Protein AF-A0A3B9T2R0-F1 (afdb_monomer_lite)

Secondary structure (DSSP, 8-state):
--SS-SS---PPPPPPP---------------------------------PPPP-TTTSS-BS---HHHH-EETTEES-----HHHHHHHHHHS-HHHHHHHHHHHHSPP---HHHHHHHHHHHHTTSS-HHHHSTT--SGGG-BTTT--HHHHHHHHHHHHHTTSHHHHHHHHHHHHS-HHHHHHHHHHHHHTT--EEEEEEEE-STT-EEEEEEEEEEEE---EEEEEETTEEEEESEEEEEE-TT-TT--SSTTPEEEETTTTEEEEE--S-TT-----EEETT-SSSBEEEEEEE--HHHHTTT-TTT--PPPTT-GGG---EEEEE----TT--S--EEEE-GGG---S-S---S--EEPPTT--SS----EEEEETTS-EEEE-SS-EEEEEEEE-SSEEEEEEEEEESEEEEETTTEEEEEEEEEEEEEEEEE-GGG-SSS-SEEEEEEE--EEEEEEEPTTSSEEEEEEEEE-SEEEEEE-SS-EEEEEE-S-EEEEEEEEEETTEEEEEE-SSSSS---EEPPP-----TT-SS-SSS--HHHHHHHHHHHHHHHHHSS----HHHHHHH--S-SSS--HHHHHHHHHHHIIIIII-----HHHHHT-

Radius of gyration: 31.58 Å; chains: 1; bounding box: 82×98×79 Å

pLDDT: mean 77.61, std 21.93, range [23.56, 98.12]

Foldseek 3Di:
DVPPPPDDPDDDDDDDDDDDDDDDDDDDDDDDPPPPPPPPPPPPPPPPDQQDFQDQLFLAALEFFDQQQQAADPNDTQAQAADPVLLVLLCVQAWLVLNVQLVVVRVDGHQTLQQLRQLSSLCCSVCLDAVCVQFNPDRGNSVNYSVGHDSSNSNSSSQLSSCCSGLLNVVQLVVQQQDDLLVNCVVVVVLQVSSFKKKWKKWKDDPDNWIAIGIWIFGHKDQCWDWDQQAPPDIDTARMWTQIQGSNCSPDPDSQQIWGAHSVVRKIWGHDDPDPVHRHDAIQICPDPRIHMGTRHIGRDSLSSQCSHPSPHHPDDCPDPSSDFFKKKKWDWQCVVLPPAKDKAWPPVRDDDDDDDVPQFDFDAPSSDDDDGNTTITIGGLQTKIKIFSVAWAWTWIWMDHPFKIKIKTARTFRMWMAHNQGKTWTAQGAAKMKIKMAGTPVQAPAQFRMKMKIAGRFHTWMWGQDPRHFWIKIFGPWQAFMKMWTDHPVEIAIFTAGDTARMWTWGDPDRHYIWIFHDPPPPPDGPHTGDTDDAAAACPLVRPNDLALVSLVLLAVQQVVCVVVVDRRGHPNSQRNQPLLVPSDRHNVSSVLSHVCRCCVPPVVNHDDSCNSNVD

Sequence (617 aa):
AEAYAASSGKTFIPLDSTAVTTTTTAAVTTTTLTTTTTTTTAVTTTEPAKQEPFRYGLDEWGFINDRDLLGVRDGKKYSYYLSDEDYNTMMSMLSDTEKEQIRKRMESPVYGYCYGMSVSSILGYYGAFRPSDLVSSTSHLAEIDKDNISDAVRSAVNYYQLMQYTKAIAQVTRATEGAADEKKLKPLIEALDAGKPAVLGYVYQGQGDNKIGHAVVAYDISHEAGSIPISNTENFIFDVCIRIYDNQAPSYQSHSQDLYINTNKWLWCIPMTDNPSEYSKLAVMNHSAHHSGSVTLVLTEPEIMNCCGLFGGKKPDSDDPNFKYDRACVRYVPLNGLSNHGALEKSPDGTLNAAAGIGNIRFSADMNADETIDERLAYIDSDVGFYLTPGTAQAMSMSMEYEHYLMSAKADQSEKMLFTPDAEIECKNTSGAYEMEMVIDREARAVDWHKITVSGRNGGNLKMQLEQGGKGIILSGDNLKNVAVRANTYDNEAKRTFTADYGSVRIYEIDEKTVGIAADTDGDGVYETEIPADTERQKGDADGDGKVTNKDAQMVLVAYTDSLGSGVVDLPEAAFNAADVDGDGKVGAGDAQYILIYYTENTIAGNPKTWEDLLGQ

Structure (mmCIF, N/CA/C/O backbone):
data_AF-A0A3B9T2R0-F1
#
_entry.id   AF-A0A3B9T2R0-F1
#
loop_
_atom_site.group_PDB
_atom_site.id
_atom_site.type_symbol
_atom_site.label_atom_id
_atom_site.label_alt_id
_atom_site.label_comp_id
_atom_site.label_asym_id
_atom_site.label_entity_id
_atom_site.label_seq_id
_atom_site.pdbx_PDB_ins_code
_atom_site.Cartn_x
_atom_site.Cartn_y
_atom_site.Cartn_z
_atom_site.occupancy
_atom_site.B_iso_or_equiv
_atom_site.auth_seq_id
_atom_site.auth_comp_id
_atom_site.auth_asym_id
_atom_site.auth_atom_id
_atom_site.pdbx_PDB_model_num
ATOM 1 N N . ALA A 1 1 ? 14.833 -40.805 2.609 1.00 43.84 1 ALA A N 1
ATOM 2 C CA . ALA A 1 1 ? 13.359 -40.821 2.700 1.00 43.84 1 ALA A CA 1
ATOM 3 C C . ALA A 1 1 ? 12.816 -42.033 3.474 1.00 43.84 1 ALA A C 1
ATOM 5 O O . ALA A 1 1 ? 11.770 -41.902 4.081 1.00 43.84 1 ALA A O 1
ATOM 6 N N . GLU A 1 2 ? 13.542 -43.152 3.591 1.00 29.61 2 GLU A N 1
ATOM 7 C CA . GLU A 1 2 ? 13.176 -44.294 4.463 1.00 29.61 2 GLU A CA 1
ATOM 8 C C . GLU A 1 2 ? 13.874 -44.288 5.843 1.00 29.61 2 GLU A C 1
ATOM 10 O O . GLU A 1 2 ? 14.177 -45.328 6.414 1.00 29.61 2 GLU A O 1
ATOM 15 N N . ALA A 1 3 ? 14.137 -43.111 6.418 1.00 29.30 3 ALA A N 1
ATOM 16 C CA . ALA A 1 3 ? 14.730 -43.004 7.761 1.00 29.30 3 ALA A CA 1
ATOM 17 C C . ALA A 1 3 ? 14.116 -41.872 8.604 1.00 29.30 3 ALA A C 1
ATOM 19 O O . ALA A 1 3 ? 14.800 -41.256 9.414 1.00 29.30 3 ALA A O 1
ATOM 20 N N . TYR A 1 4 ? 12.825 -41.583 8.402 1.00 28.86 4 TYR A N 1
ATOM 21 C CA . TYR A 1 4 ? 12.083 -40.583 9.188 1.00 28.86 4 TYR A CA 1
ATOM 22 C C . TYR A 1 4 ? 10.657 -41.041 9.560 1.00 28.86 4 TYR A C 1
ATOM 24 O O . TYR A 1 4 ? 9.767 -40.231 9.781 1.00 28.86 4 TYR A O 1
ATOM 32 N N . ALA A 1 5 ? 10.423 -42.357 9.624 1.00 33.22 5 ALA A N 1
ATOM 33 C CA . ALA A 1 5 ? 9.113 -42.949 9.923 1.00 33.22 5 ALA A CA 1
ATOM 34 C C . ALA A 1 5 ? 9.150 -43.879 11.152 1.00 33.22 5 ALA A C 1
ATOM 36 O O . ALA A 1 5 ? 8.542 -44.945 11.159 1.00 33.22 5 ALA A O 1
ATOM 37 N N . ALA A 1 6 ? 9.889 -43.491 12.196 1.00 32.59 6 ALA A N 1
ATOM 38 C CA . ALA A 1 6 ? 9.943 -44.235 13.454 1.00 32.59 6 ALA A CA 1
ATOM 39 C C . ALA A 1 6 ? 10.074 -43.297 14.668 1.00 32.59 6 ALA A C 1
ATOM 41 O O . ALA A 1 6 ? 11.081 -43.325 15.368 1.00 32.59 6 ALA A O 1
ATOM 42 N N . SER A 1 7 ? 9.067 -42.451 14.921 1.00 30.58 7 SER A N 1
ATOM 43 C CA . SER A 1 7 ? 8.904 -41.811 16.245 1.00 30.58 7 SER A CA 1
ATOM 44 C C . SER A 1 7 ? 7.502 -41.273 16.575 1.00 30.58 7 SER A C 1
ATOM 46 O O . SER A 1 7 ? 7.270 -40.894 17.719 1.00 30.58 7 SER A O 1
ATOM 48 N N . SER A 1 8 ? 6.524 -41.288 15.666 1.00 33.72 8 SER A N 1
ATOM 49 C CA . SER A 1 8 ? 5.149 -40.888 15.990 1.00 33.72 8 SER A CA 1
ATOM 50 C C . SER A 1 8 ? 4.274 -42.117 16.249 1.00 33.72 8 SER A C 1
ATOM 52 O O . SER A 1 8 ? 3.756 -42.748 15.333 1.00 33.72 8 SER A O 1
ATOM 54 N N . GLY A 1 9 ? 4.123 -42.482 17.524 1.00 33.31 9 GLY A N 1
ATOM 55 C CA . GLY A 1 9 ? 3.264 -43.575 17.994 1.00 33.31 9 GLY A CA 1
ATOM 56 C C . GLY A 1 9 ? 1.772 -43.353 17.719 1.00 33.31 9 GLY A C 1
ATOM 57 O O . GLY A 1 9 ? 1.001 -43.121 18.645 1.00 33.31 9 GLY A O 1
ATOM 58 N N . LYS A 1 10 ? 1.356 -43.450 16.453 1.00 32.03 10 LYS A N 1
ATOM 59 C CA . LYS A 1 10 ? -0.047 -43.450 16.028 1.00 32.03 10 LYS A CA 1
ATOM 60 C C . LYS A 1 10 ? -0.371 -44.776 15.342 1.00 32.03 10 LYS A C 1
ATOM 62 O O . LYS A 1 10 ? 0.115 -45.082 14.259 1.00 32.03 10 LYS A O 1
ATOM 67 N N . THR A 1 11 ? -1.176 -45.579 16.027 1.00 27.14 11 THR A N 1
ATOM 68 C CA . THR A 1 11 ? -1.688 -46.877 15.582 1.00 27.14 11 THR A CA 1
ATOM 69 C C . THR A 1 11 ? -2.778 -46.665 14.530 1.00 27.14 11 THR A C 1
ATOM 71 O O . THR A 1 11 ? -3.778 -46.011 14.815 1.00 27.14 11 THR A O 1
ATOM 74 N N . PHE A 1 12 ? -2.611 -47.224 13.330 1.00 27.55 12 PHE A N 1
ATOM 75 C CA . PHE A 1 12 ? -3.681 -47.320 12.331 1.00 27.55 12 PHE A CA 1
ATOM 76 C C . PHE A 1 12 ? -4.349 -48.699 12.419 1.00 27.55 12 PHE A C 1
ATOM 78 O O . PHE A 1 12 ? -3.672 -49.726 12.444 1.00 27.55 12 PHE A O 1
ATOM 85 N N . ILE A 1 13 ? -5.682 -48.707 12.488 1.00 30.22 13 ILE A N 1
ATOM 86 C CA . ILE A 1 13 ? -6.531 -49.906 12.477 1.00 30.22 13 ILE A CA 1
ATOM 87 C C . ILE A 1 13 ? -6.644 -50.399 11.020 1.00 30.22 13 ILE A C 1
ATOM 89 O O . ILE A 1 13 ? -7.007 -49.596 10.158 1.00 30.22 13 ILE A O 1
ATOM 93 N N . PRO A 1 14 ? -6.354 -51.677 10.709 1.00 26.78 14 PRO A N 1
ATOM 94 C CA . PRO A 1 14 ? -6.522 -52.210 9.361 1.00 26.78 14 PRO A CA 1
ATOM 95 C C . PRO A 1 14 ? -7.992 -52.563 9.095 1.00 26.78 14 PRO A C 1
ATOM 97 O O . PRO A 1 14 ? -8.649 -53.189 9.925 1.00 26.78 14 PRO A O 1
ATOM 100 N N . LEU A 1 15 ? -8.501 -52.174 7.924 1.00 27.19 15 LEU A N 1
ATOM 101 C CA . LEU A 1 15 ? -9.785 -52.637 7.398 1.00 27.19 15 LEU A CA 1
ATOM 102 C C . LEU A 1 15 ? -9.569 -53.946 6.631 1.00 27.19 15 LEU A C 1
ATOM 104 O O . LEU A 1 15 ? -8.754 -54.016 5.710 1.00 27.19 15 LEU A O 1
ATOM 108 N N . ASP A 1 16 ? -10.293 -54.972 7.071 1.00 27.52 16 ASP A N 1
ATOM 109 C CA . ASP A 1 16 ? -10.217 -56.359 6.628 1.00 27.52 16 ASP A CA 1
ATOM 110 C C . ASP A 1 16 ? -10.421 -56.557 5.122 1.00 27.52 16 ASP A C 1
ATOM 112 O O . ASP A 1 16 ? -11.367 -56.068 4.501 1.00 27.52 16 ASP A O 1
ATOM 116 N N . SER A 1 17 ? -9.563 -57.409 4.567 1.00 27.67 17 SER A N 1
ATOM 117 C CA . SER A 1 17 ? -9.752 -58.079 3.289 1.00 27.67 17 SER A CA 1
ATOM 118 C C . SER A 1 17 ? -10.773 -59.212 3.420 1.00 27.67 17 SER A C 1
ATOM 120 O O . SER A 1 17 ? -10.574 -60.132 4.214 1.00 27.67 17 SER A O 1
ATOM 122 N N . THR A 1 18 ? -11.787 -59.245 2.556 1.00 27.38 18 THR A N 1
ATOM 123 C CA . THR A 1 18 ? -12.462 -60.501 2.200 1.00 27.38 18 THR A CA 1
ATOM 124 C C . THR A 1 18 ? -12.412 -60.697 0.691 1.00 27.38 18 THR A C 1
ATOM 126 O O . THR A 1 18 ? -12.976 -59.939 -0.091 1.00 27.38 18 THR A O 1
ATOM 129 N N . ALA A 1 19 ? -11.672 -61.726 0.285 1.00 26.95 19 ALA A N 1
ATOM 130 C CA . ALA A 1 19 ? -11.668 -62.249 -1.068 1.00 26.95 19 ALA A CA 1
ATOM 131 C C . ALA A 1 19 ? -12.852 -63.211 -1.240 1.00 26.95 19 ALA A C 1
ATOM 133 O O . ALA A 1 19 ? -13.019 -64.134 -0.444 1.00 26.95 19 ALA A O 1
ATOM 134 N N . VAL A 1 20 ? -13.628 -63.038 -2.312 1.00 26.48 20 VAL A N 1
ATOM 135 C CA . VAL A 1 20 ? -14.510 -64.079 -2.856 1.00 26.48 20 VAL A CA 1
ATOM 136 C C . VAL A 1 20 ? -14.277 -64.153 -4.362 1.00 26.48 20 VAL A C 1
ATOM 138 O O . VAL A 1 20 ? -14.389 -63.163 -5.081 1.00 26.48 20 VAL A O 1
ATOM 141 N N . THR A 1 21 ? -13.912 -65.342 -4.830 1.00 26.42 21 THR A N 1
ATOM 142 C CA . THR A 1 21 ? -13.612 -65.677 -6.226 1.00 26.42 21 THR A CA 1
ATOM 143 C C . THR A 1 21 ? -14.819 -66.371 -6.852 1.00 26.42 21 THR A C 1
ATOM 145 O O . THR A 1 21 ? -15.209 -67.408 -6.333 1.00 26.42 21 THR A O 1
ATOM 148 N N . THR A 1 22 ? -15.357 -65.891 -7.985 1.00 24.97 22 THR A N 1
ATOM 149 C CA . THR A 1 22 ? -15.985 -66.787 -8.987 1.00 24.97 22 THR A CA 1
ATOM 150 C C . THR A 1 22 ? -16.090 -66.152 -10.385 1.00 24.97 22 THR A C 1
ATOM 152 O O . THR A 1 22 ? -16.832 -65.205 -10.600 1.00 24.97 22 THR A O 1
ATOM 155 N N . THR A 1 23 ? -15.301 -66.720 -11.299 1.00 25.83 23 THR A N 1
ATOM 156 C CA . THR A 1 23 ? -15.542 -67.074 -12.714 1.00 25.83 23 THR A CA 1
ATOM 157 C C . THR A 1 23 ? -16.432 -66.192 -13.606 1.00 25.83 23 THR A C 1
ATOM 159 O O . THR A 1 23 ? -17.656 -66.236 -13.512 1.00 25.83 23 THR A O 1
ATOM 162 N N . THR A 1 24 ? -15.820 -65.566 -14.622 1.00 27.34 24 THR A N 1
ATOM 163 C CA . THR A 1 24 ? -16.525 -65.003 -15.789 1.00 27.34 24 THR A CA 1
ATOM 164 C C . THR A 1 24 ? -16.104 -65.723 -17.071 1.00 27.34 24 THR A C 1
ATOM 166 O O . THR A 1 24 ? -14.927 -65.770 -17.428 1.00 27.34 24 THR A O 1
ATOM 169 N N . THR A 1 25 ? -17.095 -66.295 -17.750 1.00 26.62 25 THR A N 1
ATOM 170 C CA . THR A 1 25 ? -17.031 -66.914 -19.079 1.00 26.62 25 THR A CA 1
ATOM 171 C C . THR A 1 25 ? -16.791 -65.854 -20.157 1.00 26.62 25 THR A C 1
ATOM 173 O O . THR A 1 25 ? -17.397 -64.786 -20.126 1.00 26.62 25 THR A O 1
ATOM 176 N N . ALA A 1 26 ? -15.931 -66.158 -21.129 1.00 31.52 26 ALA A N 1
ATOM 177 C CA . ALA A 1 26 ? -15.654 -65.296 -22.272 1.00 31.52 26 ALA A CA 1
ATOM 178 C C . ALA A 1 26 ? -16.859 -65.190 -23.226 1.00 31.52 26 ALA A C 1
ATOM 180 O O . ALA A 1 26 ? -17.399 -66.208 -23.660 1.00 31.52 26 ALA A O 1
ATOM 181 N N . ALA A 1 27 ? -17.210 -63.966 -23.625 1.00 25.36 27 ALA A N 1
ATOM 182 C CA . ALA A 1 27 ? -17.946 -63.699 -24.856 1.00 25.36 27 ALA A CA 1
ATOM 183 C C . ALA A 1 27 ? -17.505 -62.357 -25.458 1.00 25.36 27 ALA A C 1
ATOM 185 O O . ALA A 1 27 ? -17.419 -61.331 -24.789 1.00 25.36 27 ALA A O 1
ATOM 186 N N . VAL A 1 28 ? -17.188 -62.432 -26.746 1.00 30.42 28 VAL A N 1
ATOM 187 C CA . VAL A 1 28 ? -16.698 -61.381 -27.634 1.00 30.42 28 VAL A CA 1
ATOM 188 C C . VAL A 1 28 ? -17.685 -60.216 -27.698 1.00 30.42 28 VAL A C 1
ATOM 190 O O . VAL A 1 28 ? -18.856 -60.420 -28.001 1.00 30.42 28 VAL A O 1
ATOM 193 N N . THR A 1 29 ? -17.192 -58.992 -27.498 1.00 25.09 29 THR A N 1
ATOM 194 C CA . THR A 1 29 ? -17.863 -57.780 -27.981 1.00 25.09 29 THR A CA 1
ATOM 195 C C . THR A 1 29 ? -16.861 -56.976 -28.797 1.00 25.09 29 THR A C 1
ATOM 197 O O . THR A 1 29 ? -15.789 -56.612 -28.320 1.00 25.09 29 THR A O 1
ATOM 200 N N . THR A 1 30 ? -17.199 -56.776 -30.065 1.00 28.47 30 THR A N 1
ATOM 201 C CA . THR A 1 30 ? -16.495 -55.931 -31.024 1.00 28.47 30 THR A CA 1
ATOM 202 C C . THR A 1 30 ? -16.590 -54.479 -30.567 1.00 28.47 30 THR A C 1
ATOM 204 O O . THR A 1 30 ? -17.666 -53.889 -30.631 1.00 28.47 30 THR A O 1
ATOM 207 N N . THR A 1 31 ? -15.480 -53.894 -30.118 1.00 25.88 31 THR A N 1
ATOM 208 C CA . THR A 1 31 ? -15.409 -52.453 -29.854 1.00 25.88 31 THR A CA 1
ATOM 209 C C . THR A 1 31 ? -14.854 -51.759 -31.087 1.00 25.88 31 THR A C 1
ATOM 211 O O . THR A 1 31 ? -13.688 -51.917 -31.448 1.00 25.88 31 THR A O 1
ATOM 214 N N . THR A 1 32 ? -15.723 -51.010 -31.753 1.00 23.92 32 THR A N 1
ATOM 215 C CA . THR A 1 32 ? -15.387 -50.030 -32.780 1.00 23.92 32 THR A CA 1
ATOM 216 C C . THR A 1 32 ? -14.349 -49.057 -32.219 1.00 23.92 32 THR A C 1
ATOM 218 O O . THR A 1 32 ? -14.607 -48.378 -31.227 1.00 23.92 32 THR A O 1
ATOM 221 N N . LEU A 1 33 ? -13.170 -48.993 -32.841 1.00 23.56 33 LEU A N 1
ATOM 222 C CA . LEU A 1 33 ? -12.212 -47.911 -32.632 1.00 23.56 33 LEU A CA 1
ATOM 223 C C . LEU A 1 33 ? -12.824 -46.634 -33.210 1.00 23.56 33 LEU A C 1
ATOM 225 O O . LEU A 1 33 ? -12.696 -46.348 -34.399 1.00 23.56 33 LEU A O 1
ATOM 229 N N . THR A 1 34 ? -13.516 -45.873 -32.371 1.00 23.70 34 THR A N 1
ATOM 230 C CA . THR A 1 34 ? -13.749 -44.461 -32.651 1.00 23.70 34 THR A CA 1
ATOM 231 C C . THR A 1 34 ? -12.425 -43.764 -32.383 1.00 23.70 34 THR A C 1
ATOM 233 O O . THR A 1 34 ? -12.031 -43.566 -31.236 1.00 23.70 34 T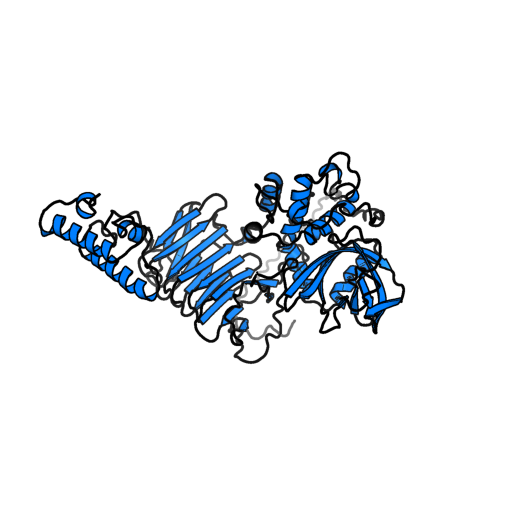HR A O 1
ATOM 236 N N . THR A 1 35 ? -11.693 -43.465 -33.452 1.00 25.25 35 THR A N 1
ATOM 237 C CA . THR A 1 35 ? -10.534 -42.580 -33.413 1.00 25.25 35 THR A CA 1
ATOM 238 C C . THR A 1 35 ? -11.032 -41.203 -32.988 1.00 25.25 35 THR A C 1
ATOM 240 O O . THR A 1 35 ? -11.443 -40.399 -33.821 1.00 25.25 35 THR A O 1
ATOM 243 N N . THR A 1 36 ? -11.051 -40.931 -31.685 1.00 23.98 36 THR A N 1
ATOM 244 C CA . THR A 1 36 ? -11.151 -39.559 -31.200 1.00 23.98 36 THR A CA 1
ATOM 245 C C . THR A 1 36 ? -9.829 -38.910 -31.561 1.00 23.98 36 THR A C 1
ATOM 247 O O . THR A 1 36 ? -8.802 -39.159 -30.935 1.00 23.98 36 THR A O 1
ATOM 250 N N . THR A 1 37 ? -9.836 -38.149 -32.650 1.00 24.75 37 THR A N 1
ATOM 251 C CA . THR A 1 37 ? -8.767 -37.220 -32.980 1.00 24.75 37 THR A CA 1
ATOM 252 C C . THR A 1 37 ? -8.697 -36.222 -31.833 1.00 24.75 37 THR A C 1
ATOM 254 O O . THR A 1 37 ? -9.459 -35.261 -31.783 1.00 24.75 37 THR A O 1
ATOM 257 N N . THR A 1 38 ? -7.828 -36.484 -30.860 1.00 24.25 38 THR A N 1
ATOM 258 C CA . THR A 1 38 ? -7.369 -35.451 -29.945 1.00 24.25 38 THR A CA 1
ATOM 259 C C . THR A 1 38 ? -6.634 -34.458 -30.824 1.00 24.25 38 THR A C 1
ATOM 261 O O . THR A 1 38 ? -5.509 -34.707 -31.256 1.00 24.25 38 THR A O 1
ATOM 264 N N . THR A 1 39 ? -7.305 -33.366 -31.175 1.00 25.14 39 THR A N 1
ATOM 265 C CA . THR A 1 39 ? -6.636 -32.181 -31.690 1.00 25.14 39 THR A CA 1
ATOM 266 C C . THR A 1 39 ? -5.787 -31.670 -30.540 1.00 25.14 39 THR A C 1
ATOM 268 O O . THR A 1 39 ? -6.225 -30.862 -29.727 1.00 25.14 39 THR A O 1
ATOM 271 N N . THR A 1 40 ? -4.576 -32.205 -30.420 1.00 26.27 40 THR A N 1
ATOM 272 C CA . THR A 1 40 ? -3.499 -31.512 -29.739 1.00 26.27 40 THR A CA 1
ATOM 273 C C . THR A 1 40 ? -3.289 -30.261 -30.572 1.00 26.27 40 THR A C 1
ATOM 275 O O . THR A 1 40 ? -2.613 -30.295 -31.600 1.00 26.27 40 THR A O 1
ATOM 278 N N . THR A 1 41 ? -3.945 -29.167 -30.192 1.00 27.28 41 THR A N 1
ATOM 279 C CA . THR A 1 41 ? -3.499 -27.846 -30.605 1.00 27.28 41 THR A CA 1
ATOM 280 C C . THR A 1 41 ? -2.115 -27.725 -29.997 1.00 27.28 41 THR A C 1
ATOM 282 O O . THR A 1 41 ? -1.963 -27.387 -28.827 1.00 27.28 41 THR A O 1
ATOM 285 N N . ALA A 1 42 ? -1.100 -28.115 -30.765 1.00 25.08 42 ALA A N 1
ATOM 286 C CA . ALA A 1 42 ? 0.236 -27.627 -30.545 1.00 25.08 42 ALA A CA 1
ATOM 287 C C . ALA A 1 42 ? 0.082 -26.109 -30.568 1.00 25.08 42 ALA A C 1
ATOM 289 O O . ALA A 1 42 ? -0.122 -25.516 -31.631 1.00 25.08 42 ALA A O 1
ATOM 290 N N . VAL A 1 43 ? 0.080 -25.499 -29.382 1.00 28.66 43 VAL A N 1
ATOM 291 C CA . VAL A 1 43 ? 0.417 -24.092 -29.245 1.00 28.66 43 VAL A CA 1
ATOM 292 C C . VAL A 1 43 ? 1.818 -24.032 -29.811 1.00 28.66 43 VAL A C 1
ATOM 294 O O . VAL A 1 43 ? 2.799 -24.401 -29.174 1.00 28.66 43 VAL A O 1
ATOM 297 N N . THR A 1 44 ? 1.877 -23.710 -31.094 1.00 23.62 44 THR A N 1
ATOM 298 C CA . THR A 1 44 ? 3.106 -23.284 -31.715 1.00 23.62 44 THR A CA 1
ATOM 299 C C . THR A 1 44 ? 3.303 -21.929 -31.069 1.00 23.62 44 THR A C 1
ATOM 301 O O . THR A 1 44 ? 2.668 -20.957 -31.471 1.00 23.62 44 THR A O 1
ATOM 304 N N . THR A 1 45 ? 4.070 -21.880 -29.983 1.00 28.06 45 THR A N 1
ATOM 305 C CA . THR A 1 45 ? 4.765 -20.659 -29.611 1.00 28.06 45 THR A CA 1
ATOM 306 C C . THR A 1 45 ? 5.645 -20.359 -30.811 1.00 28.06 45 THR A C 1
ATOM 308 O O . THR A 1 45 ? 6.745 -20.882 -30.962 1.00 28.06 45 THR A O 1
ATOM 311 N N . THR A 1 46 ? 5.092 -19.611 -31.763 1.00 30.62 46 THR A N 1
ATOM 312 C CA . THR A 1 46 ? 5.906 -18.854 -32.693 1.00 30.62 46 THR A CA 1
ATOM 313 C C . THR A 1 46 ? 6.757 -17.977 -31.801 1.00 30.62 46 THR A C 1
ATOM 315 O O . THR A 1 46 ? 6.246 -17.025 -31.215 1.00 30.62 46 THR A O 1
ATOM 318 N N . GLU A 1 47 ? 8.018 -18.366 -31.635 1.00 33.91 47 GLU A N 1
ATOM 319 C CA . GLU A 1 47 ? 9.078 -17.454 -31.241 1.00 33.91 47 GLU A CA 1
ATOM 320 C C . GLU A 1 47 ? 8.825 -16.170 -32.045 1.00 33.91 47 GLU A C 1
ATOM 322 O O . GLU A 1 47 ? 8.739 -16.255 -33.281 1.00 33.91 47 GLU A O 1
ATOM 327 N N . PRO A 1 48 ? 8.513 -15.032 -31.394 1.00 37.62 48 PRO A N 1
ATOM 328 C CA . PRO A 1 48 ? 8.230 -13.813 -32.127 1.00 37.62 48 PRO A CA 1
ATOM 329 C C . PRO A 1 48 ? 9.423 -13.578 -33.048 1.00 37.62 48 PRO A C 1
ATOM 331 O O . PRO A 1 48 ? 10.571 -13.661 -32.611 1.00 37.62 48 PRO A O 1
ATOM 334 N N . ALA A 1 49 ? 9.148 -13.400 -34.345 1.00 40.91 49 ALA A N 1
ATOM 335 C CA . ALA A 1 49 ? 10.177 -13.104 -35.333 1.00 40.91 49 ALA A CA 1
ATOM 336 C C . ALA A 1 49 ? 11.098 -12.039 -34.741 1.00 40.91 49 ALA A C 1
ATOM 338 O O . ALA A 1 49 ? 10.564 -11.064 -34.215 1.00 40.91 49 ALA A O 1
ATOM 339 N N . LYS A 1 50 ? 12.424 -12.268 -34.781 1.00 41.88 50 LYS A N 1
ATOM 340 C CA . LYS A 1 50 ? 13.451 -11.378 -34.221 1.00 41.88 50 LYS A CA 1
ATOM 341 C C . LYS A 1 50 ? 12.997 -9.934 -34.426 1.00 41.88 50 LYS A C 1
ATOM 343 O O . LYS A 1 50 ? 12.994 -9.467 -35.566 1.00 41.88 50 LYS A O 1
ATOM 348 N N . GLN A 1 51 ? 12.506 -9.300 -33.358 1.00 56.34 51 GLN A N 1
ATOM 349 C CA . GLN A 1 51 ? 12.118 -7.902 -33.431 1.00 56.34 51 GLN A CA 1
ATOM 350 C C . GLN A 1 51 ? 1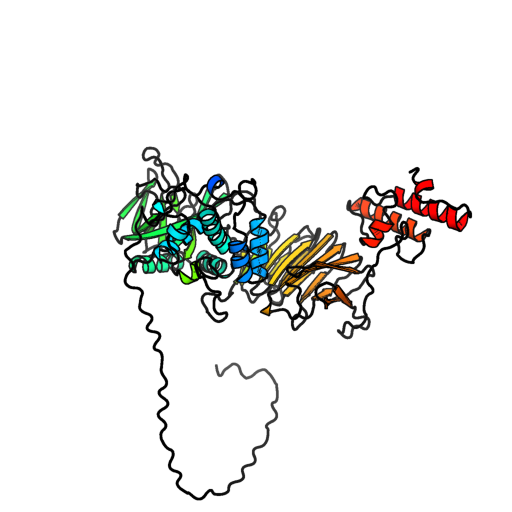3.355 -7.146 -33.913 1.00 56.34 51 GLN A C 1
ATOM 352 O O . GLN A 1 51 ? 14.489 -7.520 -33.589 1.00 56.34 51 GLN A O 1
ATOM 357 N N . GLU A 1 52 ? 13.146 -6.153 -34.778 1.00 70.75 52 GLU A N 1
ATOM 358 C CA . GLU A 1 52 ? 14.202 -5.187 -35.081 1.00 70.75 52 GLU A CA 1
ATOM 359 C C . GLU A 1 52 ? 14.805 -4.726 -33.747 1.00 70.75 52 GLU A C 1
ATOM 361 O O . GLU A 1 52 ? 14.038 -4.566 -32.803 1.00 70.75 52 GLU A O 1
ATOM 366 N N . PRO A 1 53 ? 16.133 -4.564 -33.629 1.00 83.38 53 PRO A N 1
ATOM 367 C CA . PRO A 1 53 ? 16.759 -4.198 -32.358 1.00 83.38 53 PRO A CA 1
ATOM 368 C C . PRO A 1 53 ? 16.141 -2.909 -31.821 1.00 83.38 53 PRO A C 1
ATOM 370 O O . PRO A 1 53 ? 15.743 -2.065 -32.620 1.00 83.38 53 PRO A O 1
ATOM 373 N N . PHE A 1 54 ? 16.083 -2.736 -30.498 1.00 90.25 54 PHE A N 1
ATOM 374 C CA . PHE A 1 54 ? 15.589 -1.495 -29.896 1.00 90.25 54 PHE A CA 1
ATOM 375 C C . PHE A 1 54 ? 16.319 -0.289 -30.501 1.00 90.25 54 PHE A C 1
ATOM 377 O O . PHE A 1 54 ? 17.552 -0.239 -30.532 1.00 90.25 54 PHE A O 1
ATOM 384 N N . ARG A 1 55 ? 15.561 0.680 -31.020 1.00 88.06 55 ARG A N 1
ATOM 385 C CA . ARG A 1 55 ? 16.102 1.797 -31.798 1.00 88.06 55 ARG A CA 1
ATOM 386 C C . ARG A 1 55 ? 16.128 3.040 -30.932 1.00 88.06 55 ARG A C 1
ATOM 388 O O . ARG A 1 55 ? 15.126 3.747 -30.800 1.00 88.06 55 ARG A O 1
ATOM 395 N N . TYR A 1 56 ? 17.307 3.325 -30.393 1.00 84.75 56 TYR A N 1
ATOM 396 C CA . TYR A 1 56 ? 17.599 4.611 -29.767 1.00 84.75 56 TYR A CA 1
ATOM 397 C C . TYR A 1 56 ? 17.216 5.767 -30.711 1.00 84.75 56 TYR A C 1
ATOM 399 O O . TYR A 1 56 ? 17.487 5.713 -31.917 1.00 84.75 56 TYR A O 1
ATOM 407 N N . GLY A 1 57 ? 16.540 6.781 -30.175 1.00 84.25 57 GLY A N 1
ATOM 408 C CA . GLY A 1 57 ? 15.954 7.888 -30.939 1.00 84.25 57 GLY A CA 1
ATOM 409 C C . GLY A 1 57 ? 14.611 7.603 -31.630 1.00 84.25 57 GLY A C 1
ATOM 410 O O . GLY A 1 57 ? 14.091 8.497 -32.295 1.00 84.25 57 GLY A O 1
ATOM 411 N N . LEU A 1 58 ? 14.034 6.399 -31.503 1.00 90.00 58 LEU A N 1
ATOM 412 C CA . LEU A 1 58 ? 12.678 6.079 -31.987 1.00 90.00 58 LEU A CA 1
ATOM 413 C C . LEU A 1 58 ? 11.805 5.444 -30.900 1.00 90.00 58 LEU A C 1
ATOM 415 O O . LEU A 1 58 ? 10.652 5.841 -30.721 1.00 90.00 58 LEU A O 1
ATOM 419 N N . ASP A 1 59 ? 12.348 4.457 -30.191 1.00 92.00 59 ASP A N 1
ATOM 420 C CA . ASP A 1 59 ? 11.616 3.655 -29.205 1.00 92.00 59 ASP A CA 1
ATOM 421 C C . ASP A 1 59 ? 11.743 4.235 -27.771 1.00 92.00 59 ASP A C 1
ATOM 423 O O . ASP A 1 59 ? 11.323 3.618 -26.797 1.00 92.00 59 ASP A O 1
ATOM 427 N N . GLU A 1 60 ? 12.296 5.445 -27.646 1.00 90.69 60 GLU A N 1
ATOM 428 C CA . GLU A 1 60 ? 12.438 6.226 -26.409 1.00 90.69 60 GLU A CA 1
ATOM 429 C C . GLU A 1 60 ? 11.424 7.371 -26.330 1.00 90.69 60 GLU A C 1
ATOM 431 O O . GLU A 1 60 ? 10.971 7.857 -27.360 1.00 90.69 60 GLU A O 1
ATOM 436 N N . TRP A 1 61 ? 11.094 7.857 -25.133 1.00 92.81 61 TRP A N 1
ATOM 437 C CA . TRP A 1 61 ? 10.259 9.054 -24.990 1.00 92.81 61 TRP A CA 1
ATOM 438 C C . TRP A 1 61 ? 11.013 10.321 -25.412 1.00 92.81 61 TRP A C 1
ATOM 440 O O . TRP A 1 61 ? 12.139 10.553 -24.969 1.00 92.81 61 TRP A O 1
ATOM 450 N N . GLY A 1 62 ? 10.359 11.193 -26.186 1.00 90.75 62 GLY A N 1
ATOM 451 C CA . GLY A 1 62 ? 10.895 12.492 -26.624 1.00 90.75 62 GLY A CA 1
ATOM 452 C C . GLY A 1 62 ? 10.904 13.586 -25.544 1.00 90.75 62 GLY A C 1
ATOM 453 O O . GLY A 1 62 ? 11.156 14.756 -25.837 1.00 90.75 62 GLY A O 1
ATOM 454 N N . PHE A 1 63 ? 10.619 13.243 -24.286 1.00 89.12 63 PHE A N 1
ATOM 455 C CA . PHE A 1 63 ? 10.642 14.152 -23.140 1.00 89.12 63 PHE A CA 1
ATOM 456 C C . PHE A 1 63 ? 11.369 13.527 -21.946 1.00 89.12 63 PHE A C 1
ATOM 458 O O . PHE A 1 63 ? 11.557 12.316 -21.871 1.00 89.12 63 PHE A O 1
ATOM 465 N N . ILE A 1 64 ? 11.795 14.378 -21.011 1.00 86.31 64 ILE A N 1
ATOM 466 C CA . ILE A 1 64 ? 12.539 13.961 -19.817 1.00 86.31 64 ILE A CA 1
ATOM 467 C C . ILE A 1 64 ? 11.590 13.557 -18.684 1.00 86.31 64 ILE A C 1
ATOM 469 O O . ILE A 1 64 ? 10.441 13.992 -18.647 1.00 86.31 64 ILE A O 1
ATOM 473 N N . ASN A 1 65 ? 12.101 12.801 -17.715 1.00 83.75 65 ASN A N 1
ATOM 474 C CA . ASN A 1 65 ? 11.466 12.522 -16.427 1.00 83.75 65 ASN A CA 1
ATOM 475 C C . ASN A 1 65 ? 11.143 13.816 -15.657 1.00 83.75 65 ASN A C 1
ATOM 477 O O . ASN A 1 65 ? 11.924 14.277 -14.822 1.00 83.75 65 ASN A O 1
ATOM 481 N N . ASP A 1 66 ? 9.998 14.420 -15.960 1.00 82.81 66 ASP A N 1
ATOM 482 C CA . ASP A 1 66 ? 9.617 15.733 -15.458 1.00 82.81 66 ASP A CA 1
ATOM 483 C C . ASP A 1 66 ? 8.316 15.651 -14.656 1.00 82.81 66 ASP A C 1
ATOM 485 O O . ASP A 1 66 ? 7.254 15.241 -15.141 1.00 82.81 66 ASP A O 1
ATOM 489 N N . ARG A 1 67 ? 8.404 16.079 -13.395 1.00 81.69 67 ARG A N 1
ATOM 490 C CA . ARG A 1 67 ? 7.291 16.037 -12.449 1.00 81.69 67 ARG A CA 1
ATOM 491 C C . ARG A 1 67 ? 6.193 17.044 -12.753 1.00 81.69 67 ARG A C 1
ATOM 493 O O . ARG A 1 67 ? 5.048 16.788 -12.387 1.00 81.69 67 ARG A O 1
ATOM 500 N N . ASP A 1 68 ? 6.519 18.145 -13.416 1.00 81.88 68 ASP A N 1
ATOM 501 C CA . ASP A 1 68 ? 5.540 19.130 -13.863 1.00 81.88 68 ASP A CA 1
ATOM 502 C C . ASP A 1 68 ? 4.805 18.666 -15.127 1.00 81.88 68 ASP A C 1
ATOM 504 O O . ASP A 1 68 ? 3.652 19.047 -15.327 1.00 81.88 68 ASP A O 1
ATOM 508 N N . LEU A 1 69 ? 5.429 17.828 -15.962 1.00 84.06 69 LEU A N 1
ATOM 509 C CA . LEU A 1 69 ? 4.800 17.303 -17.180 1.00 84.06 69 LEU A CA 1
ATOM 510 C C . LEU A 1 69 ? 3.861 16.122 -16.904 1.00 84.06 69 LEU A C 1
ATOM 512 O O . LEU A 1 69 ? 2.761 16.056 -17.465 1.00 84.06 69 LEU A O 1
ATOM 516 N N . LEU A 1 70 ? 4.300 15.197 -16.047 1.00 87.44 70 LEU A N 1
ATOM 517 C CA . LEU A 1 70 ? 3.624 13.920 -15.797 1.00 87.44 70 LEU A CA 1
ATOM 518 C C . LEU A 1 70 ? 2.776 13.903 -14.519 1.00 87.44 70 LEU A C 1
ATOM 520 O O . LEU A 1 70 ? 1.895 13.054 -14.387 1.00 87.44 70 LEU A O 1
ATOM 524 N N . GLY A 1 71 ? 3.040 14.822 -13.587 1.00 78.00 71 GLY A N 1
ATOM 525 C CA . GLY A 1 71 ? 2.486 14.810 -12.236 1.00 78.00 71 GLY A CA 1
ATOM 526 C C . GLY A 1 71 ? 1.493 15.919 -11.950 1.00 78.00 71 GLY A C 1
ATOM 527 O O . GLY A 1 71 ? 1.696 16.675 -11.001 1.00 78.00 71 GLY A O 1
ATOM 528 N N . VAL A 1 72 ? 0.442 16.053 -12.755 1.00 70.25 72 VAL A N 1
ATOM 529 C CA . VAL A 1 72 ? -0.592 17.074 -12.544 1.00 70.25 72 VAL A CA 1
ATOM 530 C C . VAL A 1 72 ? -1.957 16.409 -12.494 1.00 70.25 72 VAL A C 1
ATOM 532 O O . VAL A 1 72 ? -2.424 15.887 -13.500 1.00 70.25 72 VAL A O 1
ATOM 535 N N . ARG A 1 73 ? -2.617 16.469 -11.334 1.00 69.56 73 ARG A N 1
ATOM 536 C CA . ARG A 1 73 ? -3.998 16.001 -11.144 1.00 69.56 73 ARG A CA 1
ATOM 537 C C . ARG A 1 73 ? -4.821 17.108 -10.502 1.00 69.56 73 ARG A C 1
ATOM 539 O O . ARG A 1 73 ? -4.418 17.634 -9.471 1.00 69.56 73 ARG A O 1
ATOM 546 N N . ASP A 1 74 ? -5.937 17.492 -11.118 1.00 68.94 74 ASP A N 1
ATOM 547 C CA . ASP A 1 74 ? -6.861 18.515 -10.595 1.00 68.94 74 ASP A CA 1
ATOM 548 C C . ASP A 1 74 ? -6.173 19.840 -10.197 1.00 68.94 74 ASP A C 1
ATOM 550 O O . ASP A 1 74 ? -6.529 20.498 -9.222 1.00 68.94 74 ASP A O 1
ATOM 554 N N . GLY A 1 75 ? -5.123 20.226 -10.933 1.00 67.88 75 GLY A N 1
ATOM 555 C CA . GLY A 1 75 ? -4.309 21.415 -10.647 1.00 67.88 75 GLY A CA 1
ATOM 556 C C . GLY A 1 75 ? -3.286 21.251 -9.511 1.00 67.88 75 GLY A C 1
ATOM 557 O O . GLY A 1 75 ? -2.486 22.161 -9.282 1.00 67.88 75 GLY A O 1
ATOM 558 N N . LYS A 1 76 ? -3.251 20.099 -8.831 1.00 72.00 76 LYS A N 1
ATOM 559 C CA . LYS A 1 76 ? -2.224 19.737 -7.848 1.00 72.00 76 LYS A CA 1
ATOM 560 C C . LYS A 1 76 ? -1.007 19.152 -8.565 1.00 72.00 76 LYS A C 1
ATOM 562 O O . LYS A 1 76 ? -1.090 18.123 -9.236 1.00 72.00 76 LYS A O 1
ATOM 567 N N . LYS A 1 77 ? 0.137 19.819 -8.408 1.00 76.44 77 LYS A N 1
ATOM 568 C CA . LYS A 1 77 ? 1.439 19.325 -8.874 1.00 76.44 77 LYS A CA 1
ATOM 569 C C . LYS A 1 77 ? 1.920 18.141 -8.031 1.00 76.44 77 LYS A C 1
ATOM 571 O O . LYS A 1 77 ? 1.517 17.985 -6.877 1.00 76.44 77 LYS A O 1
ATOM 576 N N . TYR A 1 78 ? 2.819 17.347 -8.604 1.00 78.69 78 TYR A N 1
ATOM 577 C CA . TYR A 1 78 ? 3.485 16.205 -7.974 1.00 78.69 78 TYR A CA 1
ATOM 578 C C . TYR A 1 78 ? 2.527 15.110 -7.501 1.00 78.69 78 TYR A C 1
ATOM 580 O O . TYR A 1 78 ? 2.751 14.496 -6.461 1.00 78.69 78 TYR A O 1
ATOM 588 N N . SER A 1 79 ? 1.451 14.888 -8.254 1.00 81.81 79 SER A N 1
ATOM 589 C CA . SER A 1 79 ? 0.433 13.875 -7.958 1.00 81.81 79 SER A CA 1
ATOM 590 C C . SER A 1 79 ? 0.338 12.869 -9.097 1.00 81.81 79 SER A C 1
ATOM 592 O O . SER A 1 79 ? 0.503 13.252 -10.254 1.00 81.81 79 SER A O 1
ATOM 594 N N . TYR A 1 80 ? 0.044 11.607 -8.776 1.00 88.25 80 TYR A N 1
ATOM 595 C CA . TYR A 1 80 ? -0.205 10.596 -9.797 1.00 88.25 80 TYR A CA 1
ATOM 596 C C . TYR A 1 80 ? -1.452 10.963 -10.604 1.00 88.25 80 TYR A C 1
ATOM 598 O O . TYR A 1 80 ? -2.505 11.250 -10.025 1.00 88.25 80 TYR A O 1
ATOM 606 N N . TYR A 1 81 ? -1.336 10.942 -11.930 1.00 90.50 81 TYR A N 1
ATOM 607 C CA . TYR A 1 81 ? -2.458 11.146 -12.842 1.00 90.50 81 TYR A CA 1
ATOM 608 C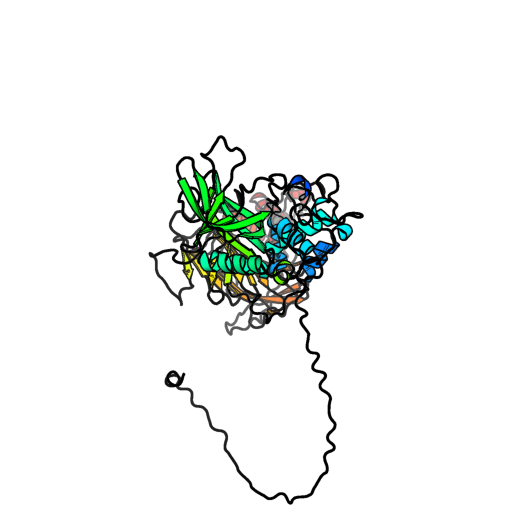 C . TYR A 1 81 ? -2.858 9.818 -13.484 1.00 90.50 81 TYR A C 1
ATOM 610 O O . TYR A 1 81 ? -2.051 9.212 -14.179 1.00 90.50 81 TYR A O 1
ATOM 618 N N . LEU A 1 82 ? -4.106 9.398 -13.289 1.00 93.31 82 LEU A N 1
ATOM 619 C CA . LEU A 1 82 ? -4.747 8.316 -14.034 1.00 93.31 82 LEU A CA 1
ATOM 620 C C . LEU A 1 82 ? -6.107 8.813 -14.512 1.00 93.31 82 LEU A C 1
ATOM 622 O O . LEU A 1 82 ? -6.796 9.506 -13.759 1.00 93.31 82 LEU A O 1
ATOM 626 N N . SER A 1 83 ? -6.496 8.450 -15.733 1.00 93.50 83 SER A N 1
ATOM 627 C CA . SER A 1 83 ? -7.890 8.607 -16.154 1.00 93.50 83 SER A CA 1
ATOM 628 C C . SER A 1 83 ? -8.795 7.712 -15.295 1.00 93.50 83 SER A C 1
ATOM 630 O O . SER A 1 83 ? -8.339 6.700 -14.756 1.00 93.50 83 SER A O 1
ATOM 632 N N . ASP A 1 84 ? -10.082 8.047 -15.177 1.00 93.94 84 ASP A N 1
ATOM 633 C CA . ASP A 1 84 ? -11.029 7.211 -14.424 1.00 93.94 84 ASP A CA 1
ATOM 634 C C . ASP A 1 84 ? -11.101 5.785 -14.997 1.00 93.94 84 ASP A C 1
ATOM 636 O O . ASP A 1 84 ? -11.202 4.812 -14.252 1.00 93.94 84 ASP A O 1
ATOM 640 N N . GLU A 1 85 ? -11.016 5.645 -16.323 1.00 95.25 85 GLU A N 1
ATOM 641 C CA . GLU A 1 85 ? -11.017 4.348 -17.007 1.00 95.25 85 GLU A CA 1
ATOM 642 C C . GLU A 1 85 ? -9.775 3.521 -16.655 1.00 95.25 85 GLU A C 1
ATOM 644 O O . GLU A 1 85 ? -9.896 2.352 -16.278 1.00 95.25 85 GLU A O 1
ATOM 649 N N . ASP A 1 86 ? -8.591 4.132 -16.696 1.00 95.75 86 ASP A N 1
ATOM 650 C CA . ASP A 1 86 ? -7.331 3.444 -16.408 1.00 95.75 86 ASP A CA 1
ATOM 651 C C . ASP A 1 86 ? -7.196 3.119 -14.916 1.00 95.75 86 ASP A C 1
ATOM 653 O O . ASP A 1 86 ? -6.729 2.038 -14.555 1.00 95.75 86 ASP A O 1
ATOM 657 N N . TYR A 1 87 ? -7.665 4.009 -14.035 1.00 94.38 87 TYR A N 1
ATOM 658 C CA . TYR A 1 87 ? -7.745 3.746 -12.599 1.00 94.38 87 TYR A CA 1
ATOM 659 C C . TYR A 1 87 ? -8.653 2.549 -12.308 1.00 94.38 87 TYR A C 1
ATOM 661 O O . TYR A 1 87 ? -8.244 1.616 -11.615 1.00 94.38 87 TYR A O 1
ATOM 669 N N . ASN A 1 88 ? -9.864 2.533 -12.869 1.00 93.50 88 ASN A N 1
ATOM 670 C CA . ASN A 1 88 ? -10.800 1.424 -12.683 1.00 93.50 88 ASN A CA 1
ATOM 671 C C . ASN A 1 88 ? -10.252 0.116 -13.266 1.00 93.50 88 ASN A C 1
ATOM 673 O O . ASN A 1 88 ? -10.386 -0.938 -12.641 1.00 93.50 88 ASN A O 1
ATOM 677 N N . THR A 1 89 ? -9.580 0.187 -14.417 1.00 93.50 89 THR A N 1
ATOM 678 C CA . THR A 1 89 ? -8.893 -0.952 -15.037 1.00 93.50 89 THR A CA 1
ATOM 679 C C . THR A 1 89 ? -7.833 -1.522 -14.097 1.00 93.50 89 THR A C 1
ATOM 681 O O . THR A 1 89 ? -7.893 -2.713 -13.782 1.00 93.50 89 THR A O 1
ATOM 684 N N . MET A 1 90 ? -6.947 -0.677 -13.558 1.00 93.44 90 MET A N 1
ATOM 685 C CA . MET A 1 90 ? -5.939 -1.083 -12.574 1.00 93.44 90 MET A CA 1
ATOM 686 C C . MET A 1 90 ? -6.585 -1.736 -11.358 1.00 93.44 90 MET A C 1
ATOM 688 O O . MET A 1 90 ? -6.291 -2.888 -11.038 1.00 93.44 90 MET A O 1
ATOM 692 N N . MET A 1 91 ? -7.506 -1.028 -10.701 1.00 92.38 91 MET A N 1
ATOM 693 C CA . MET A 1 91 ? -8.143 -1.518 -9.484 1.00 92.38 91 MET A CA 1
ATOM 694 C C . MET A 1 91 ? -8.865 -2.846 -9.727 1.00 92.38 91 MET A C 1
ATOM 696 O O . MET A 1 91 ? -8.843 -3.705 -8.858 1.00 92.38 91 MET A O 1
ATOM 700 N N . SER A 1 92 ? -9.461 -3.080 -10.897 1.00 90.62 92 SER A N 1
ATOM 701 C CA . SER A 1 92 ? -10.171 -4.337 -11.176 1.00 90.62 92 SER A CA 1
ATOM 702 C C . SER A 1 92 ? -9.271 -5.581 -11.232 1.00 90.62 92 SER A C 1
ATOM 704 O O . SER A 1 92 ? -9.747 -6.685 -10.963 1.00 90.62 92 SER A O 1
ATOM 706 N N . MET A 1 93 ? 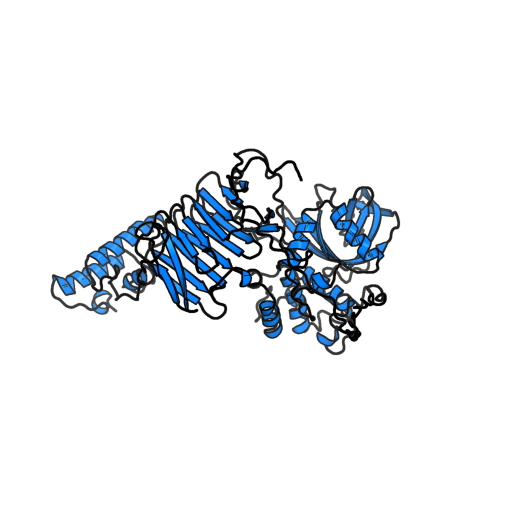-7.985 -5.418 -11.564 1.00 88.94 93 MET A N 1
ATOM 707 C CA . MET A 1 93 ? -7.045 -6.532 -11.746 1.00 88.94 93 MET A CA 1
ATOM 708 C C . MET A 1 93 ? -6.229 -6.862 -10.492 1.00 88.94 93 MET A C 1
ATOM 710 O O . MET A 1 93 ? -5.732 -7.982 -10.367 1.00 88.94 93 MET A O 1
ATOM 714 N N . LEU A 1 94 ? -6.098 -5.904 -9.573 1.00 89.56 94 LEU A N 1
ATOM 715 C CA . LEU A 1 94 ? -5.278 -6.021 -8.369 1.00 89.56 94 LEU A CA 1
ATOM 716 C C . LEU A 1 94 ? -5.981 -6.774 -7.231 1.00 89.56 94 LEU A C 1
ATOM 718 O O . LEU A 1 94 ? -7.213 -6.759 -7.110 1.00 89.56 94 LEU A O 1
ATOM 722 N N . SER A 1 95 ? -5.182 -7.407 -6.367 1.00 89.56 95 SER A N 1
ATOM 723 C CA . SER A 1 95 ? -5.664 -7.953 -5.093 1.00 89.56 95 SER A CA 1
ATOM 724 C C . SER A 1 95 ? -6.102 -6.828 -4.139 1.00 89.56 95 SER A C 1
ATOM 726 O O . SER A 1 95 ? -5.806 -5.651 -4.361 1.00 89.56 95 SER A O 1
ATOM 728 N N . ASP A 1 96 ? -6.829 -7.156 -3.072 1.00 92.56 96 ASP A N 1
ATOM 729 C CA . ASP A 1 96 ? -7.324 -6.152 -2.124 1.00 92.56 96 ASP A CA 1
ATOM 730 C C . ASP A 1 96 ? -6.170 -5.477 -1.368 1.00 92.56 96 ASP A C 1
ATOM 732 O O . ASP A 1 96 ? -6.161 -4.252 -1.211 1.00 92.56 96 ASP A O 1
ATOM 736 N N . THR A 1 97 ? -5.134 -6.238 -1.007 1.00 89.44 97 THR A N 1
ATOM 737 C CA . THR A 1 97 ? -3.908 -5.680 -0.421 1.00 89.44 97 THR A CA 1
ATOM 738 C C . THR A 1 97 ? -3.159 -4.772 -1.400 1.00 89.44 97 THR A C 1
ATOM 740 O O . THR A 1 97 ? -2.664 -3.721 -0.999 1.00 89.44 97 THR A O 1
ATOM 743 N N . GLU A 1 98 ? -3.090 -5.133 -2.688 1.00 88.88 98 GLU A N 1
ATOM 744 C CA . GLU A 1 98 ? -2.428 -4.308 -3.710 1.00 88.88 98 GLU A CA 1
ATOM 745 C C . GLU A 1 98 ? -3.189 -3.005 -3.965 1.00 88.88 98 GLU A C 1
ATOM 747 O O . GLU A 1 98 ? -2.573 -1.944 -4.053 1.00 88.88 98 GLU A O 1
ATOM 752 N N . LYS A 1 99 ? -4.526 -3.049 -4.021 1.00 91.62 99 LYS A N 1
ATOM 753 C CA . LYS A 1 99 ? -5.354 -1.840 -4.143 1.00 91.62 99 LYS A CA 1
ATOM 754 C C . LYS A 1 99 ? -5.099 -0.872 -2.995 1.00 91.62 99 LYS A C 1
ATOM 756 O O . LYS A 1 99 ? -4.958 0.323 -3.244 1.00 91.62 99 LYS A O 1
ATOM 761 N N . GLU A 1 100 ? -5.018 -1.362 -1.756 1.00 88.50 100 GLU A N 1
ATOM 762 C CA . GLU A 1 100 ? -4.730 -0.498 -0.606 1.00 88.50 100 GLU A CA 1
ATOM 763 C C . GLU A 1 100 ? -3.337 0.137 -0.712 1.00 88.50 100 GLU A C 1
ATOM 765 O O . GLU A 1 100 ? -3.187 1.336 -0.474 1.00 88.50 100 GLU A O 1
ATOM 770 N N . GLN A 1 101 ? -2.328 -0.630 -1.138 1.00 82.38 101 GLN A N 1
ATOM 771 C CA . GLN A 1 101 ? -0.977 -0.109 -1.375 1.00 82.38 101 GLN A CA 1
ATOM 772 C C . GLN A 1 101 ? -0.968 0.983 -2.451 1.00 82.38 101 GLN A C 1
ATOM 774 O O . GLN A 1 101 ? -0.402 2.058 -2.238 1.00 82.38 101 GLN A O 1
ATOM 779 N N . ILE A 1 102 ? -1.635 0.751 -3.585 1.00 87.50 102 ILE A N 1
ATOM 780 C CA . ILE A 1 102 ? -1.723 1.749 -4.654 1.00 87.50 102 ILE A CA 1
ATOM 781 C C . ILE A 1 102 ? -2.449 3.007 -4.177 1.00 87.50 102 ILE A C 1
ATOM 783 O O . ILE A 1 102 ? -1.968 4.106 -4.443 1.00 87.50 102 ILE A O 1
ATOM 787 N N . ARG A 1 103 ? -3.558 2.886 -3.437 1.00 87.88 103 ARG A N 1
ATOM 788 C CA . ARG A 1 103 ? -4.276 4.052 -2.890 1.00 87.88 103 ARG A CA 1
ATOM 789 C C . ARG A 1 103 ? -3.391 4.881 -1.964 1.00 87.88 103 ARG A C 1
ATOM 791 O O . ARG A 1 103 ? -3.241 6.078 -2.205 1.00 87.88 103 ARG A O 1
ATOM 798 N N . LYS A 1 104 ? -2.727 4.240 -0.994 1.00 81.69 104 LYS A N 1
ATOM 799 C CA . LYS A 1 104 ? -1.771 4.902 -0.085 1.00 81.69 104 LYS A CA 1
ATOM 800 C C . LYS A 1 104 ? -0.651 5.598 -0.870 1.00 81.69 104 LYS A C 1
ATOM 802 O O . LYS A 1 104 ? -0.272 6.732 -0.566 1.00 81.69 104 LYS A O 1
ATOM 807 N N . ARG A 1 105 ? -0.156 4.972 -1.945 1.00 82.12 105 ARG A N 1
ATOM 808 C CA . ARG A 1 105 ? 0.869 5.586 -2.796 1.00 82.12 105 ARG A CA 1
ATOM 809 C C . ARG A 1 105 ? 0.347 6.774 -3.600 1.00 82.12 105 ARG A C 1
ATOM 811 O O . ARG A 1 105 ? 1.054 7.771 -3.718 1.00 82.12 105 ARG A O 1
ATOM 818 N N . MET A 1 106 ? -0.872 6.697 -4.127 1.00 85.50 106 MET A N 1
ATOM 819 C CA . MET A 1 106 ? -1.496 7.783 -4.888 1.00 85.50 106 MET A CA 1
ATOM 820 C C . MET A 1 106 ? -1.761 9.040 -4.046 1.00 85.50 106 MET A C 1
ATOM 822 O O . MET A 1 106 ? -1.827 10.138 -4.599 1.00 85.50 106 MET A O 1
ATOM 826 N N . GLU A 1 107 ? -1.888 8.895 -2.726 1.00 82.06 107 GLU A N 1
ATOM 827 C CA . GLU A 1 107 ? -2.006 10.009 -1.775 1.00 82.06 107 GLU A CA 1
ATOM 828 C C . GLU A 1 107 ? -0.660 10.698 -1.488 1.00 82.06 107 GLU A C 1
ATOM 830 O O . GLU A 1 107 ? -0.628 11.863 -1.072 1.00 82.06 107 GLU A O 1
ATOM 835 N N . SER A 1 108 ? 0.451 10.008 -1.755 1.00 75.88 108 SER A N 1
ATOM 836 C CA . SER A 1 108 ? 1.810 10.502 -1.533 1.00 75.88 108 SER A CA 1
ATOM 837 C C . SER A 1 108 ? 2.323 11.344 -2.712 1.00 75.88 108 SER A C 1
ATOM 839 O O . SER A 1 108 ? 1.922 11.126 -3.859 1.00 75.88 108 SER A O 1
ATOM 841 N N . PRO A 1 109 ? 3.244 12.300 -2.478 1.00 75.50 109 PRO A N 1
ATOM 842 C CA . PRO A 1 109 ? 3.903 13.022 -3.561 1.00 75.50 109 PRO A CA 1
ATOM 843 C C . PRO A 1 109 ? 4.661 12.080 -4.506 1.00 75.50 109 PRO A C 1
ATOM 845 O O . PRO A 1 109 ? 5.331 11.147 -4.065 1.00 75.50 109 PRO A O 1
ATOM 848 N N . VAL A 1 110 ? 4.618 12.363 -5.809 1.00 77.75 110 VAL A N 1
ATOM 849 C CA . VAL A 1 110 ? 5.414 11.630 -6.806 1.00 77.75 110 VAL A CA 1
ATOM 850 C C . VAL A 1 110 ? 6.800 12.241 -6.919 1.00 77.75 110 VAL A C 1
ATOM 852 O O . VAL A 1 110 ? 6.915 13.455 -7.109 1.00 77.75 110 VAL A O 1
ATOM 855 N N . TYR A 1 111 ? 7.842 11.413 -6.850 1.00 70.44 111 TYR A N 1
ATOM 856 C CA . TYR A 1 111 ? 9.245 11.844 -6.899 1.00 70.44 111 TYR A CA 1
ATOM 857 C C . TYR A 1 111 ? 9.887 11.664 -8.282 1.00 70.44 111 TYR A C 1
ATOM 859 O O . TYR A 1 111 ? 10.739 12.462 -8.661 1.00 70.44 111 TYR A O 1
ATOM 867 N N . GLY A 1 112 ? 9.414 10.704 -9.079 1.00 79.62 112 GLY A N 1
ATOM 868 C CA . GLY A 1 112 ? 9.870 10.471 -10.447 1.00 79.62 112 GLY A CA 1
ATOM 869 C C . GLY A 1 112 ? 9.003 9.448 -11.180 1.00 79.62 112 GLY A C 1
ATOM 870 O O . GLY A 1 112 ? 8.118 8.831 -10.585 1.00 79.62 112 GLY A O 1
ATOM 871 N N . TYR A 1 113 ? 9.269 9.291 -12.476 1.00 88.38 113 TYR A N 1
ATOM 872 C CA . TYR A 1 113 ? 8.539 8.419 -13.404 1.00 88.38 113 TYR A CA 1
ATOM 873 C C . TYR A 1 113 ? 9.464 7.464 -14.166 1.00 88.38 113 TYR A C 1
ATOM 875 O O . TYR A 1 113 ? 9.064 6.880 -15.169 1.00 88.38 113 TYR A O 1
ATOM 883 N N . CYS A 1 114 ? 10.715 7.319 -13.722 1.00 89.12 114 CYS A N 1
ATOM 884 C CA . CYS A 1 114 ? 11.747 6.572 -14.437 1.00 89.12 114 CYS A CA 1
ATOM 885 C C . CYS A 1 114 ? 11.397 5.105 -14.678 1.00 89.12 114 CYS A C 1
ATOM 887 O O . CYS A 1 114 ? 11.602 4.601 -15.784 1.00 89.12 114 CYS A O 1
ATOM 889 N N . TYR A 1 115 ? 10.750 4.455 -13.711 1.00 91.94 115 TYR A N 1
ATOM 890 C CA . TYR A 1 115 ? 10.247 3.099 -13.892 1.00 91.94 115 TYR A CA 1
ATOM 891 C C . TYR A 1 115 ? 9.130 3.039 -14.944 1.00 91.94 115 TYR A C 1
ATOM 893 O O . TYR A 1 115 ? 9.226 2.277 -15.905 1.00 91.94 115 TYR A O 1
ATOM 901 N N . GLY A 1 116 ? 8.102 3.882 -14.813 1.00 94.38 116 GLY A N 1
ATOM 902 C CA . GLY A 1 116 ? 6.968 3.925 -15.737 1.00 94.38 116 GLY A CA 1
ATOM 903 C C . GLY A 1 116 ? 7.377 4.271 -17.169 1.00 94.38 116 GLY A C 1
ATOM 904 O O . GLY A 1 116 ? 6.890 3.654 -18.117 1.00 94.38 116 GLY A O 1
ATOM 905 N N . MET A 1 117 ? 8.315 5.205 -17.341 1.00 94.62 117 MET A N 1
ATOM 906 C CA . MET A 1 117 ? 8.874 5.568 -18.647 1.00 94.62 117 MET A CA 1
ATOM 907 C C . MET A 1 117 ? 9.703 4.430 -19.253 1.00 94.62 117 MET A C 1
ATOM 909 O O . MET A 1 117 ? 9.532 4.126 -20.434 1.00 94.62 117 MET A O 1
ATOM 913 N N . SER A 1 118 ? 10.550 3.767 -18.459 1.00 95.12 118 SER A N 1
ATOM 914 C CA . SER A 1 118 ? 11.372 2.643 -18.928 1.00 95.12 118 SER A CA 1
ATOM 915 C C . SER A 1 118 ? 10.516 1.448 -19.349 1.00 95.12 118 SER A C 1
ATOM 917 O O . SER A 1 118 ? 10.678 0.922 -20.450 1.00 95.12 118 SER A O 1
ATOM 919 N N . VAL A 1 119 ? 9.542 1.066 -18.516 1.00 96.12 119 VAL A N 1
ATOM 920 C CA . VAL A 1 119 ? 8.608 -0.028 -18.816 1.00 96.12 119 VAL A CA 1
ATOM 921 C C . VAL A 1 119 ? 7.791 0.277 -20.065 1.00 96.12 119 VAL A C 1
ATOM 923 O O . VAL A 1 119 ? 7.745 -0.541 -20.979 1.00 96.12 119 VAL A O 1
ATOM 926 N N . SER A 1 120 ? 7.172 1.456 -20.146 1.00 95.69 120 SER A N 1
ATOM 927 C CA . SER A 1 120 ? 6.348 1.810 -21.310 1.00 95.69 120 SER A CA 1
ATOM 928 C C . SER A 1 120 ? 7.156 1.900 -22.609 1.00 95.69 120 SER A C 1
ATOM 930 O O . SER A 1 120 ? 6.633 1.524 -23.656 1.00 95.69 120 SER A O 1
ATOM 932 N N . SER A 1 121 ? 8.434 2.294 -22.556 1.00 95.38 121 SER A N 1
ATOM 933 C CA . SER A 1 121 ? 9.327 2.263 -23.728 1.00 95.38 121 SER A CA 1
ATOM 934 C C . SER A 1 121 ? 9.531 0.833 -24.237 1.00 95.38 121 SER A C 1
ATOM 936 O O . SER A 1 121 ? 9.344 0.547 -25.420 1.00 95.38 121 SER A O 1
ATOM 938 N N . ILE A 1 122 ? 9.828 -0.100 -23.328 1.00 95.31 122 ILE A N 1
ATOM 939 C CA . ILE A 1 122 ? 10.009 -1.517 -23.670 1.00 95.31 122 ILE A CA 1
ATOM 940 C C . ILE A 1 122 ? 8.700 -2.149 -24.157 1.00 95.31 122 ILE A C 1
ATOM 942 O O . ILE A 1 122 ? 8.700 -2.901 -25.128 1.00 95.31 122 ILE A O 1
ATOM 946 N N . LEU A 1 123 ? 7.563 -1.827 -23.543 1.00 95.06 123 LEU A N 1
ATOM 947 C CA . LEU A 1 123 ? 6.264 -2.331 -23.994 1.00 95.06 123 LEU A CA 1
ATOM 948 C C . LEU A 1 123 ? 5.871 -1.786 -25.374 1.00 95.06 123 LEU A C 1
ATOM 950 O O . LEU A 1 123 ? 5.301 -2.527 -26.176 1.00 95.06 123 LEU A O 1
ATOM 954 N N . GLY A 1 124 ? 6.219 -0.533 -25.680 1.00 93.06 124 GLY A N 1
ATOM 955 C CA . GLY A 1 124 ? 6.075 0.039 -27.019 1.00 93.06 124 GLY A CA 1
ATOM 956 C C . GLY A 1 124 ? 6.941 -0.695 -28.046 1.00 93.06 124 GLY A C 1
ATOM 957 O O . GLY A 1 124 ? 6.444 -1.069 -29.108 1.00 93.06 124 GLY A O 1
ATOM 958 N N . TYR A 1 125 ? 8.196 -0.995 -27.692 1.00 92.25 125 TYR A N 1
ATOM 959 C CA . TYR A 1 125 ? 9.100 -1.828 -28.494 1.00 92.25 125 TYR A CA 1
ATOM 960 C C . TYR A 1 125 ? 8.519 -3.222 -28.772 1.00 92.25 125 TYR A C 1
ATOM 962 O O . TYR A 1 125 ? 8.493 -3.672 -29.920 1.00 92.25 125 TYR A O 1
ATOM 970 N N . TYR A 1 126 ? 7.969 -3.881 -27.747 1.00 91.56 126 TYR A N 1
ATOM 971 C CA . TYR A 1 126 ? 7.328 -5.186 -27.908 1.00 91.56 126 TYR A CA 1
ATOM 972 C C . TYR A 1 126 ? 5.988 -5.123 -28.663 1.00 91.56 126 TYR A C 1
ATOM 974 O O . TYR A 1 126 ? 5.418 -6.169 -28.980 1.00 91.56 126 TYR A O 1
ATOM 982 N N . GLY A 1 127 ? 5.494 -3.924 -28.988 1.00 91.31 127 GLY A N 1
ATOM 983 C CA . GLY A 1 127 ? 4.243 -3.715 -29.710 1.00 91.31 127 GLY A CA 1
ATOM 984 C C . GLY A 1 127 ? 2.995 -3.948 -28.860 1.00 91.31 127 GLY A C 1
ATOM 985 O O . GLY A 1 127 ? 1.934 -4.223 -29.418 1.00 91.31 127 GLY A O 1
ATOM 986 N N . ALA A 1 128 ? 3.101 -3.846 -27.529 1.00 92.06 128 ALA A N 1
ATOM 987 C CA . ALA A 1 128 ? 1.950 -3.947 -26.627 1.00 92.06 128 ALA A CA 1
ATOM 988 C C . ALA A 1 128 ? 0.927 -2.825 -26.878 1.00 92.06 128 ALA A C 1
ATOM 990 O O . ALA A 1 128 ? -0.273 -3.019 -26.700 1.00 92.06 128 ALA A O 1
ATOM 991 N N . PHE A 1 129 ? 1.403 -1.669 -27.338 1.00 94.00 129 PHE A N 1
ATOM 992 C CA . PHE A 1 129 ? 0.593 -0.555 -27.816 1.00 94.00 129 PHE A CA 1
ATOM 993 C C . PHE A 1 129 ? 1.315 0.162 -28.957 1.00 94.00 129 PHE A C 1
ATOM 995 O O . PHE A 1 129 ? 2.508 -0.054 -29.194 1.00 94.00 129 PHE A O 1
ATOM 1002 N N . ARG A 1 130 ? 0.601 1.035 -29.669 1.00 93.31 130 ARG A N 1
ATOM 1003 C CA . ARG A 1 130 ? 1.186 1.912 -30.689 1.00 93.31 130 ARG A CA 1
ATOM 1004 C C . ARG A 1 130 ? 1.258 3.340 -30.145 1.00 93.31 130 ARG A C 1
ATOM 1006 O O . ARG A 1 130 ? 0.285 3.783 -29.544 1.00 93.31 130 ARG A O 1
ATOM 1013 N N . PRO A 1 131 ? 2.319 4.123 -30.421 1.00 94.88 131 PRO A N 1
ATOM 1014 C CA . PRO A 1 131 ? 2.378 5.536 -30.016 1.00 94.88 131 PRO A CA 1
ATOM 1015 C C . PRO A 1 131 ? 1.146 6.345 -30.456 1.00 94.88 131 PRO A C 1
ATOM 1017 O O . PRO A 1 131 ? 0.631 7.168 -29.699 1.00 94.88 131 PRO A O 1
ATOM 1020 N N . SER A 1 132 ? 0.593 6.011 -31.629 1.00 94.94 132 SER A N 1
ATOM 1021 C CA . SER A 1 132 ? -0.646 6.586 -32.161 1.00 94.94 132 SER A CA 1
ATOM 1022 C C . SER A 1 132 ? -1.877 6.413 -31.269 1.00 94.94 132 SER A C 1
ATOM 1024 O O . SER A 1 132 ? -2.827 7.182 -31.413 1.00 94.94 132 SER A O 1
ATOM 1026 N N . ASP A 1 133 ? -1.876 5.407 -30.392 1.00 92.88 133 ASP A N 1
ATOM 1027 C CA . ASP A 1 133 ? -2.958 5.137 -29.442 1.00 92.88 133 ASP A CA 1
ATOM 1028 C C . ASP A 1 133 ? -2.931 6.147 -28.279 1.00 92.88 133 ASP A C 1
ATOM 1030 O O . ASP A 1 133 ? -3.966 6.425 -27.680 1.00 92.88 133 ASP A O 1
ATOM 1034 N N . LEU A 1 134 ? -1.765 6.745 -27.996 1.00 95.06 134 LEU A N 1
ATOM 1035 C CA . LEU A 1 134 ? -1.582 7.762 -26.956 1.00 95.06 134 LEU A CA 1
ATOM 1036 C C . LEU A 1 134 ? -1.632 9.190 -27.515 1.00 95.06 134 LEU A C 1
ATOM 1038 O O . LEU A 1 134 ? -2.207 10.088 -26.893 1.00 95.06 134 LEU A O 1
ATOM 1042 N N . VAL A 1 135 ? -1.031 9.416 -28.688 1.00 96.19 135 VAL A N 1
ATOM 1043 C CA . VAL A 1 135 ? -1.036 10.711 -29.384 1.00 96.19 135 VAL A CA 1
ATOM 1044 C C . VAL A 1 135 ? -1.241 10.482 -30.879 1.00 96.19 135 VAL A C 1
ATOM 1046 O O . VAL A 1 135 ? -0.397 9.899 -31.557 1.00 96.19 135 VAL A O 1
ATOM 1049 N N . SER A 1 136 ? -2.356 10.973 -31.425 1.00 93.62 136 SER A N 1
ATOM 1050 C CA . SER A 1 136 ? -2.700 10.779 -32.839 1.00 93.62 136 SER A CA 1
ATOM 1051 C C . SER A 1 136 ? -1.597 11.275 -33.784 1.00 93.62 136 SER A C 1
ATOM 1053 O O . SER A 1 136 ? -1.035 12.344 -33.566 1.00 93.62 136 SER A O 1
ATOM 1055 N N . SER A 1 137 ? -1.382 10.569 -34.896 1.00 88.88 137 SER A N 1
ATOM 1056 C CA . SER A 1 137 ? -0.378 10.887 -35.934 1.00 88.88 137 SER A CA 1
ATOM 1057 C C . SER A 1 137 ? 1.088 10.670 -35.544 1.00 88.88 137 SER A C 1
ATOM 1059 O O . SER A 1 137 ? 1.956 10.990 -36.351 1.00 88.88 137 SER A O 1
ATOM 1061 N N . THR A 1 138 ? 1.365 10.093 -34.371 1.00 93.81 138 THR A N 1
ATOM 1062 C CA . THR A 1 138 ? 2.714 9.648 -33.994 1.00 93.81 138 THR A CA 1
ATOM 1063 C C . THR A 1 138 ? 2.963 8.202 -34.410 1.00 93.81 138 THR A C 1
ATOM 1065 O O . THR A 1 138 ? 2.062 7.359 -34.359 1.00 93.81 138 THR A O 1
ATOM 1068 N N . SER A 1 139 ? 4.183 7.910 -34.857 1.00 91.62 139 SER A N 1
ATOM 1069 C CA . SER A 1 139 ? 4.623 6.550 -35.216 1.00 91.62 139 SER A CA 1
ATOM 1070 C C . SER A 1 139 ? 5.669 5.992 -34.254 1.00 91.62 139 SER A C 1
ATOM 1072 O O . SER A 1 139 ? 5.824 4.775 -34.161 1.00 91.62 139 SER A O 1
ATOM 1074 N N . HIS A 1 140 ? 6.355 6.876 -33.532 1.00 93.19 140 HIS A N 1
ATOM 1075 C CA . HIS A 1 140 ? 7.471 6.569 -32.643 1.00 93.19 140 HIS A CA 1
ATOM 1076 C C . HIS A 1 140 ? 7.289 7.293 -31.307 1.00 93.19 140 HIS A C 1
ATOM 1078 O O . HIS A 1 140 ? 6.712 8.379 -31.271 1.00 93.19 140 HIS A O 1
ATOM 1084 N N . LEU A 1 141 ? 7.784 6.708 -30.212 1.00 93.69 141 LEU A N 1
ATOM 1085 C CA . LEU A 1 141 ? 7.716 7.347 -28.892 1.00 93.69 141 LEU A CA 1
ATOM 1086 C C . LEU A 1 141 ? 8.532 8.644 -28.853 1.00 93.69 141 LEU A C 1
ATOM 1088 O O . LEU A 1 141 ? 8.134 9.594 -28.182 1.00 93.69 141 LEU A O 1
ATOM 1092 N N . ALA A 1 142 ? 9.603 8.722 -29.649 1.00 92.94 142 ALA A N 1
ATOM 1093 C CA . ALA A 1 142 ? 10.475 9.893 -29.701 1.00 92.94 142 ALA A CA 1
ATOM 1094 C C . ALA A 1 142 ? 9.785 11.134 -30.298 1.00 92.94 142 ALA A C 1
ATOM 1096 O O . ALA A 1 142 ? 10.250 12.254 -30.108 1.00 92.94 142 ALA A O 1
ATOM 1097 N N . GLU A 1 143 ? 8.666 10.947 -31.011 1.00 94.81 143 GLU A N 1
ATOM 1098 C CA . GLU A 1 143 ? 7.829 12.034 -31.542 1.00 94.81 143 GLU A CA 1
ATOM 1099 C C . GLU A 1 143 ? 6.870 12.608 -30.487 1.00 94.81 143 GLU A C 1
ATOM 1101 O O . GLU A 1 143 ? 6.257 13.654 -30.713 1.00 94.81 143 GLU A O 1
ATOM 1106 N N . ILE A 1 144 ? 6.706 11.922 -29.352 1.00 94.44 144 ILE A N 1
ATOM 1107 C CA . ILE A 1 144 ? 5.956 12.423 -28.203 1.00 94.44 144 ILE A CA 1
ATOM 1108 C C . ILE A 1 144 ? 6.950 13.171 -27.318 1.00 94.44 144 ILE A C 1
ATOM 1110 O O . ILE A 1 144 ? 7.765 12.560 -26.630 1.00 94.44 144 ILE A O 1
ATOM 1114 N N . ASP A 1 145 ? 6.885 14.495 -27.351 1.00 91.25 145 ASP A N 1
ATOM 1115 C CA . ASP A 1 145 ? 7.760 15.408 -26.629 1.00 91.25 145 ASP A CA 1
ATOM 1116 C C . ASP A 1 145 ? 6.964 16.266 -25.637 1.00 91.25 145 ASP A C 1
ATOM 1118 O O . ASP A 1 145 ? 5.749 16.138 -25.488 1.00 91.25 145 ASP A O 1
ATOM 1122 N N . LYS A 1 146 ? 7.656 17.163 -24.932 1.00 89.75 146 LYS A N 1
ATOM 1123 C CA . LYS A 1 146 ? 7.058 18.025 -23.902 1.00 89.75 146 LYS A CA 1
ATOM 1124 C C . LYS A 1 146 ? 5.901 18.905 -24.406 1.00 89.75 146 LYS A C 1
ATOM 1126 O O . LYS A 1 146 ? 5.103 19.352 -23.584 1.00 89.75 146 LYS A O 1
ATOM 1131 N N . ASP A 1 147 ? 5.821 19.177 -25.708 1.00 90.81 147 ASP A N 1
ATOM 1132 C CA . ASP A 1 147 ? 4.855 20.099 -26.303 1.00 90.81 147 ASP A CA 1
ATOM 1133 C C . ASP A 1 147 ? 3.561 19.379 -26.740 1.00 90.81 147 ASP A C 1
ATOM 1135 O O . ASP A 1 147 ? 2.553 20.043 -27.002 1.00 90.81 147 ASP A O 1
ATOM 1139 N N . ASN A 1 148 ? 3.541 18.038 -26.781 1.00 91.56 148 ASN A N 1
ATOM 1140 C CA . ASN A 1 148 ? 2.384 17.245 -27.227 1.00 91.56 148 ASN A CA 1
ATOM 1141 C C . ASN A 1 148 ? 1.947 16.112 -26.266 1.00 91.56 148 ASN A C 1
ATOM 1143 O O . ASN A 1 148 ? 1.168 15.240 -26.660 1.00 91.56 148 ASN A O 1
ATOM 1147 N N . ILE A 1 149 ? 2.370 16.151 -24.996 1.00 90.38 149 ILE A N 1
ATOM 1148 C CA . ILE A 1 149 ? 1.959 15.189 -23.953 1.00 90.38 149 ILE A CA 1
ATOM 1149 C C . ILE A 1 149 ? 0.445 15.255 -23.694 1.00 90.38 149 ILE A C 1
ATOM 1151 O O . ILE A 1 149 ? -0.072 16.232 -23.132 1.00 90.38 149 ILE A O 1
ATOM 1155 N N . SER A 1 150 ? -0.256 14.174 -24.044 1.00 92.44 150 SER A N 1
ATOM 1156 C CA . SER A 1 150 ? -1.686 13.980 -23.786 1.00 92.44 150 SER A CA 1
ATOM 1157 C C . SER A 1 150 ? -1.959 13.388 -22.397 1.00 92.44 150 SER A C 1
ATOM 1159 O O . SER A 1 150 ? -1.068 12.862 -21.728 1.00 92.44 150 SER A O 1
ATOM 1161 N N . ASP A 1 151 ? -3.222 13.418 -21.976 1.00 92.62 151 ASP A N 1
ATOM 1162 C CA . ASP A 1 151 ? -3.666 12.735 -20.756 1.00 92.62 151 ASP A CA 1
ATOM 1163 C C . ASP A 1 151 ? -3.493 11.214 -20.842 1.00 92.62 151 ASP A C 1
ATOM 1165 O O . ASP A 1 151 ? -3.150 10.586 -19.845 1.00 92.62 151 ASP A O 1
ATOM 1169 N N . ALA A 1 152 ? -3.617 10.624 -22.036 1.00 95.19 152 ALA A N 1
ATOM 1170 C CA . ALA A 1 152 ? -3.329 9.207 -22.250 1.00 95.19 152 ALA A CA 1
ATOM 1171 C C . ALA A 1 152 ? -1.844 8.884 -22.005 1.00 95.19 152 ALA A C 1
ATOM 1173 O O . ALA A 1 152 ? -1.532 7.870 -21.386 1.00 95.19 152 ALA A O 1
ATOM 1174 N N . VAL A 1 153 ? -0.921 9.768 -22.415 1.00 95.56 153 VAL A N 1
ATOM 1175 C CA . VAL A 1 153 ? 0.516 9.624 -22.109 1.00 95.56 153 VAL A CA 1
ATOM 1176 C C . VAL A 1 153 ? 0.760 9.715 -20.605 1.00 95.56 153 VAL A C 1
ATOM 1178 O O . VAL A 1 153 ? 1.433 8.848 -20.045 1.00 95.56 153 VAL A O 1
ATOM 1181 N N . ARG A 1 154 ? 0.188 10.730 -19.935 1.00 93.81 154 ARG A N 1
ATOM 1182 C CA . ARG A 1 154 ? 0.303 10.873 -18.473 1.00 93.81 154 ARG A CA 1
ATOM 1183 C C . ARG A 1 154 ? -0.208 9.624 -17.774 1.00 93.81 154 ARG A C 1
ATOM 1185 O O . ARG A 1 154 ? 0.514 9.067 -16.951 1.00 93.81 154 ARG A O 1
ATOM 1192 N N . SER A 1 155 ? -1.408 9.178 -18.134 1.00 95.19 155 SER A N 1
ATOM 1193 C CA . SER A 1 155 ? -2.060 8.019 -17.534 1.00 95.19 155 SER A CA 1
ATOM 1194 C C . SER A 1 155 ? -1.239 6.749 -17.739 1.00 95.19 155 SER A C 1
ATOM 1196 O O . SER A 1 155 ? -0.918 6.082 -16.764 1.00 95.19 155 SER A O 1
ATOM 1198 N N . ALA A 1 156 ? -0.775 6.464 -18.960 1.00 96.50 156 ALA A N 1
ATOM 1199 C CA . ALA A 1 156 ? 0.043 5.286 -19.243 1.00 96.50 156 ALA A CA 1
ATOM 1200 C C . ALA A 1 156 ? 1.351 5.263 -18.434 1.00 96.50 156 ALA A C 1
ATOM 1202 O O . ALA A 1 156 ? 1.657 4.270 -17.773 1.00 96.50 156 ALA A O 1
ATOM 1203 N N . VAL A 1 157 ? 2.115 6.360 -18.433 1.00 95.62 157 VAL A N 1
ATOM 1204 C CA . VAL A 1 157 ? 3.384 6.428 -17.688 1.00 95.62 157 VAL A CA 1
ATOM 1205 C C . VAL A 1 157 ? 3.143 6.302 -16.181 1.00 95.62 157 VAL A C 1
ATOM 1207 O O . VAL A 1 157 ? 3.861 5.565 -15.508 1.00 95.62 157 VAL A O 1
ATOM 1210 N N . ASN A 1 158 ? 2.116 6.966 -15.643 1.00 94.44 158 ASN A N 1
ATOM 1211 C CA . ASN A 1 158 ? 1.750 6.869 -14.228 1.00 94.44 158 ASN A CA 1
ATOM 1212 C C . ASN A 1 158 ? 1.236 5.477 -13.849 1.00 94.44 158 ASN A C 1
ATOM 1214 O O . ASN A 1 158 ? 1.557 4.994 -12.765 1.00 94.44 158 ASN A O 1
ATOM 1218 N N . TYR A 1 159 ? 0.480 4.823 -14.733 1.00 96.00 159 TYR A N 1
ATOM 1219 C CA . TYR A 1 159 ? -0.027 3.469 -14.535 1.00 96.00 159 TYR A CA 1
ATOM 1220 C C . TYR A 1 159 ? 1.142 2.524 -14.298 1.00 96.00 159 TYR A C 1
ATOM 1222 O O . TYR A 1 159 ? 1.228 1.890 -13.248 1.00 96.00 159 TYR A O 1
ATOM 1230 N N . TYR A 1 160 ? 2.096 2.486 -15.233 1.00 95.50 160 TYR A N 1
ATOM 1231 C CA . TYR A 1 160 ? 3.273 1.638 -15.077 1.00 95.50 160 TYR A CA 1
ATOM 1232 C C . TYR A 1 160 ? 4.193 2.129 -13.963 1.00 95.50 160 TYR A C 1
ATOM 1234 O O . TYR A 1 160 ? 4.789 1.299 -13.293 1.00 95.50 160 TYR A O 1
ATOM 1242 N N . GLN A 1 161 ? 4.258 3.430 -13.662 1.00 92.75 161 GLN A N 1
ATOM 1243 C CA . GLN A 1 161 ? 4.967 3.898 -12.469 1.00 92.75 161 GLN A CA 1
ATOM 1244 C C . GLN A 1 161 ? 4.363 3.282 -11.196 1.00 92.75 161 GLN A C 1
ATOM 1246 O O . GLN A 1 161 ? 5.101 2.811 -10.339 1.00 92.75 161 GLN A O 1
ATOM 1251 N N . LEU A 1 162 ? 3.041 3.237 -11.057 1.00 91.00 162 LEU A N 1
ATOM 1252 C CA . LEU A 1 162 ? 2.379 2.635 -9.896 1.00 91.00 162 LEU A CA 1
ATOM 1253 C C . LEU A 1 162 ? 2.549 1.110 -9.842 1.00 91.00 162 LEU A C 1
ATOM 1255 O O . LEU A 1 162 ? 2.637 0.548 -8.752 1.00 91.00 162 LEU A O 1
ATOM 1259 N N . MET A 1 163 ? 2.695 0.444 -10.991 1.00 89.88 163 MET A N 1
ATOM 1260 C CA . MET A 1 163 ? 2.877 -1.010 -11.054 1.00 89.88 163 MET A CA 1
ATOM 1261 C C . MET A 1 163 ? 4.098 -1.529 -10.284 1.00 89.88 163 MET A C 1
ATOM 1263 O O . MET A 1 163 ? 4.092 -2.688 -9.873 1.00 89.88 163 MET A O 1
ATOM 1267 N N . GLN A 1 164 ? 5.115 -0.703 -10.009 1.00 85.56 164 GLN A N 1
ATOM 1268 C CA . GLN A 1 164 ? 6.258 -1.133 -9.187 1.00 85.56 164 GLN A CA 1
ATOM 1269 C C . GLN A 1 164 ? 5.883 -1.520 -7.748 1.00 85.56 164 GLN A C 1
ATOM 1271 O O . GLN A 1 164 ? 6.641 -2.219 -7.081 1.00 85.56 164 GLN A O 1
ATOM 1276 N N . TYR A 1 165 ? 4.716 -1.075 -7.276 1.00 81.94 165 TYR A N 1
ATOM 1277 C CA . TYR A 1 165 ? 4.195 -1.368 -5.941 1.00 81.94 165 TYR A CA 1
ATOM 1278 C C . TYR A 1 165 ? 3.324 -2.627 -5.892 1.00 81.94 165 TYR A C 1
ATOM 1280 O O . TYR A 1 165 ? 2.888 -3.019 -4.811 1.00 81.94 165 TYR A O 1
ATOM 1288 N N . THR A 1 166 ? 3.081 -3.267 -7.037 1.00 84.12 166 THR A N 1
ATOM 1289 C CA . THR A 1 166 ? 2.378 -4.554 -7.100 1.00 84.12 166 THR A CA 1
ATOM 1290 C C . THR A 1 166 ? 3.275 -5.693 -6.644 1.00 84.12 166 THR A C 1
ATOM 1292 O O . THR A 1 166 ? 4.507 -5.602 -6.695 1.00 84.12 166 THR A O 1
ATOM 1295 N N . LYS A 1 167 ? 2.660 -6.797 -6.223 1.00 79.31 167 LYS A N 1
ATOM 1296 C CA . LYS A 1 167 ? 3.361 -7.972 -5.697 1.00 79.31 167 LYS A CA 1
ATOM 1297 C C . LYS A 1 167 ? 4.330 -8.552 -6.723 1.00 79.31 167 LYS A C 1
ATOM 1299 O O . LYS A 1 167 ? 5.461 -8.863 -6.362 1.00 79.31 167 LYS A O 1
ATOM 1304 N N . ALA A 1 168 ? 3.917 -8.627 -7.990 1.00 80.75 168 ALA A N 1
ATOM 1305 C CA . ALA A 1 168 ? 4.727 -9.167 -9.082 1.00 80.75 168 ALA A CA 1
ATOM 1306 C C . ALA A 1 168 ? 6.065 -8.426 -9.228 1.00 80.75 168 ALA A C 1
ATOM 1308 O O . ALA A 1 168 ? 7.132 -9.035 -9.188 1.00 80.75 168 ALA A O 1
ATOM 1309 N N . ILE A 1 169 ? 6.025 -7.096 -9.333 1.00 84.06 169 ILE A N 1
ATOM 1310 C CA . ILE A 1 169 ? 7.249 -6.304 -9.495 1.00 84.06 169 ILE A CA 1
ATOM 1311 C C . ILE A 1 169 ? 8.039 -6.248 -8.189 1.00 84.06 169 ILE A C 1
ATOM 1313 O O . ILE A 1 169 ? 9.260 -6.410 -8.203 1.00 84.06 169 ILE A O 1
ATOM 1317 N N . ALA A 1 170 ? 7.357 -6.102 -7.050 1.00 78.44 170 ALA A N 1
ATOM 1318 C CA . ALA A 1 170 ? 8.007 -6.096 -5.747 1.00 78.44 170 ALA A CA 1
ATOM 1319 C C . ALA A 1 170 ? 8.793 -7.392 -5.492 1.00 78.44 170 ALA A C 1
ATOM 1321 O O . ALA A 1 170 ? 9.895 -7.328 -4.952 1.00 78.44 170 ALA A O 1
ATOM 1322 N N . GLN A 1 171 ? 8.286 -8.558 -5.903 1.00 76.19 171 GLN A N 1
ATOM 1323 C CA . GLN A 1 171 ? 9.006 -9.834 -5.812 1.00 76.19 171 GLN A CA 1
ATOM 1324 C C . GLN A 1 171 ? 10.278 -9.853 -6.663 1.00 76.19 171 GLN A C 1
ATOM 1326 O O . GLN A 1 171 ? 11.324 -10.292 -6.180 1.00 76.19 171 GLN A O 1
ATOM 1331 N N . VAL A 1 172 ? 10.241 -9.340 -7.896 1.00 80.69 172 VAL A N 1
ATOM 1332 C CA . VAL A 1 172 ? 11.448 -9.284 -8.738 1.00 80.69 172 VAL A CA 1
ATOM 1333 C C . VAL A 1 172 ? 12.496 -8.356 -8.127 1.00 80.69 172 VAL A C 1
ATOM 1335 O O . VAL A 1 172 ? 13.670 -8.733 -8.034 1.00 80.69 172 VAL A O 1
ATOM 1338 N N . THR A 1 173 ? 12.084 -7.182 -7.640 1.00 79.81 173 THR A N 1
ATOM 1339 C CA . THR A 1 173 ? 12.966 -6.258 -6.912 1.00 79.81 173 THR A CA 1
ATOM 1340 C C . THR A 1 173 ? 13.602 -6.964 -5.709 1.00 79.81 173 THR A C 1
ATOM 1342 O O . THR A 1 173 ? 14.825 -6.998 -5.566 1.00 79.81 173 THR A O 1
ATOM 1345 N N . ARG A 1 174 ? 12.792 -7.661 -4.900 1.00 73.62 174 ARG A N 1
ATOM 1346 C CA . ARG A 1 174 ? 13.235 -8.448 -3.732 1.00 73.62 174 ARG A CA 1
ATOM 1347 C C . ARG A 1 174 ? 14.256 -9.519 -4.082 1.00 73.62 174 ARG A C 1
ATOM 1349 O O . ARG A 1 174 ? 15.274 -9.677 -3.394 1.00 73.62 174 ARG A O 1
ATOM 1356 N N . ALA A 1 175 ? 13.962 -10.309 -5.107 1.00 75.62 175 ALA A N 1
ATOM 1357 C CA . ALA A 1 175 ? 14.828 -11.384 -5.562 1.00 75.62 175 ALA A CA 1
ATOM 1358 C C . ALA A 1 175 ? 16.176 -10.821 -6.028 1.00 75.62 175 ALA A C 1
ATOM 1360 O O . ALA A 1 175 ? 17.225 -11.329 -5.618 1.00 75.62 175 ALA A O 1
ATOM 1361 N N . THR A 1 176 ? 16.138 -9.724 -6.788 1.00 80.44 176 THR A N 1
ATOM 1362 C CA . THR A 1 176 ? 17.316 -9.038 -7.325 1.00 80.44 176 THR A CA 1
ATOM 1363 C C . THR A 1 176 ? 18.173 -8.451 -6.208 1.00 80.44 176 THR A C 1
ATOM 1365 O O . THR A 1 176 ? 19.349 -8.792 -6.099 1.00 80.44 176 THR A O 1
ATOM 1368 N N . GLU A 1 177 ? 17.605 -7.644 -5.312 1.00 73.31 177 GLU A N 1
ATOM 1369 C CA . GLU A 1 177 ? 18.340 -7.001 -4.214 1.00 73.31 177 GLU A CA 1
ATOM 1370 C C . GLU A 1 177 ? 18.983 -7.997 -3.248 1.00 73.31 177 GLU A C 1
ATOM 1372 O O . GLU A 1 177 ? 20.057 -7.728 -2.705 1.00 73.31 177 GLU A O 1
ATOM 1377 N N . GLY A 1 178 ? 18.348 -9.156 -3.037 1.00 67.19 178 GLY A N 1
ATOM 1378 C CA . GLY A 1 178 ? 18.855 -10.250 -2.205 1.00 67.19 178 GLY A CA 1
ATOM 1379 C C . GLY A 1 178 ? 20.031 -11.024 -2.820 1.00 67.19 178 GLY A C 1
ATOM 1380 O O . GLY A 1 178 ? 20.781 -11.693 -2.101 1.00 67.19 178 GLY A O 1
ATOM 1381 N N . ALA A 1 179 ? 20.225 -10.932 -4.133 1.00 76.19 179 ALA A N 1
ATOM 1382 C CA . ALA A 1 179 ? 21.185 -11.747 -4.863 1.00 76.19 179 ALA A CA 1
ATOM 1383 C C . ALA A 1 179 ? 22.611 -11.160 -4.863 1.00 76.19 179 ALA A C 1
ATOM 1385 O O . ALA A 1 179 ? 22.837 -9.996 -4.533 1.00 76.19 179 ALA A O 1
ATOM 1386 N N . ALA A 1 180 ? 23.596 -11.991 -5.217 1.00 85.75 180 ALA A N 1
ATOM 1387 C CA . ALA A 1 180 ? 24.942 -11.532 -5.566 1.00 85.75 180 ALA A CA 1
ATOM 1388 C C . ALA A 1 180 ? 24.928 -10.907 -6.970 1.00 85.75 180 ALA A C 1
ATOM 1390 O O . ALA A 1 180 ? 24.131 -11.341 -7.800 1.00 85.75 180 ALA A O 1
ATOM 1391 N N . ASP A 1 181 ? 25.815 -9.951 -7.259 1.00 88.69 181 ASP A N 1
ATOM 1392 C CA . ASP A 1 181 ? 25.781 -9.201 -8.528 1.00 88.69 181 ASP A CA 1
ATOM 1393 C C . ASP A 1 181 ? 25.883 -10.094 -9.776 1.00 88.69 181 ASP A C 1
ATOM 1395 O O . ASP A 1 181 ? 25.211 -9.813 -10.763 1.00 88.69 181 ASP A O 1
ATOM 1399 N N . GLU A 1 182 ? 26.593 -11.227 -9.707 1.00 92.88 182 GLU A N 1
ATOM 1400 C CA . GLU A 1 182 ? 26.561 -12.271 -10.748 1.00 92.88 182 GLU A CA 1
ATOM 1401 C C . GLU A 1 182 ? 25.139 -12.699 -11.108 1.00 92.88 182 GLU A C 1
ATOM 1403 O O . GLU A 1 182 ? 24.747 -12.703 -12.272 1.00 92.88 182 GLU A O 1
ATOM 1408 N N . LYS A 1 183 ? 24.341 -13.040 -10.096 1.00 90.69 183 LYS A N 1
ATOM 1409 C CA . LYS A 1 183 ? 22.972 -13.519 -10.287 1.00 90.69 183 LYS A CA 1
ATOM 1410 C C . LYS A 1 183 ? 22.023 -12.413 -10.750 1.00 90.69 183 LYS A C 1
ATOM 1412 O O . LYS A 1 183 ? 20.987 -12.740 -11.310 1.00 90.69 183 LYS A O 1
ATOM 1417 N N . LYS A 1 184 ? 22.364 -11.140 -10.515 1.00 89.75 184 LYS A N 1
ATOM 1418 C CA . LYS A 1 184 ? 21.585 -9.985 -10.983 1.00 89.75 184 LYS A CA 1
ATOM 1419 C C . LYS A 1 184 ? 21.895 -9.656 -12.443 1.00 89.75 184 LYS A C 1
ATOM 1421 O O . LYS A 1 184 ? 20.987 -9.480 -13.242 1.00 89.75 184 LYS A O 1
ATOM 1426 N N . LEU A 1 185 ? 23.181 -9.568 -12.787 1.00 95.38 185 LEU A N 1
ATOM 1427 C CA . LEU A 1 185 ? 23.651 -9.050 -14.075 1.00 95.38 185 LEU A CA 1
ATOM 1428 C C . LEU A 1 185 ? 23.720 -10.116 -15.169 1.00 95.38 185 LEU A C 1
ATOM 1430 O O . LEU A 1 185 ? 23.613 -9.783 -16.345 1.00 95.38 185 LEU A O 1
ATOM 1434 N N . LYS A 1 186 ? 23.879 -11.395 -14.816 1.00 95.69 186 LYS A N 1
ATOM 1435 C CA . LYS A 1 186 ? 23.926 -12.470 -15.811 1.00 95.69 186 LYS A CA 1
ATOM 1436 C C . LYS A 1 186 ? 22.623 -12.599 -16.622 1.00 95.69 186 LYS A C 1
ATOM 1438 O O . LYS A 1 186 ? 22.737 -12.618 -17.844 1.00 95.69 186 LYS A O 1
ATOM 1443 N N . PRO A 1 187 ? 21.414 -12.600 -16.018 1.00 94.38 187 PRO A N 1
ATOM 1444 C CA . PRO A 1 187 ? 20.165 -12.602 -16.788 1.00 94.38 187 PRO A CA 1
ATOM 1445 C C . PRO A 1 187 ? 20.020 -11.388 -17.714 1.00 94.38 187 PRO A C 1
ATOM 1447 O O . PRO A 1 187 ? 19.520 -11.520 -18.826 1.00 94.38 187 PRO A O 1
ATOM 1450 N N . LEU A 1 188 ? 20.501 -10.214 -17.283 1.00 96.62 188 LEU A N 1
ATOM 1451 C CA . LEU A 1 188 ? 20.519 -9.011 -18.116 1.00 96.62 188 LEU A CA 1
ATOM 1452 C C . LEU A 1 188 ? 21.396 -9.202 -19.363 1.00 96.62 188 LEU A C 1
ATOM 1454 O O . LEU A 1 188 ? 20.949 -8.920 -20.470 1.00 96.62 188 LEU A O 1
ATOM 1458 N N . ILE A 1 189 ? 22.622 -9.706 -19.189 1.00 97.62 189 ILE A N 1
ATOM 1459 C CA . ILE A 1 189 ? 23.546 -9.999 -20.297 1.00 97.62 189 ILE A CA 1
ATOM 1460 C C . ILE A 1 189 ? 22.921 -11.011 -21.266 1.00 97.62 189 ILE A C 1
ATOM 1462 O O . ILE A 1 189 ? 22.903 -10.770 -22.468 1.00 97.62 189 ILE A O 1
ATOM 1466 N N . GLU A 1 190 ? 22.357 -12.105 -20.747 1.00 96.25 190 GLU A N 1
ATOM 1467 C CA . GLU A 1 190 ? 21.727 -13.157 -21.557 1.00 96.25 190 GLU A CA 1
ATOM 1468 C C . GLU A 1 190 ? 20.527 -12.634 -22.368 1.00 96.25 190 GLU A C 1
ATOM 1470 O O . GLU A 1 190 ? 20.357 -13.007 -23.531 1.00 96.25 190 GLU A O 1
ATOM 1475 N N . ALA A 1 191 ? 19.712 -11.746 -21.788 1.00 94.69 191 ALA A N 1
ATOM 1476 C CA . ALA A 1 191 ? 18.600 -11.113 -22.493 1.00 94.69 191 ALA A CA 1
ATOM 1477 C C . ALA A 1 191 ? 19.086 -10.196 -23.626 1.00 94.69 191 ALA A C 1
ATOM 1479 O O . ALA A 1 191 ? 18.593 -10.292 -24.753 1.00 94.69 191 ALA A O 1
ATOM 1480 N N . LEU A 1 192 ? 20.091 -9.359 -23.361 1.00 95.94 192 LEU A N 1
ATOM 1481 C CA . LEU A 1 192 ? 20.638 -8.441 -24.361 1.00 95.94 192 LEU A CA 1
ATOM 1482 C C . LEU A 1 192 ? 21.369 -9.180 -25.490 1.00 95.94 192 LEU A C 1
ATOM 1484 O O . LEU A 1 192 ? 21.206 -8.812 -26.652 1.00 95.94 192 LEU A O 1
ATOM 1488 N N . ASP A 1 193 ? 22.081 -10.271 -25.191 1.00 94.88 193 ASP A N 1
ATOM 1489 C CA . ASP A 1 193 ? 22.680 -11.156 -26.205 1.00 94.88 193 ASP A CA 1
ATOM 1490 C C . ASP A 1 193 ? 21.619 -11.777 -27.129 1.00 94.88 193 ASP A C 1
ATOM 1492 O O . ASP A 1 193 ? 21.863 -12.009 -28.317 1.00 94.88 193 ASP A O 1
ATOM 1496 N N . ALA A 1 194 ? 20.412 -12.010 -26.604 1.00 93.00 194 ALA A N 1
ATOM 1497 C CA . ALA A 1 194 ? 19.254 -12.451 -27.377 1.00 93.00 194 ALA A CA 1
ATOM 1498 C C . ALA A 1 194 ? 18.535 -11.306 -28.124 1.00 93.00 194 ALA A C 1
ATOM 1500 O O . ALA A 1 194 ? 17.550 -11.558 -28.822 1.00 93.00 194 ALA A O 1
ATOM 1501 N N . GLY A 1 195 ? 19.014 -10.062 -28.014 1.00 91.50 195 GLY A N 1
ATOM 1502 C CA . GLY A 1 195 ? 18.401 -8.876 -28.617 1.00 91.50 195 GLY A CA 1
ATOM 1503 C C . GLY A 1 195 ? 17.130 -8.408 -27.906 1.00 91.50 195 GLY A C 1
ATOM 1504 O O . GLY A 1 195 ? 16.272 -7.789 -28.537 1.00 91.50 195 GLY A O 1
ATOM 1505 N N . LYS A 1 196 ? 16.972 -8.735 -26.619 1.00 93.25 196 LYS A N 1
ATOM 1506 C CA . LYS A 1 196 ? 15.821 -8.337 -25.803 1.00 93.25 196 LYS A CA 1
ATOM 1507 C C . LYS A 1 196 ? 16.203 -7.166 -24.887 1.00 93.25 196 LYS A C 1
ATOM 1509 O O . LYS A 1 196 ? 17.036 -7.368 -24.002 1.00 93.25 196 LYS A O 1
ATOM 1514 N N . PRO A 1 197 ? 15.610 -5.967 -25.053 1.00 95.44 197 PRO A N 1
ATOM 1515 C CA . PRO A 1 197 ? 15.822 -4.871 -24.116 1.00 95.44 197 PRO A CA 1
ATOM 1516 C C . PRO A 1 197 ? 15.197 -5.194 -22.753 1.00 95.44 197 PRO A C 1
ATOM 1518 O O . PRO A 1 197 ? 14.236 -5.964 -22.658 1.00 95.44 197 PRO A O 1
ATOM 1521 N N . ALA A 1 198 ? 15.735 -4.584 -21.702 1.00 96.00 198 ALA A N 1
ATOM 1522 C CA . ALA A 1 198 ? 15.389 -4.862 -20.314 1.00 96.00 198 ALA A CA 1
ATOM 1523 C C . ALA A 1 198 ? 15.307 -3.575 -19.482 1.00 96.00 198 ALA A C 1
ATOM 1525 O O . ALA A 1 198 ? 16.003 -2.597 -19.762 1.00 96.00 198 ALA A O 1
ATOM 1526 N N . VAL A 1 199 ? 14.483 -3.578 -18.430 1.00 95.56 199 VAL A N 1
ATOM 1527 C CA . VAL A 1 199 ? 14.524 -2.516 -17.413 1.00 95.56 199 VAL A CA 1
ATOM 1528 C C . VAL A 1 199 ? 15.639 -2.844 -16.434 1.00 95.56 199 VAL A C 1
ATOM 1530 O O . VAL A 1 199 ? 15.667 -3.934 -15.859 1.00 95.56 199 VAL A O 1
ATOM 1533 N N . LEU A 1 200 ? 16.525 -1.880 -16.217 1.00 94.12 200 LEU A N 1
ATOM 1534 C CA . LEU A 1 200 ? 17.568 -1.925 -15.204 1.00 94.12 200 LEU A CA 1
ATOM 1535 C C . LEU A 1 200 ? 17.256 -0.876 -14.136 1.00 94.12 200 LEU A C 1
ATOM 1537 O O . LEU A 1 200 ? 17.214 0.314 -14.432 1.00 94.12 200 LEU A O 1
ATOM 1541 N N . GLY A 1 201 ? 17.070 -1.310 -12.894 1.00 89.62 201 GLY A N 1
ATOM 1542 C CA . GLY A 1 201 ? 16.962 -0.434 -11.733 1.00 89.62 201 GLY A CA 1
ATOM 1543 C C . GLY A 1 201 ? 18.182 -0.541 -10.831 1.00 89.62 201 GLY A C 1
ATOM 1544 O O . GLY A 1 201 ? 18.730 -1.629 -10.610 1.00 89.62 201 GLY A O 1
ATOM 1545 N N . TYR A 1 202 ? 18.612 0.595 -10.298 1.00 84.19 202 TYR A N 1
ATOM 1546 C CA . TYR A 1 202 ? 19.726 0.675 -9.366 1.00 84.19 202 TYR A CA 1
ATOM 1547 C C . TYR A 1 202 ? 19.531 1.802 -8.357 1.00 84.19 202 TYR A C 1
ATOM 1549 O O . TYR A 1 202 ? 18.867 2.800 -8.622 1.00 84.19 202 TYR A O 1
ATOM 1557 N N . VAL A 1 203 ? 20.148 1.640 -7.190 1.00 77.62 203 VAL A N 1
ATOM 1558 C CA . VAL A 1 203 ? 20.245 2.679 -6.162 1.00 77.62 203 VAL A CA 1
ATOM 1559 C C . VAL A 1 203 ? 21.686 3.138 -6.022 1.00 77.62 203 VAL A C 1
ATOM 1561 O O . VAL A 1 203 ? 22.610 2.330 -6.159 1.00 77.62 203 VAL A O 1
ATOM 1564 N N . TYR A 1 204 ? 21.881 4.415 -5.719 1.00 73.88 204 TYR A N 1
ATOM 1565 C CA . TYR A 1 204 ? 23.196 5.014 -5.510 1.00 73.88 204 TYR A CA 1
ATOM 1566 C C . TYR A 1 204 ? 23.179 6.066 -4.401 1.00 73.88 204 TYR A C 1
ATOM 1568 O O . TYR A 1 204 ? 22.123 6.564 -4.008 1.00 73.88 204 TYR A O 1
ATOM 1576 N N . GLN A 1 205 ? 24.360 6.384 -3.872 1.00 69.50 205 GLN A N 1
ATOM 1577 C CA . GLN A 1 205 ? 24.518 7.402 -2.836 1.00 69.50 205 GLN A CA 1
ATOM 1578 C C . GLN A 1 205 ? 24.349 8.816 -3.423 1.00 69.50 205 GLN A C 1
ATOM 1580 O O . GLN A 1 205 ? 25.107 9.224 -4.304 1.00 69.50 205 GLN A O 1
ATOM 1585 N N . GLY A 1 206 ? 23.360 9.556 -2.920 1.00 62.28 206 GLY A N 1
ATOM 1586 C CA . GLY A 1 206 ? 23.135 10.977 -3.190 1.00 62.28 206 GLY A CA 1
ATOM 1587 C C . GLY A 1 206 ? 23.975 11.891 -2.287 1.00 62.28 206 GLY A C 1
ATOM 1588 O O . GLY A 1 206 ? 25.005 11.488 -1.748 1.00 62.28 206 GLY A O 1
ATOM 1589 N N . GLN A 1 207 ? 23.552 13.148 -2.101 1.00 56.44 207 GLN A N 1
ATOM 1590 C CA . GLN A 1 207 ? 24.195 14.024 -1.112 1.00 56.44 207 GLN A CA 1
ATOM 1591 C C . GLN A 1 207 ? 23.881 13.557 0.321 1.00 56.44 207 GLN A C 1
ATOM 1593 O O . GLN A 1 207 ? 22.736 13.260 0.645 1.00 56.44 207 GLN A O 1
ATOM 1598 N N . GLY A 1 208 ? 24.892 13.521 1.198 1.00 61.62 208 GLY A N 1
ATOM 1599 C CA . GLY A 1 208 ? 24.728 13.062 2.584 1.00 61.62 208 GLY A CA 1
ATOM 1600 C C . GLY A 1 208 ? 24.540 11.544 2.689 1.00 61.62 208 GLY A C 1
ATOM 1601 O O . GLY A 1 208 ? 25.178 10.800 1.947 1.00 61.62 208 GLY A O 1
ATOM 1602 N N . ASP A 1 209 ? 23.672 11.092 3.601 1.00 57.00 209 ASP A N 1
ATOM 1603 C CA . ASP A 1 209 ? 23.327 9.671 3.799 1.00 57.00 209 ASP A CA 1
ATOM 1604 C C . ASP A 1 209 ? 22.181 9.191 2.877 1.00 57.00 209 ASP A C 1
ATOM 1606 O O . ASP A 1 209 ? 21.745 8.041 2.970 1.00 57.00 209 ASP A O 1
ATOM 1610 N N . ASN A 1 210 ? 21.716 10.038 1.952 1.00 58.56 210 ASN A N 1
ATOM 1611 C CA . ASN A 1 210 ? 20.569 9.750 1.091 1.00 58.56 210 ASN A CA 1
ATOM 1612 C C . ASN A 1 210 ? 20.905 8.691 0.033 1.00 58.56 210 ASN A C 1
ATOM 1614 O O . ASN A 1 210 ? 21.924 8.780 -0.655 1.00 58.56 210 ASN A O 1
ATOM 1618 N N . LYS A 1 211 ? 20.015 7.711 -0.139 1.00 66.88 211 LYS A N 1
ATOM 1619 C CA . LYS A 1 211 ? 20.046 6.767 -1.263 1.00 66.88 211 LYS A CA 1
ATOM 1620 C C . LYS A 1 211 ? 18.986 7.170 -2.272 1.00 66.88 211 LYS A C 1
ATOM 1622 O O . LYS A 1 211 ? 17.849 7.378 -1.872 1.00 66.88 211 LYS A O 1
ATOM 1627 N N . ILE A 1 212 ? 19.363 7.225 -3.542 1.00 70.25 212 ILE A N 1
ATOM 1628 C CA . ILE A 1 212 ? 18.485 7.593 -4.652 1.00 70.25 212 ILE A CA 1
ATOM 1629 C C . ILE A 1 212 ? 18.296 6.361 -5.530 1.00 70.25 212 ILE A C 1
ATOM 1631 O O . ILE A 1 212 ? 19.281 5.724 -5.909 1.00 70.25 212 ILE A O 1
ATOM 1635 N N . GLY A 1 213 ? 17.045 6.019 -5.832 1.00 76.31 213 GLY A N 1
ATOM 1636 C CA . GLY A 1 213 ? 16.700 4.989 -6.807 1.00 76.31 213 GLY A CA 1
ATOM 1637 C C . GLY A 1 213 ? 16.520 5.558 -8.213 1.00 76.31 213 GLY A C 1
ATOM 1638 O O . GLY A 1 213 ? 16.080 6.693 -8.386 1.00 76.31 213 GLY A O 1
ATOM 1639 N N . HIS A 1 214 ? 16.883 4.768 -9.222 1.00 84.06 214 HIS A N 1
ATOM 1640 C CA . HIS A 1 214 ? 16.701 5.108 -10.629 1.00 84.06 214 HIS A CA 1
ATOM 1641 C C . HIS A 1 214 ? 16.411 3.863 -11.466 1.00 84.06 214 HIS A C 1
ATOM 1643 O O . HIS A 1 214 ? 16.830 2.760 -11.111 1.00 84.06 214 HIS A O 1
ATOM 1649 N N . ALA A 1 215 ? 15.697 4.043 -12.575 1.00 88.94 215 ALA A N 1
ATOM 1650 C CA . ALA A 1 215 ? 15.355 2.982 -13.513 1.00 88.94 215 ALA A CA 1
ATOM 1651 C C . ALA A 1 215 ? 15.560 3.463 -14.950 1.00 88.94 215 ALA A C 1
ATOM 1653 O O . ALA A 1 215 ? 15.144 4.562 -15.302 1.00 88.94 215 ALA A O 1
ATOM 1654 N N . VAL A 1 216 ? 16.190 2.624 -15.765 1.00 91.44 216 VAL A N 1
ATOM 1655 C CA . VAL A 1 216 ? 16.595 2.929 -17.140 1.00 91.44 216 VAL A CA 1
ATOM 1656 C C . VAL A 1 216 ? 16.315 1.743 -18.061 1.00 91.44 216 VAL A C 1
ATOM 1658 O O . VAL A 1 216 ? 16.072 0.622 -17.598 1.00 91.44 216 VAL A O 1
ATOM 1661 N N . VAL A 1 217 ? 16.392 1.961 -19.375 1.00 94.06 217 VAL A N 1
ATOM 1662 C CA . VAL A 1 217 ? 16.306 0.880 -20.368 1.00 94.06 217 VAL A CA 1
ATOM 1663 C C . VAL A 1 217 ? 17.711 0.460 -20.779 1.00 94.06 217 VAL A C 1
ATOM 1665 O O . VAL A 1 217 ? 18.458 1.253 -21.343 1.00 94.06 217 VAL A O 1
ATOM 1668 N N . ALA A 1 218 ? 18.064 -0.798 -20.548 1.00 95.25 218 ALA A N 1
ATOM 1669 C CA . ALA A 1 218 ? 19.226 -1.433 -21.155 1.00 95.25 218 ALA A CA 1
ATOM 1670 C C . ALA A 1 218 ? 18.802 -2.057 -22.490 1.00 95.25 218 ALA A C 1
ATOM 1672 O O . ALA A 1 218 ? 17.839 -2.824 -22.519 1.00 95.25 218 ALA A O 1
ATOM 1673 N N . TYR A 1 219 ? 19.480 -1.725 -23.590 1.00 93.44 219 TYR A N 1
ATOM 1674 C CA . TYR A 1 219 ? 18.952 -2.046 -24.924 1.00 93.44 219 TYR A CA 1
ATOM 1675 C C . TYR A 1 219 ? 19.940 -2.660 -25.918 1.00 93.44 219 TYR A C 1
ATOM 1677 O O . TYR A 1 219 ? 19.503 -3.224 -26.918 1.00 93.44 219 TYR A O 1
ATOM 1685 N N . ASP A 1 220 ? 21.245 -2.569 -25.667 1.00 92.56 220 ASP A N 1
ATOM 1686 C CA . ASP A 1 220 ? 22.275 -3.148 -26.536 1.00 92.56 220 ASP A CA 1
ATOM 1687 C C . ASP A 1 220 ? 23.496 -3.577 -25.710 1.00 92.56 220 ASP A C 1
ATOM 1689 O O . ASP A 1 220 ? 23.683 -3.114 -24.579 1.00 92.56 220 ASP A O 1
ATOM 1693 N N . ILE A 1 221 ? 24.320 -4.474 -26.253 1.00 94.88 221 ILE A N 1
ATOM 1694 C CA . ILE A 1 221 ? 25.458 -5.078 -25.553 1.00 94.88 221 ILE A CA 1
ATOM 1695 C C . ILE A 1 221 ? 26.675 -5.260 -26.465 1.00 94.88 221 ILE A C 1
ATOM 1697 O O . ILE A 1 221 ? 26.576 -5.632 -27.631 1.00 94.88 221 ILE A O 1
ATOM 1701 N N . SER A 1 222 ? 27.859 -5.037 -25.898 1.00 94.56 222 SER A N 1
ATOM 1702 C CA . SER A 1 222 ? 29.152 -5.326 -26.513 1.00 94.56 222 SER A CA 1
ATOM 1703 C C . SER A 1 222 ? 30.041 -6.120 -25.556 1.00 94.56 222 SER A C 1
ATOM 1705 O O . SER A 1 222 ? 30.145 -5.789 -24.375 1.00 94.56 222 SER A O 1
ATOM 1707 N N . HIS A 1 223 ? 30.727 -7.138 -26.086 1.00 95.44 223 HIS A N 1
ATOM 1708 C CA . HIS A 1 223 ? 31.690 -7.994 -25.368 1.00 95.44 223 HIS A CA 1
ATOM 1709 C C . HIS A 1 223 ? 33.143 -7.599 -25.665 1.00 95.44 223 HIS A C 1
ATOM 1711 O O . HIS A 1 223 ? 34.033 -8.441 -25.817 1.00 95.44 223 HIS A O 1
ATOM 1717 N N . GLU A 1 224 ? 33.385 -6.302 -25.832 1.00 89.00 224 GLU A N 1
ATOM 1718 C CA . GLU A 1 224 ? 34.720 -5.766 -26.070 1.00 89.00 224 GLU A CA 1
ATOM 1719 C C . GLU A 1 224 ? 35.393 -5.386 -24.753 1.00 89.00 224 GLU A C 1
ATOM 1721 O O . GLU A 1 224 ? 34.916 -4.535 -24.002 1.00 89.00 224 GLU A O 1
ATOM 1726 N N . ALA A 1 225 ? 36.550 -5.996 -24.492 1.00 91.12 225 ALA A N 1
ATOM 1727 C CA . ALA A 1 225 ? 37.368 -5.627 -23.350 1.00 91.12 225 ALA A CA 1
ATOM 1728 C C . ALA A 1 225 ? 37.893 -4.196 -23.489 1.00 91.12 225 ALA A C 1
ATOM 1730 O O . ALA A 1 225 ? 38.436 -3.810 -24.528 1.00 91.12 225 ALA A O 1
ATOM 1731 N N . GLY A 1 226 ? 37.786 -3.426 -22.411 1.00 92.00 226 GLY A N 1
ATOM 1732 C CA . GLY A 1 226 ? 38.128 -2.016 -22.428 1.00 92.00 226 GLY A CA 1
ATOM 1733 C C . GLY A 1 226 ? 38.449 -1.442 -21.057 1.00 92.00 226 GLY A C 1
ATOM 1734 O O . GLY A 1 226 ? 38.505 -2.127 -20.035 1.00 92.00 226 GLY A O 1
ATOM 1735 N N . SER A 1 227 ? 38.717 -0.141 -21.068 1.00 89.38 227 SER A N 1
ATOM 1736 C CA . SER A 1 227 ? 39.056 0.645 -19.891 1.00 89.38 227 SER A CA 1
ATOM 1737 C C . SER A 1 227 ? 38.428 2.024 -20.026 1.00 89.38 227 SER A C 1
ATOM 1739 O O . SER A 1 227 ? 38.707 2.716 -21.004 1.00 89.38 227 SER A O 1
ATOM 1741 N N . ILE A 1 228 ? 37.652 2.448 -19.033 1.00 84.38 228 ILE A N 1
ATOM 1742 C CA . ILE A 1 228 ? 37.095 3.806 -18.959 1.00 84.38 228 ILE A CA 1
ATOM 1743 C C . ILE A 1 228 ? 37.632 4.552 -17.735 1.00 84.38 228 ILE A C 1
ATOM 1745 O O . ILE A 1 228 ? 37.810 3.935 -16.684 1.00 84.38 228 ILE A O 1
ATOM 1749 N N . PRO A 1 229 ? 37.902 5.862 -17.840 1.00 78.62 229 PRO A N 1
ATOM 1750 C CA . PRO A 1 229 ? 38.247 6.676 -16.684 1.00 78.62 229 PRO A CA 1
ATOM 1751 C C . PRO A 1 229 ? 37.035 6.835 -15.764 1.00 78.62 229 PRO A C 1
ATOM 1753 O O . PRO A 1 229 ? 35.944 7.175 -16.216 1.00 78.62 229 PRO A O 1
ATOM 1756 N N . ILE A 1 230 ? 37.243 6.608 -14.471 1.00 73.69 230 ILE A N 1
ATOM 1757 C CA . ILE A 1 230 ? 36.218 6.764 -13.424 1.00 73.69 230 ILE A CA 1
ATOM 1758 C C . ILE A 1 230 ? 36.607 7.807 -12.374 1.00 73.69 230 ILE A C 1
ATOM 1760 O O . ILE A 1 230 ? 35.781 8.271 -11.594 1.00 73.69 230 ILE A O 1
ATOM 1764 N N . SER A 1 231 ? 37.874 8.212 -12.381 1.00 68.88 231 SER A N 1
ATOM 1765 C CA . SER A 1 231 ? 38.368 9.418 -11.730 1.00 68.88 231 SER A CA 1
ATOM 1766 C C . SER A 1 231 ? 39.604 9.923 -12.476 1.00 68.88 231 SER A C 1
ATOM 1768 O O . SER A 1 231 ? 40.135 9.247 -13.358 1.00 68.88 231 SER A O 1
ATOM 1770 N N . ASN A 1 232 ? 40.127 11.081 -12.071 1.00 67.25 232 ASN A N 1
ATOM 1771 C CA . ASN A 1 232 ? 41.413 11.613 -12.540 1.00 67.25 232 ASN A CA 1
ATOM 1772 C C . ASN A 1 232 ? 42.597 10.630 -12.433 1.00 67.25 232 ASN A C 1
ATOM 1774 O O . ASN A 1 232 ? 43.626 10.841 -13.074 1.00 67.25 232 ASN A O 1
ATOM 1778 N N . THR A 1 233 ? 42.499 9.610 -11.578 1.00 69.50 233 THR A N 1
ATOM 1779 C CA . THR A 1 233 ? 43.611 8.707 -11.246 1.00 69.50 233 THR A CA 1
ATOM 1780 C C . THR A 1 233 ? 43.275 7.230 -11.409 1.00 69.50 233 THR A C 1
ATOM 1782 O O . THR A 1 233 ? 44.143 6.391 -11.179 1.00 69.50 233 THR A O 1
ATOM 1785 N N . GLU A 1 234 ? 42.038 6.896 -11.772 1.00 76.81 234 GLU A N 1
ATOM 1786 C CA . GLU A 1 234 ? 41.549 5.522 -11.760 1.00 76.81 234 GLU A CA 1
ATOM 1787 C C . GLU A 1 234 ? 40.736 5.211 -13.012 1.00 76.81 234 GLU A C 1
ATOM 1789 O O . GLU A 1 234 ? 39.885 5.995 -13.436 1.00 76.81 234 GLU A O 1
ATOM 1794 N N . ASN A 1 235 ? 40.992 4.026 -13.563 1.00 83.94 235 ASN A N 1
ATOM 1795 C CA . ASN A 1 235 ? 40.246 3.474 -14.675 1.00 83.94 235 ASN A CA 1
ATOM 1796 C C . ASN A 1 235 ? 39.535 2.193 -14.243 1.00 83.94 235 ASN A C 1
ATOM 1798 O O . ASN A 1 235 ? 40.129 1.337 -13.585 1.00 83.94 235 ASN A O 1
ATOM 1802 N N . PHE A 1 236 ? 38.300 2.026 -14.701 1.00 86.56 236 PHE A N 1
ATOM 1803 C CA . PHE A 1 236 ? 37.555 0.787 -14.573 1.00 86.56 236 PHE A CA 1
ATOM 1804 C C . PHE A 1 236 ? 37.801 -0.107 -15.788 1.00 86.56 236 PHE A C 1
ATOM 1806 O O . PHE A 1 236 ? 37.618 0.319 -16.929 1.00 86.56 236 PHE A O 1
ATOM 1813 N N . ILE A 1 237 ? 38.223 -1.347 -15.532 1.00 91.75 237 ILE A N 1
ATOM 1814 C CA . ILE A 1 237 ? 38.489 -2.356 -16.562 1.00 91.75 237 ILE A CA 1
ATOM 1815 C C . ILE A 1 237 ? 37.273 -3.262 -16.700 1.00 91.75 237 ILE A C 1
ATOM 1817 O O . ILE A 1 237 ? 36.870 -3.899 -15.724 1.00 91.75 237 ILE A O 1
ATOM 1821 N N . PHE A 1 238 ? 36.751 -3.377 -17.914 1.00 94.06 238 PHE A N 1
ATOM 1822 C CA . PHE A 1 238 ? 35.541 -4.134 -18.220 1.00 94.06 238 PHE A CA 1
ATOM 1823 C C . PHE A 1 238 ? 35.771 -5.106 -19.379 1.00 94.06 238 PHE A C 1
ATOM 1825 O O . PHE A 1 238 ? 36.704 -4.940 -20.166 1.00 94.06 238 PHE A O 1
ATOM 1832 N N . ASP A 1 239 ? 34.923 -6.126 -19.458 1.00 96.56 239 ASP A N 1
ATOM 1833 C CA . ASP A 1 239 ? 34.824 -7.066 -20.582 1.00 96.56 239 ASP A CA 1
ATOM 1834 C C . ASP A 1 239 ? 33.427 -7.084 -21.223 1.00 96.56 239 ASP A C 1
ATOM 1836 O O . ASP A 1 239 ? 33.262 -7.653 -22.299 1.00 96.56 239 ASP A O 1
ATOM 1840 N N . VAL A 1 240 ? 32.460 -6.390 -20.614 1.00 97.00 240 VAL A N 1
ATOM 1841 C CA . VAL A 1 240 ? 31.115 -6.166 -21.147 1.00 97.00 240 VAL A CA 1
ATOM 1842 C C . VAL A 1 240 ? 30.731 -4.691 -21.000 1.00 97.00 240 VAL A C 1
ATOM 1844 O O . VAL A 1 240 ? 30.986 -4.073 -19.963 1.00 97.00 240 VAL A O 1
ATOM 1847 N N . CYS A 1 241 ? 30.100 -4.134 -22.032 1.00 95.00 241 CYS A N 1
ATOM 1848 C CA . CYS A 1 241 ? 29.480 -2.809 -22.040 1.00 95.00 241 CYS A CA 1
ATOM 1849 C C . CYS A 1 241 ? 28.018 -2.938 -22.481 1.00 95.00 241 CYS A C 1
ATOM 1851 O O . CYS A 1 241 ? 27.740 -3.518 -23.529 1.00 95.00 241 CYS A O 1
ATOM 1853 N N . ILE A 1 242 ? 27.097 -2.402 -21.686 1.00 94.81 242 ILE A N 1
ATOM 1854 C CA . ILE A 1 242 ? 25.658 -2.393 -21.943 1.00 94.81 242 ILE A CA 1
ATOM 1855 C C . ILE A 1 242 ? 25.221 -0.956 -22.209 1.00 94.81 242 ILE A C 1
ATOM 1857 O O . ILE A 1 242 ? 25.431 -0.076 -21.370 1.00 94.81 242 ILE A O 1
ATOM 1861 N N . ARG A 1 243 ? 24.584 -0.733 -23.361 1.00 91.88 243 ARG A N 1
ATOM 1862 C CA . ARG A 1 243 ? 24.019 0.567 -23.723 1.00 91.88 243 ARG A CA 1
ATOM 1863 C C . ARG A 1 243 ? 22.744 0.836 -22.947 1.00 91.88 243 ARG A C 1
ATOM 1865 O O . ARG A 1 243 ? 21.878 -0.040 -22.851 1.00 91.88 243 ARG A O 1
ATOM 1872 N N . ILE A 1 244 ? 22.633 2.061 -22.445 1.00 90.00 244 ILE A N 1
ATOM 1873 C CA . ILE A 1 244 ? 21.505 2.503 -21.627 1.00 90.00 244 ILE A CA 1
ATOM 1874 C C . ILE A 1 244 ? 20.813 3.712 -22.263 1.00 90.00 244 ILE A C 1
ATOM 1876 O O . ILE A 1 244 ? 21.462 4.647 -22.728 1.00 90.00 244 ILE A O 1
ATOM 1880 N N . TYR A 1 245 ? 19.481 3.689 -22.271 1.00 87.88 245 TYR A N 1
ATOM 1881 C CA . TYR A 1 245 ? 18.630 4.859 -22.455 1.00 87.88 245 TYR A CA 1
ATOM 1882 C C . TYR A 1 245 ? 18.163 5.344 -21.077 1.00 87.88 245 TYR A C 1
ATOM 1884 O O . TYR A 1 245 ? 17.414 4.649 -20.384 1.00 87.88 245 TYR A O 1
ATOM 1892 N N . ASP A 1 246 ? 18.625 6.536 -20.692 1.00 86.88 246 ASP A N 1
ATOM 1893 C CA . ASP A 1 246 ? 18.239 7.214 -19.457 1.00 86.88 246 ASP A CA 1
ATOM 1894 C C . ASP A 1 246 ? 17.186 8.296 -19.744 1.00 86.88 246 ASP A C 1
ATOM 1896 O O . ASP A 1 246 ? 17.439 9.315 -20.396 1.00 86.88 246 ASP A O 1
ATOM 1900 N N . ASN A 1 247 ? 15.986 8.089 -19.210 1.00 81.50 247 ASN A N 1
ATOM 1901 C CA . ASN A 1 247 ? 14.850 8.980 -19.394 1.00 81.50 247 ASN A CA 1
ATOM 1902 C C . ASN A 1 247 ? 14.953 10.288 -18.574 1.00 81.50 247 ASN A C 1
ATOM 1904 O O . ASN A 1 247 ? 14.131 11.185 -18.752 1.00 81.50 247 ASN A O 1
ATOM 1908 N N . GLN A 1 248 ? 15.949 10.444 -17.697 1.00 76.06 248 GLN A N 1
ATOM 1909 C CA . GLN A 1 248 ? 16.292 11.716 -17.046 1.00 76.06 248 GLN A CA 1
ATOM 1910 C C . GLN A 1 248 ? 17.076 12.647 -17.990 1.00 76.06 248 GLN A C 1
ATOM 1912 O O . GLN A 1 248 ? 17.105 13.863 -17.786 1.00 76.06 248 GLN A O 1
ATOM 1917 N N . ALA A 1 249 ? 17.719 12.084 -19.019 1.00 66.94 249 ALA A N 1
ATOM 1918 C CA . ALA A 1 249 ? 18.767 12.743 -19.791 1.00 66.94 249 ALA A CA 1
ATOM 1919 C C . ALA A 1 249 ? 18.757 12.356 -21.299 1.00 66.94 249 ALA A C 1
ATOM 1921 O O . ALA A 1 249 ? 19.813 12.061 -21.862 1.00 66.94 249 ALA A O 1
ATOM 1922 N N . PRO A 1 250 ? 17.610 12.408 -22.013 1.00 55.19 250 PRO A N 1
ATOM 1923 C CA . PRO A 1 250 ? 17.475 11.856 -23.369 1.00 55.19 250 PRO A CA 1
ATOM 1924 C C . PRO A 1 250 ? 18.342 12.553 -24.432 1.00 55.19 250 PRO A C 1
ATOM 1926 O O . PRO A 1 250 ? 18.649 11.966 -25.460 1.00 55.19 250 PRO A O 1
ATOM 1929 N N . SER A 1 251 ? 18.782 13.797 -24.204 1.00 46.97 251 SER A N 1
ATOM 1930 C CA . SER A 1 251 ? 19.604 14.552 -25.163 1.00 46.97 251 SER A CA 1
ATOM 1931 C C . SER A 1 251 ? 21.105 14.229 -25.122 1.00 46.97 251 SER A C 1
ATOM 1933 O O . SER A 1 251 ? 21.866 14.783 -25.922 1.00 46.97 251 SER A O 1
ATOM 1935 N N . TYR A 1 252 ? 21.568 13.394 -24.187 1.00 52.78 252 TYR A N 1
ATOM 1936 C CA . TYR A 1 252 ? 22.990 13.071 -24.061 1.00 52.78 252 TYR A CA 1
ATOM 1937 C C . TYR A 1 252 ? 23.367 11.924 -25.004 1.00 52.78 252 TYR A C 1
ATOM 1939 O O . TYR A 1 252 ? 23.276 10.752 -24.674 1.00 52.78 252 TYR A O 1
ATOM 1947 N N . GLN A 1 253 ? 23.849 12.288 -26.195 1.00 46.28 253 GLN A N 1
ATOM 1948 C CA . GLN A 1 253 ? 24.387 11.344 -27.186 1.00 46.28 253 GLN A CA 1
ATOM 1949 C C . GLN A 1 253 ? 25.785 10.802 -26.836 1.00 46.28 253 GLN A C 1
ATOM 1951 O O . GLN A 1 253 ? 26.332 9.986 -27.577 1.00 46.28 253 GLN A O 1
ATOM 1956 N N . SER A 1 254 ? 26.421 11.271 -25.756 1.00 48.59 254 SER A N 1
ATOM 1957 C CA . SER A 1 254 ? 27.677 10.674 -25.312 1.00 48.59 254 SER A CA 1
ATOM 1958 C C . SER A 1 254 ? 27.361 9.429 -24.499 1.00 48.59 254 SER A C 1
ATOM 1960 O O . SER A 1 254 ? 26.660 9.505 -23.501 1.00 48.59 254 SER A O 1
ATOM 1962 N N . HIS A 1 255 ? 27.937 8.299 -24.900 1.00 52.47 255 HIS A N 1
ATOM 1963 C CA . HIS A 1 255 ? 27.992 6.997 -24.216 1.00 52.47 255 HIS A CA 1
ATOM 1964 C C . HIS A 1 255 ? 28.618 7.025 -22.794 1.00 52.47 255 HIS A C 1
ATOM 1966 O O . HIS A 1 255 ? 29.244 6.073 -22.329 1.00 52.47 255 HIS A O 1
ATOM 1972 N N . SER A 1 256 ? 28.518 8.161 -22.110 1.00 56.12 256 SER A N 1
ATOM 1973 C CA . SER A 1 256 ? 29.062 8.485 -20.800 1.00 56.12 256 SER A CA 1
ATOM 1974 C C . SER A 1 256 ? 28.177 8.010 -19.646 1.00 56.12 256 SER A C 1
ATOM 1976 O O . SER A 1 256 ? 28.477 8.375 -18.520 1.00 56.12 256 SER A O 1
ATOM 1978 N N . GLN A 1 257 ? 27.115 7.239 -19.913 1.00 72.25 257 GLN A N 1
ATOM 1979 C CA . GLN A 1 257 ? 26.187 6.678 -18.914 1.00 72.25 257 GLN A CA 1
ATOM 1980 C C . GLN A 1 257 ? 25.860 5.191 -19.169 1.00 72.25 257 GLN A C 1
ATOM 1982 O O . GLN A 1 257 ? 24.904 4.652 -18.620 1.00 72.25 257 GLN A O 1
ATOM 1987 N N . ASP A 1 258 ? 26.658 4.511 -19.996 1.00 88.00 258 ASP A N 1
ATOM 1988 C CA . ASP A 1 258 ? 26.526 3.067 -20.204 1.00 88.00 258 ASP A CA 1
ATOM 1989 C C . ASP A 1 258 ? 26.955 2.277 -18.957 1.00 88.00 258 ASP A C 1
ATOM 1991 O O . ASP A 1 258 ? 27.728 2.757 -18.120 1.00 88.00 258 ASP A O 1
ATOM 1995 N N . LEU A 1 259 ? 26.483 1.033 -18.855 1.00 92.06 259 LEU A N 1
ATOM 1996 C CA . LEU A 1 259 ? 26.868 0.108 -17.794 1.00 92.06 259 LEU A CA 1
ATOM 1997 C C . LEU A 1 259 ? 28.059 -0.738 -18.242 1.00 92.06 259 LEU A C 1
ATOM 1999 O O . LEU A 1 259 ? 27.967 -1.548 -19.162 1.00 92.06 259 LEU A O 1
ATOM 2003 N N . TYR A 1 260 ? 29.172 -0.596 -17.534 1.00 92.94 260 TYR A N 1
ATOM 2004 C CA . TYR A 1 260 ? 30.402 -1.341 -17.774 1.00 92.94 260 TYR A CA 1
ATOM 2005 C C . TYR A 1 260 ? 30.553 -2.431 -16.720 1.00 92.94 260 TYR A C 1
ATOM 2007 O O . TYR A 1 260 ? 30.437 -2.153 -15.524 1.00 92.94 260 TYR A O 1
ATOM 2015 N N . ILE A 1 261 ? 30.840 -3.663 -17.141 1.00 95.19 261 ILE A N 1
ATOM 2016 C CA . ILE A 1 261 ? 30.902 -4.836 -16.263 1.00 95.19 261 ILE A CA 1
ATOM 2017 C C . ILE A 1 261 ? 32.232 -5.567 -16.454 1.00 95.19 261 ILE A C 1
ATOM 2019 O O . ILE A 1 261 ? 32.692 -5.809 -17.568 1.00 95.19 261 ILE A O 1
ATOM 2023 N N . ASN A 1 262 ? 32.846 -5.946 -15.338 1.00 95.25 262 ASN A N 1
ATOM 2024 C CA . ASN A 1 262 ? 33.925 -6.920 -15.284 1.00 95.25 262 ASN A CA 1
ATOM 2025 C C . ASN A 1 262 ? 33.340 -8.265 -14.851 1.00 95.25 262 ASN A C 1
ATOM 2027 O O . ASN A 1 262 ? 33.182 -8.506 -13.655 1.00 95.25 262 ASN A O 1
ATOM 2031 N N . THR A 1 263 ? 33.009 -9.138 -15.793 1.00 95.44 263 THR A N 1
ATOM 2032 C CA . THR A 1 263 ? 32.314 -10.410 -15.521 1.00 95.44 263 THR A CA 1
ATOM 2033 C C . THR A 1 263 ? 33.168 -11.410 -14.741 1.00 95.44 263 THR A C 1
ATOM 2035 O O . THR A 1 263 ? 32.636 -12.248 -14.020 1.00 95.44 263 THR A O 1
ATOM 2038 N N . ASN A 1 264 ? 34.497 -11.280 -14.775 1.00 92.75 264 ASN A N 1
ATOM 2039 C CA . ASN A 1 264 ? 35.396 -12.110 -13.964 1.00 92.75 264 ASN A CA 1
ATOM 2040 C C . ASN A 1 264 ? 35.278 -11.838 -12.456 1.00 92.75 264 ASN A C 1
ATOM 2042 O O . ASN A 1 264 ? 35.506 -12.732 -11.640 1.00 92.75 264 ASN A O 1
ATOM 2046 N N . LYS A 1 265 ? 34.975 -10.593 -12.077 1.00 91.50 265 LYS A N 1
ATOM 2047 C CA . LYS A 1 265 ? 34.843 -10.164 -10.674 1.00 91.50 265 LYS A CA 1
ATOM 2048 C C . LYS A 1 265 ? 33.425 -9.736 -10.302 1.00 91.50 265 LYS A C 1
ATOM 2050 O O . LYS A 1 265 ? 33.185 -9.424 -9.140 1.00 91.50 265 LYS A O 1
ATOM 2055 N N . TRP A 1 266 ? 32.530 -9.674 -11.283 1.00 92.38 266 TRP A N 1
ATOM 2056 C CA . TRP A 1 266 ? 31.197 -9.080 -11.195 1.00 92.38 266 TRP A CA 1
ATOM 2057 C C . TRP A 1 266 ? 31.201 -7.668 -10.602 1.00 92.38 266 TRP A C 1
ATOM 2059 O O . TRP A 1 266 ? 30.298 -7.269 -9.869 1.00 92.38 266 TRP A O 1
ATOM 2069 N N . LEU A 1 267 ? 32.241 -6.899 -10.931 1.00 90.94 267 LEU A N 1
ATOM 2070 C CA . LEU A 1 267 ? 32.272 -5.469 -10.645 1.00 90.94 267 LEU A CA 1
ATOM 2071 C C . LEU A 1 267 ? 31.550 -4.728 -11.755 1.00 90.94 267 LEU A C 1
ATOM 2073 O O . LEU A 1 267 ? 31.642 -5.132 -12.915 1.00 90.94 267 LEU A O 1
ATOM 2077 N N . TRP A 1 268 ? 30.889 -3.631 -11.415 1.00 91.56 268 TRP A N 1
ATOM 2078 C CA . TRP A 1 268 ? 30.222 -2.802 -12.405 1.00 91.56 268 TRP A CA 1
ATOM 2079 C C . TRP A 1 268 ? 30.324 -1.314 -12.088 1.00 91.56 268 TRP A C 1
ATOM 2081 O O . TRP A 1 268 ? 30.614 -0.913 -10.954 1.00 91.56 268 TRP A O 1
ATOM 2091 N N . CYS A 1 269 ? 30.126 -0.514 -13.131 1.00 88.31 269 CYS A N 1
ATOM 2092 C CA . CYS A 1 269 ? 30.235 0.934 -13.109 1.00 88.31 269 CYS A CA 1
ATOM 2093 C C . CYS A 1 269 ? 29.249 1.561 -14.096 1.00 88.31 269 CYS A C 1
ATOM 2095 O O . CYS A 1 269 ? 29.237 1.180 -15.265 1.00 88.31 269 CYS A O 1
ATOM 2097 N N . ILE A 1 270 ? 28.526 2.586 -13.647 1.00 86.44 270 ILE A N 1
ATOM 2098 C CA . ILE A 1 270 ? 27.870 3.571 -14.516 1.00 86.44 270 ILE A CA 1
ATOM 2099 C C . ILE A 1 270 ? 28.555 4.922 -14.266 1.00 86.44 270 ILE A C 1
ATOM 2101 O O . ILE A 1 270 ? 28.444 5.457 -13.157 1.00 86.44 270 ILE A O 1
ATOM 2105 N N . PRO A 1 271 ? 29.313 5.472 -15.229 1.00 79.38 271 PRO A N 1
ATOM 2106 C CA . PRO A 1 271 ? 29.886 6.808 -15.093 1.00 79.38 271 PRO A CA 1
ATOM 2107 C C . PRO A 1 271 ? 28.768 7.863 -15.075 1.00 79.38 271 PRO A C 1
ATOM 2109 O O . PRO A 1 271 ? 27.802 7.741 -15.821 1.00 79.38 271 PRO A O 1
ATOM 2112 N N . MET A 1 272 ? 28.879 8.905 -14.245 1.00 67.81 272 MET A N 1
ATOM 2113 C CA . MET A 1 272 ? 27.958 10.047 -14.274 1.00 67.81 272 MET A CA 1
ATOM 2114 C C . MET A 1 272 ? 28.756 11.330 -14.518 1.00 67.81 272 MET A C 1
ATOM 2116 O O . MET A 1 272 ? 29.295 11.927 -13.588 1.00 67.81 272 MET A O 1
ATOM 2120 N N . THR A 1 273 ? 28.874 11.771 -15.776 1.00 58.25 273 THR A N 1
ATOM 2121 C CA . THR A 1 273 ? 29.506 13.070 -16.064 1.00 58.25 273 THR A CA 1
ATOM 2122 C C . THR A 1 273 ? 28.802 13.857 -17.160 1.00 58.25 273 THR A C 1
ATOM 2124 O O . THR A 1 273 ? 28.601 13.339 -18.258 1.00 58.25 273 THR A O 1
ATOM 2127 N N . ASP A 1 274 ? 28.608 15.150 -16.900 1.00 48.78 274 ASP A N 1
ATOM 2128 C CA . ASP A 1 274 ? 28.061 16.124 -17.853 1.00 48.78 274 ASP A CA 1
ATOM 2129 C C . ASP A 1 274 ? 29.166 17.045 -18.427 1.00 48.78 274 ASP A C 1
ATOM 2131 O O . ASP A 1 274 ? 28.915 17.840 -19.331 1.00 48.78 274 ASP A O 1
ATOM 2135 N N . ASN A 1 275 ? 30.404 16.980 -17.900 1.00 46.09 275 ASN A N 1
ATOM 2136 C CA . ASN A 1 275 ? 31.504 17.870 -18.293 1.00 46.09 275 ASN A CA 1
ATOM 2137 C C . ASN A 1 275 ? 32.903 17.194 -18.237 1.00 46.09 275 ASN A C 1
ATOM 2139 O O . ASN A 1 275 ? 33.430 16.966 -17.144 1.00 46.09 275 ASN A O 1
ATOM 2143 N N . PRO A 1 276 ? 33.568 16.947 -19.387 1.00 43.09 276 PRO A N 1
ATOM 2144 C CA . PRO A 1 276 ? 34.874 16.277 -19.468 1.00 43.09 276 PRO A CA 1
ATOM 2145 C C . PRO A 1 276 ? 36.049 17.005 -18.793 1.00 43.09 276 PRO A C 1
ATOM 2147 O O . PRO A 1 276 ? 37.112 16.415 -18.626 1.00 43.09 276 PRO A O 1
ATOM 2150 N N . SER A 1 277 ? 35.921 18.289 -18.439 1.00 39.91 277 SER A N 1
ATOM 2151 C CA . SER A 1 277 ? 37.007 19.051 -17.797 1.00 39.91 277 SER A CA 1
ATOM 2152 C C . SER A 1 277 ? 37.051 18.918 -16.269 1.00 39.91 277 SER A C 1
ATOM 2154 O O . SER A 1 277 ? 37.952 19.467 -15.638 1.00 39.91 277 SER A O 1
ATOM 2156 N N . GLU A 1 278 ? 36.098 18.202 -15.667 1.00 43.94 278 GLU A N 1
ATOM 2157 C CA . GLU A 1 278 ? 35.959 18.020 -14.218 1.00 43.94 278 GLU A CA 1
ATOM 2158 C C . GLU A 1 278 ? 35.923 16.528 -13.851 1.00 43.94 278 GLU A C 1
ATOM 2160 O O . GLU A 1 278 ? 34.973 16.046 -13.242 1.00 43.94 278 GLU A O 1
ATOM 2165 N N . TYR A 1 279 ? 36.979 15.787 -14.198 1.00 42.66 279 TYR A N 1
ATOM 2166 C CA . TYR A 1 279 ? 37.188 14.354 -13.898 1.00 42.66 279 TYR A CA 1
ATOM 2167 C C . TYR A 1 279 ? 37.267 13.997 -12.385 1.00 42.66 279 TYR A C 1
ATOM 2169 O O . TYR A 1 279 ? 37.867 13.002 -11.976 1.00 42.66 279 TYR A O 1
ATOM 2177 N N . SER A 1 280 ? 36.652 14.801 -11.520 1.00 40.97 280 SER A N 1
ATOM 2178 C CA . SER A 1 280 ? 36.459 14.551 -10.092 1.00 40.97 280 SER A CA 1
ATOM 2179 C C . SER A 1 280 ? 35.004 14.211 -9.724 1.00 40.97 280 SER A C 1
ATOM 2181 O O . SER A 1 280 ? 34.624 14.443 -8.579 1.00 40.97 280 SER A O 1
ATOM 2183 N N . LYS A 1 281 ? 34.163 13.726 -10.652 1.00 50.28 281 LYS A N 1
ATOM 2184 C CA . LYS A 1 281 ? 32.707 13.602 -10.442 1.00 50.28 281 LYS A CA 1
ATOM 2185 C C . LYS A 1 281 ? 32.167 12.179 -10.675 1.00 50.28 281 LYS A C 1
ATOM 2187 O O . LYS A 1 281 ? 32.264 11.661 -11.776 1.00 50.28 281 LYS A O 1
ATOM 2192 N N . LEU A 1 282 ? 31.638 11.616 -9.579 1.00 55.59 282 LEU A N 1
ATOM 2193 C CA . LEU A 1 282 ? 30.565 10.623 -9.410 1.00 55.59 282 LEU A CA 1
ATOM 2194 C C . LEU A 1 282 ? 30.479 9.497 -10.461 1.00 55.59 282 LEU A C 1
ATOM 2196 O O . LEU A 1 282 ? 29.957 9.673 -11.551 1.00 55.59 282 LEU A O 1
ATOM 2200 N N . ALA A 1 283 ? 30.906 8.292 -10.097 1.00 62.00 283 ALA A N 1
ATOM 2201 C CA . ALA A 1 283 ? 30.426 7.069 -10.740 1.00 62.00 283 ALA A CA 1
ATOM 2202 C C . ALA A 1 283 ? 29.479 6.343 -9.780 1.00 62.00 283 ALA A C 1
ATOM 2204 O O . ALA A 1 283 ? 29.565 6.551 -8.572 1.00 62.00 283 ALA A O 1
ATOM 2205 N N . VAL A 1 284 ? 28.603 5.482 -10.290 1.00 70.25 284 VAL A N 1
ATOM 2206 C CA . VAL A 1 284 ? 27.851 4.524 -9.468 1.00 70.25 284 VAL A CA 1
ATOM 2207 C C . VAL A 1 284 ? 28.521 3.167 -9.592 1.00 70.25 284 VAL A C 1
ATOM 2209 O O . VAL A 1 284 ? 28.683 2.659 -10.702 1.00 70.25 284 VAL A O 1
ATOM 2212 N N . MET A 1 285 ? 28.949 2.594 -8.465 1.00 73.25 285 MET A N 1
ATOM 2213 C CA . MET A 1 285 ? 29.793 1.399 -8.454 1.00 73.25 285 MET A CA 1
ATOM 2214 C C . MET A 1 285 ? 29.571 0.509 -7.242 1.00 73.25 285 MET A C 1
ATOM 2216 O O . MET A 1 285 ? 29.454 0.977 -6.114 1.00 73.25 285 MET A O 1
ATOM 2220 N N . ASN A 1 286 ? 29.682 -0.801 -7.427 1.00 68.44 286 ASN A N 1
ATOM 2221 C CA . ASN A 1 286 ? 29.564 -1.765 -6.327 1.00 68.44 286 ASN A CA 1
ATOM 2222 C C . ASN A 1 286 ? 30.852 -2.008 -5.513 1.00 68.44 286 ASN A C 1
ATOM 2224 O O . ASN A 1 286 ? 30.840 -2.821 -4.592 1.00 68.44 286 ASN A O 1
ATOM 2228 N N . HIS A 1 287 ? 31.969 -1.343 -5.827 1.00 64.31 287 HIS A N 1
ATOM 2229 C CA . HIS A 1 287 ? 33.277 -1.611 -5.202 1.00 64.31 287 HIS A CA 1
ATOM 2230 C C . HIS A 1 287 ? 33.930 -0.398 -4.527 1.00 64.31 287 HIS A C 1
ATOM 2232 O O . HIS A 1 287 ? 35.074 -0.488 -4.081 1.00 64.31 287 HIS A O 1
ATOM 2238 N N . SER A 1 288 ? 33.219 0.725 -4.420 1.00 63.34 288 SER A N 1
ATOM 2239 C CA . SER A 1 288 ? 33.723 1.942 -3.782 1.00 63.34 288 SER A CA 1
ATOM 2240 C C . SER A 1 288 ? 32.883 2.310 -2.563 1.00 63.34 288 SER A C 1
ATOM 2242 O O . SER A 1 288 ? 31.659 2.355 -2.633 1.00 63.34 288 SER A O 1
ATOM 2244 N N . ALA A 1 289 ? 33.546 2.625 -1.447 1.00 56.50 289 ALA A N 1
ATOM 2245 C CA . ALA A 1 289 ? 32.879 3.070 -0.222 1.00 56.50 289 ALA A CA 1
ATOM 2246 C C . ALA A 1 289 ? 32.233 4.464 -0.351 1.00 56.50 289 ALA A C 1
ATOM 2248 O O . ALA A 1 289 ? 31.340 4.791 0.420 1.00 56.50 289 ALA A O 1
ATOM 2249 N N . HIS A 1 290 ? 32.681 5.276 -1.315 1.00 55.22 290 HIS A N 1
ATOM 2250 C CA . HIS A 1 290 ? 32.209 6.652 -1.526 1.00 55.22 290 HIS A CA 1
ATOM 2251 C C . HIS A 1 290 ? 31.215 6.792 -2.688 1.00 55.22 290 HIS A C 1
ATOM 2253 O O . HIS A 1 290 ? 30.623 7.851 -2.854 1.00 55.22 290 HIS A O 1
ATOM 2259 N N . HIS A 1 291 ? 31.043 5.735 -3.482 1.00 60.53 291 HIS A N 1
ATOM 2260 C CA . HIS A 1 291 ? 30.264 5.717 -4.725 1.00 60.53 291 HIS A CA 1
ATOM 2261 C C . HIS A 1 291 ? 29.381 4.462 -4.802 1.00 60.53 291 HIS A C 1
ATOM 2263 O O . HIS A 1 291 ? 29.163 3.903 -5.877 1.00 60.53 291 HIS A O 1
ATOM 2269 N N . SER A 1 292 ? 28.951 3.965 -3.638 1.00 70.19 292 SER A N 1
ATOM 2270 C CA . SER A 1 292 ? 28.306 2.665 -3.502 1.00 70.19 292 SER A CA 1
ATOM 2271 C C . SER A 1 292 ? 26.970 2.628 -4.245 1.00 70.19 292 SER A C 1
ATOM 2273 O O . SER A 1 292 ? 26.047 3.394 -3.971 1.00 70.19 292 SER A O 1
ATOM 2275 N N . GLY A 1 293 ? 26.887 1.714 -5.205 1.00 76.00 293 GLY A N 1
ATOM 2276 C CA . GLY A 1 293 ? 25.690 1.401 -5.965 1.00 76.00 293 GLY A CA 1
ATOM 2277 C C . GLY A 1 293 ? 25.233 -0.032 -5.728 1.00 76.00 293 GLY A C 1
ATOM 2278 O O . GLY A 1 293 ? 26.043 -0.920 -5.454 1.00 76.00 293 GLY A O 1
ATOM 2279 N N . SER A 1 294 ? 23.934 -0.274 -5.871 1.00 80.88 294 SER A N 1
ATOM 2280 C CA . SER A 1 294 ? 23.372 -1.625 -5.928 1.00 80.88 294 SER A CA 1
ATOM 2281 C C . SER A 1 294 ? 22.369 -1.712 -7.061 1.00 80.88 294 SER A C 1
ATOM 2283 O O . SER A 1 294 ? 21.452 -0.903 -7.128 1.00 80.88 294 SER A O 1
ATOM 2285 N N . VAL A 1 295 ? 22.495 -2.735 -7.903 1.00 86.19 295 VAL A N 1
ATOM 2286 C CA . VAL A 1 295 ? 21.406 -3.138 -8.798 1.00 86.19 295 VAL A CA 1
ATOM 2287 C C . VAL A 1 295 ? 20.260 -3.659 -7.937 1.00 86.19 295 VAL A C 1
ATOM 2289 O O . VAL A 1 295 ? 20.480 -4.519 -7.071 1.00 86.19 295 VAL A O 1
ATOM 2292 N N . THR A 1 296 ? 19.071 -3.107 -8.160 1.00 81.50 296 THR A N 1
ATOM 2293 C CA . THR A 1 296 ? 17.849 -3.393 -7.397 1.00 81.50 296 THR A CA 1
ATOM 2294 C C . THR A 1 296 ? 16.768 -4.044 -8.239 1.00 81.50 296 THR A C 1
ATOM 2296 O O . THR A 1 296 ? 15.931 -4.751 -7.691 1.00 81.50 296 THR A O 1
ATOM 2299 N N . LEU A 1 297 ? 16.814 -3.883 -9.561 1.00 88.00 297 LEU A N 1
ATOM 2300 C CA . LEU A 1 297 ? 15.826 -4.457 -10.462 1.00 88.00 297 LEU A CA 1
ATOM 2301 C C . LEU A 1 297 ? 16.464 -4.843 -11.794 1.00 88.00 297 LEU A C 1
ATOM 2303 O O . LEU A 1 297 ? 17.208 -4.065 -12.385 1.00 88.00 297 LEU A O 1
ATOM 2307 N N . VAL A 1 298 ? 16.132 -6.035 -12.280 1.00 92.38 298 VAL A N 1
ATOM 2308 C CA . VAL A 1 298 ? 16.380 -6.461 -13.658 1.00 92.38 298 VAL A CA 1
ATOM 2309 C C . VAL A 1 298 ? 15.101 -7.123 -14.154 1.00 92.38 298 VAL A C 1
ATOM 2311 O O . VAL A 1 298 ? 14.735 -8.190 -13.666 1.00 92.38 298 VAL A O 1
ATOM 2314 N N . LEU A 1 299 ? 14.404 -6.483 -15.094 1.00 92.12 299 LEU A N 1
ATOM 2315 C CA . LEU A 1 299 ? 13.222 -7.048 -15.751 1.00 92.12 299 LEU A CA 1
ATOM 2316 C C . LEU A 1 299 ? 13.541 -7.294 -17.219 1.00 92.12 299 LEU A C 1
ATOM 2318 O O . LEU A 1 299 ? 13.792 -6.348 -17.961 1.00 92.12 299 LEU A O 1
ATOM 2322 N N . THR A 1 300 ? 13.503 -8.555 -17.633 1.00 92.31 300 THR A N 1
ATOM 2323 C CA . THR A 1 300 ? 13.762 -8.983 -19.018 1.00 92.31 300 THR A CA 1
ATOM 2324 C C . THR A 1 300 ? 12.499 -9.459 -19.729 1.00 92.31 300 THR A C 1
ATOM 2326 O O . THR A 1 300 ? 12.454 -9.457 -20.956 1.00 92.31 300 THR A O 1
ATOM 2329 N N . GLU A 1 301 ? 11.469 -9.841 -18.968 1.00 89.56 301 GLU A N 1
ATOM 2330 C CA . GLU A 1 301 ? 10.252 -10.451 -19.500 1.00 89.56 301 GLU A CA 1
ATOM 2331 C C . GLU A 1 301 ? 9.117 -9.417 -19.616 1.00 89.56 301 GLU A C 1
ATOM 2333 O O . GLU A 1 301 ? 8.654 -8.893 -18.591 1.00 89.56 301 GLU A O 1
ATOM 2338 N N . PRO A 1 302 ? 8.637 -9.106 -20.836 1.00 89.12 302 PRO A N 1
ATOM 2339 C CA . PRO A 1 302 ? 7.557 -8.142 -21.029 1.00 89.12 302 PRO A CA 1
ATOM 2340 C C . PRO A 1 302 ? 6.236 -8.595 -20.398 1.00 89.12 302 PRO A C 1
ATOM 2342 O O . PRO A 1 302 ? 5.418 -7.750 -20.035 1.00 89.12 302 PRO A O 1
ATOM 2345 N N . GLU A 1 303 ? 6.019 -9.900 -20.213 1.00 87.12 303 GLU A N 1
ATOM 2346 C CA . GLU A 1 303 ? 4.829 -10.425 -19.538 1.00 87.12 303 GLU A CA 1
ATOM 2347 C C . GLU A 1 303 ? 4.789 -10.023 -18.059 1.00 87.12 303 GLU A C 1
ATOM 2349 O O . GLU A 1 303 ? 3.715 -9.727 -17.540 1.00 87.12 303 GLU A O 1
ATOM 2354 N N . ILE A 1 304 ? 5.948 -9.955 -17.394 1.00 87.81 304 ILE A N 1
ATOM 2355 C CA . ILE A 1 304 ? 6.051 -9.490 -16.004 1.00 87.81 304 ILE A CA 1
ATOM 2356 C C . ILE A 1 304 ? 5.863 -7.971 -15.950 1.00 87.81 304 ILE A C 1
ATOM 2358 O O . ILE A 1 304 ? 5.095 -7.476 -15.130 1.00 87.81 304 ILE A O 1
ATOM 2362 N N . MET A 1 305 ? 6.504 -7.226 -16.859 1.00 89.81 305 MET A N 1
ATOM 2363 C CA . MET A 1 305 ? 6.354 -5.764 -16.949 1.00 89.81 305 MET A CA 1
ATOM 2364 C C . MET A 1 305 ? 4.900 -5.335 -17.193 1.00 89.81 305 MET A C 1
ATOM 2366 O O . MET A 1 305 ? 4.463 -4.297 -16.695 1.00 89.81 305 MET A O 1
ATOM 2370 N N . ASN A 1 306 ? 4.161 -6.132 -17.971 1.00 91.62 306 ASN A N 1
ATOM 2371 C CA . ASN A 1 306 ? 2.763 -5.905 -18.322 1.00 91.62 306 ASN A CA 1
ATOM 2372 C C . ASN A 1 306 ? 1.785 -6.759 -17.497 1.00 91.62 306 ASN A C 1
ATOM 2374 O O . ASN A 1 306 ? 0.614 -6.871 -17.855 1.00 91.62 306 ASN A O 1
ATOM 2378 N N . CYS A 1 307 ? 2.232 -7.384 -16.409 1.00 86.69 307 CYS A N 1
ATOM 2379 C CA . CYS A 1 307 ? 1.370 -8.133 -15.498 1.00 86.69 307 CYS A CA 1
ATOM 2380 C C . CYS A 1 307 ? 0.327 -7.181 -14.902 1.00 86.69 307 CYS A C 1
ATOM 2382 O O . CYS A 1 307 ? 0.706 -6.168 -14.331 1.00 86.69 307 CYS A O 1
ATOM 2384 N N . CYS A 1 308 ? -0.974 -7.449 -15.061 1.00 87.31 308 CYS A N 1
ATOM 2385 C CA . CYS A 1 308 ? -2.044 -6.486 -14.724 1.00 87.31 308 CYS A CA 1
ATOM 2386 C C . CYS A 1 308 ? -1.850 -5.083 -15.356 1.00 87.31 308 CYS A C 1
ATOM 2388 O O . CYS A 1 308 ? -2.318 -4.073 -14.826 1.00 87.31 308 CYS A O 1
ATOM 2390 N N . GLY A 1 309 ? -1.119 -5.002 -16.470 1.00 89.69 309 GLY A N 1
ATOM 2391 C CA . GLY A 1 309 ? -0.776 -3.759 -17.150 1.00 89.69 309 GLY A CA 1
ATOM 2392 C C . GLY A 1 309 ? -1.881 -3.237 -18.069 1.00 89.69 309 GLY A C 1
ATOM 2393 O O . GLY A 1 309 ? -2.718 -3.993 -18.563 1.00 89.69 309 GLY A O 1
ATOM 2394 N N . LEU A 1 310 ? -1.848 -1.930 -18.327 1.00 93.88 310 LEU A N 1
ATOM 2395 C CA . LEU A 1 310 ? -2.841 -1.212 -19.128 1.00 93.88 310 LEU A CA 1
ATOM 2396 C C . LEU A 1 310 ? -2.993 -1.771 -20.554 1.00 93.88 310 LEU A C 1
ATOM 2398 O O . LEU A 1 310 ? -4.098 -1.897 -21.078 1.00 93.88 310 LEU A O 1
ATOM 2402 N N . PHE A 1 311 ? -1.883 -2.138 -21.193 1.00 91.88 311 PHE A N 1
ATOM 2403 C CA . PHE A 1 311 ? -1.857 -2.531 -22.601 1.00 91.88 311 PHE A CA 1
ATOM 2404 C C . PHE A 1 311 ? -2.095 -4.031 -22.790 1.00 91.88 311 PHE A C 1
ATOM 2406 O O . PHE A 1 311 ? -1.216 -4.776 -23.224 1.00 91.88 311 PHE A O 1
ATOM 2413 N N . GLY A 1 312 ? -3.291 -4.489 -22.412 1.00 83.62 312 GLY A N 1
ATOM 2414 C CA . GLY A 1 312 ? -3.702 -5.891 -22.558 1.00 83.62 312 GLY A CA 1
ATOM 2415 C C . GLY A 1 312 ? -2.994 -6.852 -21.600 1.00 83.62 312 GLY A C 1
ATOM 2416 O O . GLY A 1 312 ? -2.956 -8.061 -21.855 1.00 83.62 312 GLY A O 1
ATOM 2417 N N . GLY A 1 313 ? -2.436 -6.313 -20.516 1.00 82.19 313 GLY A N 1
ATOM 2418 C CA . GLY A 1 313 ? -1.872 -7.086 -19.429 1.00 82.19 313 GLY A CA 1
ATOM 2419 C C . GLY A 1 313 ? -2.904 -8.019 -18.813 1.00 82.19 313 GLY A C 1
ATOM 2420 O O . GLY A 1 313 ? -4.098 -7.725 -18.775 1.00 82.19 313 GLY A O 1
ATOM 2421 N N . LYS A 1 314 ? -2.451 -9.178 -18.344 1.00 78.88 314 LYS A N 1
ATOM 2422 C CA . LYS A 1 314 ? -3.322 -10.162 -17.696 1.00 78.88 314 LYS A CA 1
ATOM 2423 C C . LYS A 1 314 ? -2.902 -10.354 -16.254 1.00 78.88 314 LYS A C 1
ATOM 2425 O O . LYS A 1 314 ? -1.720 -10.229 -15.934 1.00 78.88 314 LYS A O 1
ATOM 2430 N N . LYS A 1 315 ? -3.878 -10.685 -15.405 1.00 72.38 315 LYS A N 1
ATOM 2431 C CA . LYS A 1 315 ? -3.588 -11.220 -14.077 1.00 72.38 315 LYS A CA 1
ATOM 2432 C C . LYS A 1 315 ? -2.840 -12.550 -14.260 1.00 72.38 315 LYS A C 1
ATOM 2434 O O . LYS A 1 315 ? -3.270 -13.347 -15.103 1.00 72.38 315 LYS A O 1
ATOM 2439 N N . PRO A 1 316 ? -1.729 -12.769 -13.546 1.00 66.38 316 PRO A N 1
ATOM 2440 C CA . PRO A 1 316 ? -0.981 -14.008 -13.643 1.00 66.38 316 PRO A CA 1
ATOM 2441 C C . PRO A 1 316 ? -1.848 -15.163 -13.144 1.00 66.38 316 PRO A C 1
ATOM 2443 O O . PRO A 1 316 ? -2.756 -14.973 -12.328 1.00 66.38 316 PRO A O 1
ATOM 2446 N N . ASP A 1 317 ? -1.580 -16.358 -13.663 1.00 64.06 317 ASP A N 1
ATOM 2447 C CA . ASP A 1 317 ? -2.147 -17.569 -13.082 1.00 64.06 317 ASP A CA 1
ATOM 2448 C C . ASP A 1 317 ? -1.590 -17.709 -11.659 1.00 64.06 317 ASP A C 1
ATOM 2450 O O . ASP A 1 317 ? -0.384 -17.564 -11.456 1.00 64.06 317 ASP A O 1
ATOM 2454 N N . SER A 1 318 ? -2.451 -17.969 -10.674 1.00 59.19 318 SER A N 1
ATOM 2455 C CA . SER A 1 318 ? -2.039 -18.098 -9.269 1.00 59.19 318 SER A CA 1
ATOM 2456 C C . SER A 1 318 ? -1.005 -19.208 -9.060 1.00 59.19 318 SER A C 1
ATOM 2458 O O . SER A 1 318 ? -0.265 -19.192 -8.080 1.00 59.19 318 SER A O 1
ATOM 2460 N N . ASP A 1 319 ? -0.931 -20.164 -9.989 1.00 60.16 319 ASP A N 1
ATOM 2461 C CA . ASP A 1 319 ? 0.024 -21.268 -9.940 1.00 60.16 319 ASP A CA 1
ATOM 2462 C C . ASP A 1 319 ? 1.383 -20.965 -10.603 1.00 60.16 319 ASP A C 1
ATOM 2464 O O . ASP A 1 319 ? 2.308 -21.778 -10.469 1.00 60.16 319 ASP A O 1
ATOM 2468 N N . ASP A 1 320 ? 1.548 -19.824 -11.286 1.00 60.53 320 ASP A N 1
ATOM 2469 C CA . ASP A 1 320 ? 2.794 -19.486 -11.986 1.00 60.53 320 ASP A CA 1
ATOM 2470 C C . ASP A 1 320 ? 3.934 -19.207 -10.983 1.00 60.53 320 ASP A C 1
ATOM 2472 O O . ASP A 1 320 ? 3.861 -18.257 -10.199 1.00 60.53 320 ASP A O 1
ATOM 2476 N N . PRO A 1 321 ? 5.020 -20.008 -10.990 1.00 56.25 321 PRO A N 1
ATOM 2477 C CA . PRO A 1 321 ? 6.128 -19.862 -10.049 1.00 56.25 321 PRO A CA 1
ATOM 2478 C C . PRO A 1 321 ? 6.859 -18.517 -10.144 1.00 56.25 321 PRO A C 1
ATOM 2480 O O . PRO A 1 321 ? 7.495 -18.134 -9.166 1.00 56.25 321 PRO A O 1
ATOM 2483 N N . ASN A 1 322 ? 6.768 -17.799 -11.268 1.00 53.75 322 ASN A N 1
ATOM 2484 C CA . ASN A 1 322 ? 7.364 -16.468 -11.420 1.00 53.75 322 ASN A CA 1
ATOM 2485 C C . ASN A 1 322 ? 6.581 -15.371 -10.682 1.00 53.75 322 ASN A C 1
ATOM 2487 O O . ASN A 1 322 ? 7.087 -14.261 -10.542 1.00 53.75 322 ASN A O 1
ATOM 2491 N N . PHE A 1 323 ? 5.364 -15.681 -10.224 1.00 56.34 323 PHE A N 1
ATOM 2492 C CA . PHE A 1 323 ? 4.467 -14.759 -9.526 1.00 56.34 323 PHE A CA 1
ATOM 2493 C C . PHE A 1 323 ? 4.096 -15.249 -8.112 1.00 56.34 323 PHE A C 1
ATOM 2495 O O . PHE A 1 323 ? 3.238 -14.655 -7.453 1.00 56.34 323 PHE A O 1
ATOM 2502 N N . LYS A 1 324 ? 4.743 -16.322 -7.624 1.00 56.25 324 LYS A N 1
ATOM 2503 C CA . LYS A 1 324 ? 4.533 -16.855 -6.269 1.00 56.25 324 LYS A CA 1
ATOM 2504 C C . LYS A 1 324 ? 5.147 -15.950 -5.208 1.00 56.25 324 LYS A C 1
ATOM 2506 O O . LYS A 1 324 ? 6.320 -15.593 -5.280 1.00 56.25 324 LYS A O 1
ATOM 2511 N N . TYR A 1 325 ? 4.360 -15.636 -4.180 1.00 56.41 325 TYR A N 1
ATOM 2512 C CA . TYR A 1 325 ? 4.758 -14.753 -3.085 1.00 56.41 325 TYR A CA 1
ATOM 2513 C C . TYR A 1 325 ? 5.627 -15.481 -2.054 1.00 56.41 325 TYR A C 1
ATOM 2515 O O . TYR A 1 325 ? 5.163 -15.906 -1.005 1.00 56.41 325 TYR A O 1
ATOM 2523 N N . ASP A 1 326 ? 6.917 -15.613 -2.359 1.00 51.38 326 ASP A N 1
ATOM 2524 C CA . ASP A 1 326 ? 7.896 -16.350 -1.547 1.00 51.38 326 ASP A CA 1
ATOM 2525 C C . ASP A 1 326 ? 8.563 -15.518 -0.433 1.00 51.38 326 ASP A C 1
ATOM 2527 O O . ASP A 1 326 ? 9.408 -16.022 0.312 1.00 51.38 326 ASP A O 1
ATOM 2531 N N . ARG A 1 327 ? 8.241 -14.220 -0.325 1.00 50.69 327 ARG A N 1
ATOM 2532 C CA . ARG A 1 327 ? 8.840 -13.305 0.661 1.00 50.69 327 ARG A CA 1
ATOM 2533 C C . ARG A 1 327 ? 7.835 -12.306 1.199 1.00 50.69 327 ARG A C 1
ATOM 2535 O O . ARG A 1 327 ? 7.293 -11.515 0.430 1.00 50.69 327 ARG A O 1
ATOM 2542 N N . ALA A 1 328 ? 7.681 -12.255 2.518 1.00 53.34 328 ALA A N 1
ATOM 2543 C CA . ALA A 1 328 ? 6.948 -11.192 3.198 1.00 53.34 328 ALA A CA 1
ATOM 2544 C C . ALA A 1 328 ? 7.756 -9.882 3.246 1.00 53.34 328 ALA A C 1
ATOM 2546 O O . ALA A 1 328 ? 8.977 -9.863 3.037 1.00 53.34 328 ALA A O 1
ATOM 2547 N N . CYS A 1 329 ? 7.071 -8.766 3.503 1.00 55.12 329 CYS A N 1
ATOM 2548 C CA . CYS A 1 329 ? 7.693 -7.448 3.621 1.00 55.12 329 CYS A CA 1
ATOM 2549 C C . CYS A 1 329 ? 7.204 -6.699 4.847 1.00 55.12 329 CYS A C 1
ATOM 2551 O O . CYS A 1 329 ? 6.010 -6.460 5.000 1.00 55.12 329 CYS A O 1
ATOM 2553 N N . VAL A 1 330 ? 8.145 -6.225 5.658 1.00 52.19 330 VAL A N 1
ATOM 2554 C CA . VAL A 1 330 ? 7.864 -5.199 6.662 1.00 52.19 330 VAL A CA 1
ATOM 2555 C C . VAL A 1 330 ? 7.876 -3.851 5.958 1.00 52.19 330 VAL A C 1
ATOM 2557 O O . VAL A 1 330 ? 8.856 -3.508 5.291 1.00 52.19 330 VAL A O 1
ATOM 2560 N N . ARG A 1 331 ? 6.793 -3.092 6.104 1.00 56.88 331 ARG A N 1
ATOM 2561 C CA . ARG A 1 331 ? 6.687 -1.708 5.641 1.00 56.88 331 ARG A CA 1
ATOM 2562 C C . ARG A 1 331 ? 6.480 -0.831 6.865 1.00 56.88 331 ARG A C 1
ATOM 2564 O O . ARG A 1 331 ? 5.586 -1.093 7.656 1.00 56.88 331 ARG A O 1
ATOM 2571 N N . TYR A 1 332 ? 7.287 0.217 6.991 1.00 54.62 332 TYR A N 1
ATOM 2572 C CA . TYR A 1 332 ? 7.233 1.192 8.081 1.00 54.62 332 TYR A CA 1
ATOM 2573 C C . TYR A 1 332 ? 7.751 0.680 9.439 1.00 54.62 332 TYR A C 1
ATOM 2575 O O . TYR A 1 332 ? 7.184 -0.201 10.078 1.00 54.62 332 TYR A O 1
ATOM 2583 N N . VAL A 1 333 ? 8.847 1.293 9.884 1.00 49.59 333 VAL A N 1
ATOM 2584 C CA . VAL A 1 333 ? 9.295 1.341 11.277 1.00 49.59 333 VAL A CA 1
ATOM 2585 C C . VAL A 1 333 ? 9.668 2.806 11.474 1.00 49.59 333 VAL A C 1
ATOM 2587 O O . VAL A 1 333 ? 10.627 3.225 10.830 1.00 49.59 333 VAL A O 1
ATOM 2590 N N . PRO A 1 334 ? 8.963 3.613 12.287 1.00 43.41 334 PRO A N 1
ATOM 2591 C CA . PRO A 1 334 ? 9.449 4.942 12.614 1.00 43.41 334 PRO A CA 1
ATOM 2592 C C . PRO A 1 334 ? 10.775 4.752 13.353 1.00 43.41 334 PRO A C 1
ATOM 2594 O O . PRO A 1 334 ? 10.822 4.293 14.495 1.00 43.41 334 PRO A O 1
ATOM 2597 N N . LEU A 1 335 ? 11.878 5.022 12.663 1.00 43.06 335 LEU A N 1
ATOM 2598 C CA . LEU A 1 335 ? 13.228 4.867 13.201 1.00 43.06 335 LEU A CA 1
ATOM 2599 C C . LEU A 1 335 ? 13.672 6.113 13.949 1.00 43.06 335 LEU A C 1
ATOM 2601 O O . LEU A 1 335 ? 14.707 6.088 14.620 1.00 43.06 335 LEU A O 1
ATOM 2605 N N . ASN A 1 336 ? 12.856 7.166 13.915 1.00 36.41 336 ASN A N 1
ATOM 2606 C CA . ASN A 1 336 ? 12.937 8.302 14.817 1.00 36.41 336 ASN A CA 1
ATOM 2607 C C . ASN A 1 336 ? 12.655 7.866 16.267 1.00 36.41 336 ASN A C 1
ATOM 2609 O O . ASN A 1 336 ? 11.568 8.062 16.800 1.00 36.41 336 ASN A O 1
ATOM 2613 N N . GLY A 1 337 ? 13.650 7.248 16.905 1.00 36.69 337 GLY A N 1
ATOM 2614 C CA . GLY A 1 337 ? 13.593 6.807 18.302 1.00 36.69 337 GLY A CA 1
ATOM 2615 C C . GLY A 1 337 ? 14.337 5.504 18.585 1.00 36.69 337 GLY A C 1
ATOM 2616 O O . GLY A 1 337 ? 14.760 5.285 19.719 1.00 36.69 337 GLY A O 1
ATOM 2617 N N . LEU A 1 338 ? 14.599 4.680 17.561 1.00 40.16 338 LEU A N 1
ATOM 2618 C CA . LEU A 1 338 ? 15.436 3.479 17.668 1.00 40.16 338 LEU A CA 1
ATOM 2619 C C . LEU A 1 338 ? 16.918 3.868 17.725 1.00 40.16 338 LEU A C 1
ATOM 2621 O O . LEU A 1 338 ? 17.720 3.568 16.843 1.00 40.16 338 LEU A O 1
ATOM 2625 N N . SER A 1 339 ? 17.295 4.554 18.798 1.00 34.03 339 SER A N 1
ATOM 2626 C CA . SER A 1 339 ? 18.690 4.664 19.190 1.00 34.03 339 SER A CA 1
ATOM 2627 C C . SER A 1 339 ? 19.172 3.264 19.573 1.00 34.03 339 SER A C 1
ATOM 2629 O O . SER A 1 339 ? 18.810 2.742 20.612 1.00 34.03 339 SER A O 1
ATOM 2631 N N . ASN A 1 340 ? 19.927 2.607 18.693 1.00 34.59 340 ASN A N 1
ATOM 2632 C CA . ASN A 1 340 ? 20.755 1.420 18.962 1.00 34.59 340 ASN A CA 1
ATOM 2633 C C . ASN A 1 340 ? 20.130 0.177 19.662 1.00 34.59 340 ASN A C 1
ATOM 2635 O O . ASN A 1 340 ? 20.897 -0.730 19.991 1.00 34.59 340 ASN A O 1
ATOM 2639 N N . HIS A 1 341 ? 18.809 0.077 19.885 1.00 34.91 341 HIS A N 1
ATOM 2640 C CA . HIS A 1 341 ? 18.268 -0.907 20.848 1.00 34.91 341 HIS A CA 1
ATOM 2641 C C . HIS A 1 341 ? 17.061 -1.769 20.430 1.00 34.91 341 HIS A C 1
ATOM 2643 O O . HIS A 1 341 ? 16.796 -2.741 21.132 1.00 34.91 341 HIS A O 1
ATOM 2649 N N . GLY A 1 342 ? 16.370 -1.519 19.310 1.00 40.47 342 GLY A N 1
ATOM 2650 C CA . GLY A 1 342 ? 15.313 -2.430 18.834 1.00 40.47 342 GLY A CA 1
ATOM 2651 C C . GLY A 1 342 ? 15.774 -3.297 17.668 1.00 40.47 342 GLY A C 1
ATOM 2652 O O . GLY A 1 342 ? 16.236 -2.779 16.650 1.00 40.47 342 GLY A O 1
ATOM 2653 N N . ALA A 1 343 ? 15.654 -4.613 17.821 1.00 50.38 343 ALA A N 1
ATOM 2654 C CA . ALA A 1 343 ? 15.911 -5.588 16.767 1.00 50.38 343 ALA A CA 1
ATOM 2655 C C . ALA A 1 343 ? 14.577 -6.127 16.233 1.00 50.38 343 ALA A C 1
ATOM 2657 O O . ALA A 1 343 ? 13.680 -6.446 17.016 1.00 50.38 343 ALA A O 1
ATOM 2658 N N . LEU A 1 344 ? 14.447 -6.220 14.904 1.00 55.91 344 LEU A N 1
ATOM 2659 C CA . LEU A 1 344 ? 13.428 -7.072 14.298 1.00 55.91 344 LEU A CA 1
ATOM 2660 C C . LEU A 1 344 ? 13.947 -8.507 14.381 1.00 55.91 344 LEU A C 1
ATOM 2662 O O . LEU A 1 344 ? 15.022 -8.817 13.860 1.00 55.91 344 LEU A O 1
ATOM 2666 N N . GLU A 1 345 ? 13.201 -9.362 15.058 1.00 55.25 345 GLU A N 1
ATOM 2667 C CA . GLU A 1 345 ? 13.604 -10.730 15.347 1.00 55.25 345 GLU A CA 1
ATOM 2668 C C . GLU A 1 345 ? 12.541 -11.706 14.833 1.00 55.25 345 GLU A C 1
ATOM 2670 O O . GLU A 1 345 ? 11.352 -11.392 14.715 1.00 55.25 345 GLU A O 1
ATOM 2675 N N . LYS A 1 346 ? 12.997 -12.910 14.487 1.00 59.19 346 LYS A N 1
ATOM 2676 C CA . LYS A 1 346 ? 12.127 -14.037 14.144 1.00 59.19 346 LYS A CA 1
ATOM 2677 C C . LYS A 1 346 ? 11.387 -14.485 15.411 1.00 59.19 346 LYS A C 1
ATOM 2679 O O . LYS A 1 346 ? 12.046 -14.642 16.434 1.00 59.19 346 LYS A O 1
ATOM 2684 N N . SER A 1 347 ? 10.059 -14.668 15.335 1.00 52.62 347 SER A N 1
ATOM 2685 C CA . SER A 1 347 ? 9.168 -15.039 16.463 1.00 52.62 347 SER A CA 1
ATOM 2686 C C . SER A 1 347 ? 9.736 -16.136 17.363 1.00 52.62 347 SER A C 1
ATOM 2688 O O . SER A 1 347 ? 10.251 -17.080 16.788 1.00 52.62 347 SER A O 1
ATOM 2690 N N . PRO A 1 348 ? 9.615 -16.079 18.713 1.00 44.16 348 PRO A N 1
ATOM 2691 C CA . PRO A 1 348 ? 10.474 -16.798 19.640 1.00 44.16 348 PRO A CA 1
ATOM 2692 C C . PRO A 1 348 ? 10.161 -18.282 19.957 1.00 44.16 348 PRO A C 1
ATOM 2694 O O . PRO A 1 348 ? 10.561 -18.812 20.993 1.00 44.16 348 PRO A O 1
ATOM 2697 N N . ASP A 1 349 ? 9.530 -19.007 19.054 1.00 52.09 349 ASP A N 1
ATOM 2698 C CA . ASP A 1 349 ? 9.281 -20.446 19.094 1.00 52.09 349 ASP A CA 1
ATOM 2699 C C . ASP A 1 349 ? 10.220 -21.320 18.211 1.00 52.09 349 ASP A C 1
ATOM 2701 O O . ASP A 1 349 ? 10.000 -22.522 18.089 1.00 52.09 349 ASP A O 1
ATOM 2705 N N . GLY A 1 350 ? 11.375 -20.898 17.660 1.00 39.09 350 GLY A N 1
ATOM 2706 C CA . GLY A 1 350 ? 11.728 -19.612 17.046 1.00 39.09 350 GLY A CA 1
ATOM 2707 C C . GLY A 1 350 ? 12.546 -18.558 17.841 1.00 39.09 350 GLY A C 1
ATOM 2708 O O . GLY A 1 350 ? 12.896 -17.525 17.280 1.00 39.09 350 GLY A O 1
ATOM 2709 N N . THR A 1 351 ? 12.933 -18.789 19.107 1.00 27.97 351 THR A N 1
ATOM 2710 C CA . THR A 1 351 ? 13.612 -17.785 19.981 1.00 27.97 351 THR A CA 1
ATOM 2711 C C . THR A 1 351 ? 15.071 -17.548 19.611 1.00 27.97 351 THR A C 1
ATOM 2713 O O . THR A 1 351 ? 15.865 -18.489 19.612 1.00 27.97 351 THR A O 1
ATOM 2716 N N . LEU A 1 352 ? 15.468 -16.278 19.471 1.00 27.75 352 LEU A N 1
ATOM 2717 C CA . LEU A 1 352 ? 16.830 -15.817 19.750 1.00 27.75 352 LEU A CA 1
ATOM 2718 C C . LEU A 1 352 ? 16.797 -14.693 20.787 1.00 27.75 352 LEU A C 1
ATOM 2720 O O . LEU A 1 352 ? 15.882 -13.882 20.822 1.00 27.75 352 LEU A O 1
ATOM 2724 N N . ASN A 1 353 ? 17.793 -14.718 21.669 1.00 27.77 353 ASN A N 1
ATOM 2725 C CA . ASN A 1 353 ? 18.019 -13.734 22.716 1.00 27.77 353 ASN A CA 1
ATOM 2726 C C . ASN A 1 353 ? 19.139 -12.784 22.273 1.00 27.77 353 ASN A C 1
ATOM 2728 O O . ASN A 1 353 ? 19.988 -13.151 21.457 1.00 27.77 353 ASN A O 1
ATOM 2732 N N . ALA A 1 354 ? 19.113 -11.584 22.844 1.00 35.25 354 ALA A N 1
ATOM 2733 C CA . ALA A 1 354 ? 19.868 -10.409 22.446 1.00 35.25 354 ALA A CA 1
ATOM 2734 C C . ALA A 1 354 ? 21.370 -10.642 22.189 1.00 35.25 354 ALA A C 1
ATOM 2736 O O . ALA A 1 354 ? 22.045 -11.400 22.885 1.00 35.25 354 ALA A O 1
ATOM 2737 N N . ALA A 1 355 ? 21.882 -9.841 21.250 1.00 33.28 355 ALA A N 1
ATOM 2738 C CA . ALA A 1 355 ? 23.284 -9.679 20.862 1.00 33.28 355 ALA A CA 1
ATOM 2739 C C . ALA A 1 355 ? 23.849 -10.717 19.877 1.00 33.28 355 ALA A C 1
ATOM 2741 O O . ALA A 1 355 ? 24.773 -11.455 20.201 1.00 33.28 355 ALA A O 1
ATOM 2742 N N . ALA A 1 356 ? 23.393 -10.669 18.622 1.00 28.62 356 ALA A N 1
ATOM 2743 C CA . ALA A 1 356 ? 24.276 -10.797 17.457 1.00 28.62 356 ALA A CA 1
ATOM 2744 C C . ALA A 1 356 ? 23.519 -10.477 16.164 1.00 28.62 356 ALA A C 1
ATOM 2746 O O . ALA A 1 356 ? 22.818 -11.328 15.639 1.00 28.62 356 ALA A O 1
ATOM 2747 N N . GLY A 1 357 ? 23.748 -9.275 15.631 1.00 35.16 357 GLY A N 1
ATOM 2748 C CA . GLY A 1 357 ? 23.612 -8.974 14.208 1.00 35.16 357 GLY A CA 1
ATOM 2749 C C . GLY A 1 357 ? 22.192 -8.991 13.647 1.00 35.16 357 GLY A C 1
ATOM 2750 O O . GLY A 1 357 ? 21.530 -10.020 13.570 1.00 35.16 357 GLY A O 1
ATOM 2751 N N . ILE A 1 358 ? 21.789 -7.863 13.069 1.00 38.53 358 ILE A N 1
ATOM 2752 C CA . ILE A 1 358 ? 20.846 -7.859 11.949 1.00 38.53 358 ILE A CA 1
ATOM 2753 C C . ILE A 1 358 ? 21.557 -8.592 10.798 1.00 38.53 358 ILE A C 1
ATOM 2755 O O . ILE A 1 358 ? 22.167 -7.980 9.930 1.00 38.53 358 ILE A O 1
ATOM 2759 N N . GLY A 1 359 ? 21.622 -9.921 10.871 1.00 31.52 359 GLY A N 1
ATOM 2760 C CA . GLY A 1 359 ? 22.451 -10.721 9.978 1.00 31.52 359 GLY A CA 1
ATOM 2761 C C . GLY A 1 359 ? 21.857 -10.844 8.582 1.00 31.52 359 GLY A C 1
ATOM 2762 O O . GLY A 1 359 ? 22.604 -11.078 7.643 1.00 31.52 359 GLY A O 1
ATOM 2763 N N . ASN A 1 360 ? 20.538 -10.671 8.430 1.00 34.19 360 ASN A N 1
ATOM 2764 C CA . ASN A 1 360 ? 19.844 -11.018 7.186 1.00 34.19 360 ASN A CA 1
ATOM 2765 C C . ASN A 1 360 ? 18.695 -10.084 6.775 1.00 34.19 360 ASN A C 1
ATOM 2767 O O . ASN A 1 360 ? 18.098 -10.323 5.730 1.00 34.19 360 ASN A O 1
ATOM 2771 N N . ILE A 1 361 ? 18.377 -9.027 7.531 1.00 40.38 361 ILE A N 1
ATOM 2772 C CA . ILE A 1 361 ? 17.304 -8.106 7.130 1.00 40.38 361 ILE A CA 1
ATOM 2773 C C . ILE A 1 361 ? 17.913 -7.006 6.269 1.00 40.38 361 ILE A C 1
ATOM 2775 O O . ILE A 1 361 ? 18.552 -6.078 6.768 1.00 40.38 361 ILE A O 1
ATOM 2779 N N . ARG A 1 362 ? 17.757 -7.148 4.950 1.00 38.31 362 ARG A N 1
ATOM 2780 C CA . ARG A 1 362 ? 18.159 -6.116 3.994 1.00 38.31 362 ARG A CA 1
ATOM 2781 C C . ARG A 1 362 ? 17.078 -5.051 3.968 1.00 38.31 362 ARG A C 1
ATOM 2783 O O . ARG A 1 362 ? 15.959 -5.333 3.557 1.00 38.31 362 ARG A O 1
ATOM 2790 N N . PHE A 1 363 ? 17.439 -3.851 4.408 1.00 41.12 363 PHE A N 1
ATOM 2791 C CA . PHE A 1 363 ? 16.622 -2.668 4.200 1.00 41.12 363 PHE A CA 1
ATOM 2792 C C . PHE A 1 363 ? 16.869 -2.138 2.787 1.00 41.12 363 PHE A C 1
ATOM 2794 O O . PHE A 1 363 ? 17.986 -1.711 2.475 1.00 41.12 363 PHE A O 1
ATOM 2801 N N . SER A 1 364 ? 15.851 -2.216 1.937 1.00 40.41 364 SER A N 1
ATOM 2802 C CA . SER A 1 364 ? 15.852 -1.619 0.604 1.00 40.41 364 SER A CA 1
ATOM 2803 C C . SER A 1 364 ? 15.345 -0.180 0.671 1.00 40.41 364 SER A C 1
ATOM 2805 O O . SER A 1 364 ? 14.468 0.146 1.476 1.00 40.41 364 SER A O 1
ATOM 2807 N N . ALA A 1 365 ? 15.945 0.678 -0.154 1.00 41.50 365 ALA A N 1
ATOM 2808 C CA . ALA A 1 365 ? 15.367 1.965 -0.495 1.00 41.50 365 ALA A CA 1
ATOM 2809 C C . ALA A 1 365 ? 14.419 1.726 -1.676 1.00 41.50 365 ALA A C 1
ATOM 2811 O O . ALA A 1 365 ? 14.827 1.095 -2.650 1.00 41.50 365 ALA A O 1
ATOM 2812 N N . ASP A 1 366 ? 13.182 2.224 -1.590 1.00 50.50 366 ASP A N 1
ATOM 2813 C CA . ASP A 1 366 ? 12.267 2.262 -2.737 1.00 50.50 366 ASP A CA 1
ATOM 2814 C C . ASP A 1 366 ? 13.020 2.827 -3.961 1.00 50.50 366 ASP A C 1
ATOM 2816 O O . ASP A 1 366 ? 13.826 3.752 -3.824 1.00 50.50 366 ASP A O 1
ATOM 2820 N N . MET A 1 367 ? 12.763 2.303 -5.164 1.00 49.75 367 MET A N 1
ATOM 2821 C CA . MET A 1 367 ? 13.321 2.869 -6.398 1.00 49.75 367 MET A CA 1
ATOM 2822 C C . MET A 1 367 ? 12.914 4.342 -6.598 1.00 49.75 367 MET A C 1
ATOM 2824 O O . MET A 1 367 ? 13.503 5.024 -7.428 1.00 49.75 367 MET A O 1
ATOM 2828 N N . ASN A 1 368 ? 11.944 4.838 -5.818 1.00 45.69 368 ASN A N 1
ATOM 2829 C CA . ASN A 1 368 ? 11.549 6.246 -5.722 1.00 45.69 368 ASN A CA 1
ATOM 2830 C C . ASN A 1 368 ? 11.908 6.938 -4.392 1.00 45.69 368 ASN A C 1
ATOM 2832 O O . ASN A 1 368 ? 11.349 8.001 -4.108 1.00 45.69 368 ASN A O 1
ATOM 2836 N N . ALA A 1 369 ? 12.741 6.349 -3.534 1.00 42.09 369 ALA A N 1
ATOM 2837 C CA . ALA A 1 369 ? 13.085 6.972 -2.262 1.00 42.09 369 ALA A CA 1
ATOM 2838 C C . ALA A 1 369 ? 13.964 8.210 -2.503 1.00 42.09 369 ALA A C 1
ATOM 2840 O O . ALA A 1 369 ? 15.113 8.084 -2.917 1.00 42.09 369 ALA A O 1
ATOM 2841 N N . ASP A 1 370 ? 13.422 9.395 -2.209 1.00 38.59 370 ASP A N 1
ATOM 2842 C CA . ASP A 1 370 ? 14.217 10.559 -1.825 1.00 38.59 370 ASP A CA 1
ATOM 2843 C C . ASP A 1 370 ? 13.626 11.256 -0.573 1.00 38.59 370 ASP A C 1
ATOM 2845 O O . ASP A 1 370 ? 12.415 11.430 -0.402 1.00 38.59 370 ASP A O 1
ATOM 2849 N N . GLU A 1 371 ? 14.556 11.601 0.314 1.00 40.88 371 GLU A N 1
ATOM 2850 C CA . GLU A 1 371 ? 14.585 12.506 1.474 1.00 40.88 371 GLU A CA 1
ATOM 2851 C C . GLU A 1 371 ? 13.626 12.438 2.678 1.00 40.88 371 GLU A C 1
ATOM 2853 O O . GLU A 1 371 ? 14.018 12.950 3.726 1.00 40.88 371 GLU A O 1
ATOM 2858 N N . THR A 1 372 ? 12.424 11.853 2.649 1.00 36.69 372 THR A N 1
ATOM 2859 C CA . THR A 1 372 ? 11.494 12.051 3.807 1.00 36.69 372 THR A CA 1
ATOM 2860 C C . THR A 1 372 ? 10.668 10.857 4.255 1.00 36.69 372 THR A C 1
ATOM 2862 O O . THR A 1 372 ? 9.988 10.938 5.280 1.00 36.69 372 THR A O 1
ATOM 2865 N N . ILE A 1 373 ? 10.731 9.742 3.535 1.00 38.41 373 ILE A N 1
ATOM 2866 C CA . ILE A 1 373 ? 9.931 8.573 3.872 1.00 38.41 373 ILE A CA 1
ATOM 2867 C C . ILE A 1 373 ? 10.763 7.682 4.801 1.00 38.41 373 ILE A C 1
ATOM 2869 O O . ILE A 1 373 ? 11.700 7.022 4.363 1.00 38.41 373 ILE A O 1
ATOM 2873 N N . ASP A 1 374 ? 10.415 7.646 6.091 1.00 43.25 374 ASP A N 1
ATOM 2874 C CA . ASP A 1 374 ? 10.965 6.714 7.100 1.00 43.25 374 ASP A CA 1
ATOM 2875 C C . ASP A 1 374 ? 10.476 5.259 6.850 1.00 43.25 374 ASP A C 1
ATOM 2877 O O . ASP A 1 374 ? 10.292 4.450 7.759 1.00 43.25 374 ASP A O 1
ATOM 2881 N N . GLU A 1 375 ? 10.201 4.916 5.587 1.00 46.38 375 GLU A N 1
ATOM 2882 C CA . GLU A 1 375 ? 9.833 3.581 5.137 1.00 46.38 375 GLU A CA 1
ATOM 2883 C C . GLU A 1 375 ? 11.110 2.820 4.806 1.00 46.38 375 GLU A C 1
ATOM 2885 O O . GLU A 1 375 ? 11.676 2.927 3.719 1.00 46.38 375 GLU A O 1
ATOM 2890 N N . ARG A 1 376 ? 11.573 2.012 5.758 1.00 48.88 376 ARG A N 1
ATOM 2891 C CA . ARG A 1 376 ? 12.554 0.976 5.449 1.00 48.88 376 ARG A CA 1
ATOM 2892 C C . ARG A 1 376 ? 11.827 -0.310 5.084 1.00 48.88 376 ARG A C 1
ATOM 2894 O O . ARG A 1 376 ? 11.101 -0.860 5.910 1.00 48.88 376 ARG A O 1
ATOM 2901 N N . LEU A 1 377 ? 12.042 -0.788 3.861 1.00 52.50 377 LEU A N 1
ATOM 2902 C CA . LEU A 1 377 ? 11.500 -2.060 3.389 1.00 52.50 377 LEU A CA 1
ATOM 2903 C C . LEU A 1 377 ? 12.432 -3.185 3.806 1.00 52.50 377 LEU A C 1
ATOM 2905 O O . LEU A 1 377 ? 13.578 -3.222 3.370 1.00 52.50 377 LEU A O 1
ATOM 2909 N N . ALA A 1 378 ? 11.953 -4.090 4.649 1.00 54.28 378 ALA A N 1
ATOM 2910 C CA . ALA A 1 378 ? 12.698 -5.268 5.067 1.00 54.28 378 ALA A CA 1
ATOM 2911 C C . ALA A 1 378 ? 12.049 -6.520 4.486 1.00 54.28 378 ALA A C 1
ATOM 2913 O O . ALA A 1 378 ? 10.886 -6.809 4.771 1.00 54.28 378 ALA A O 1
ATOM 2914 N N . TYR A 1 379 ? 12.812 -7.275 3.697 1.00 59.66 379 TYR A N 1
ATOM 2915 C CA . TYR A 1 379 ? 12.333 -8.532 3.129 1.00 59.66 379 TYR A CA 1
ATOM 2916 C C . TYR A 1 379 ? 12.726 -9.709 3.988 1.00 59.66 379 TYR A C 1
ATOM 2918 O O . TYR A 1 379 ? 13.862 -9.819 4.459 1.00 59.66 379 TYR A O 1
ATOM 2926 N N . ILE A 1 380 ? 11.762 -10.593 4.154 1.00 61.72 380 ILE A N 1
ATOM 2927 C CA . ILE A 1 380 ? 11.799 -11.650 5.142 1.00 61.72 380 ILE A CA 1
ATOM 2928 C C . ILE A 1 380 ? 11.111 -12.900 4.592 1.00 61.72 380 ILE A C 1
ATOM 2930 O O . ILE A 1 380 ? 10.379 -12.848 3.606 1.00 61.72 380 ILE A O 1
ATOM 2934 N N . ASP A 1 381 ? 11.401 -14.032 5.221 1.00 65.38 381 ASP A N 1
ATOM 2935 C CA . ASP A 1 381 ? 10.780 -15.324 4.930 1.00 65.38 381 ASP A CA 1
ATOM 2936 C C . ASP A 1 381 ? 9.250 -15.231 5.090 1.00 65.38 381 ASP A C 1
ATOM 2938 O O . ASP A 1 381 ? 8.773 -14.741 6.118 1.00 65.38 381 ASP A O 1
ATOM 2942 N N . SER A 1 382 ? 8.491 -15.649 4.070 1.00 68.88 382 SER A N 1
ATOM 2943 C CA . SER A 1 382 ? 7.022 -15.599 4.069 1.00 68.88 382 SER A CA 1
ATOM 2944 C C . SER A 1 382 ? 6.385 -16.551 5.076 1.00 68.88 382 SER A C 1
ATOM 2946 O O . SER A 1 382 ? 5.264 -16.300 5.508 1.00 68.88 382 SER A O 1
ATOM 2948 N N . ASP A 1 383 ? 7.097 -17.602 5.485 1.00 70.69 383 ASP A N 1
ATOM 2949 C CA . ASP A 1 383 ? 6.540 -18.691 6.297 1.00 70.69 383 ASP A CA 1
ATOM 2950 C C . ASP A 1 383 ? 6.688 -18.437 7.806 1.00 70.69 383 ASP A C 1
ATOM 2952 O O . ASP A 1 383 ? 6.446 -19.314 8.638 1.00 70.69 383 ASP A O 1
ATOM 2956 N N . VAL A 1 384 ? 7.149 -17.243 8.185 1.00 68.81 384 VAL A N 1
ATOM 2957 C CA . VAL A 1 384 ? 7.611 -16.940 9.538 1.00 68.81 384 VAL A CA 1
ATOM 2958 C C . VAL A 1 384 ? 7.016 -15.631 10.051 1.00 68.81 384 VAL A C 1
ATOM 2960 O O . VAL A 1 384 ? 6.926 -14.635 9.333 1.00 68.81 384 VAL A O 1
ATOM 2963 N N . GLY A 1 385 ? 6.644 -15.622 11.333 1.00 72.31 385 GLY A N 1
ATOM 2964 C CA . GLY A 1 385 ? 6.246 -14.413 12.050 1.00 72.31 385 GLY A CA 1
ATOM 2965 C C . GLY A 1 385 ? 7.432 -13.567 12.511 1.00 72.31 385 GLY A C 1
ATOM 2966 O O . GLY A 1 385 ? 8.496 -14.087 12.866 1.00 72.31 385 GLY A O 1
ATOM 2967 N N . PHE A 1 386 ? 7.236 -12.254 12.554 1.00 74.31 386 PHE A N 1
ATOM 2968 C CA . PHE A 1 386 ? 8.261 -11.287 12.940 1.00 74.31 386 PHE A CA 1
ATOM 2969 C C . PHE A 1 386 ? 7.743 -10.331 13.986 1.00 74.31 386 PHE A C 1
ATOM 2971 O O . PHE A 1 386 ? 6.602 -9.878 13.916 1.00 74.31 386 PHE A O 1
ATOM 2978 N N . TYR A 1 387 ? 8.620 -9.979 14.918 1.00 75.38 387 TYR A N 1
ATOM 2979 C CA . TYR A 1 387 ? 8.318 -8.971 15.912 1.00 75.38 387 TYR A CA 1
ATOM 2980 C C . TYR A 1 387 ? 9.410 -7.923 16.035 1.00 75.38 387 TYR A C 1
ATOM 2982 O O . TYR A 1 387 ? 10.571 -8.150 15.691 1.00 75.38 387 TYR A O 1
ATOM 2990 N N . LEU A 1 388 ? 9.017 -6.778 16.579 1.00 75.38 388 LEU A N 1
ATOM 2991 C CA . LEU A 1 388 ? 9.907 -5.736 17.060 1.00 75.38 388 LEU A CA 1
ATOM 2992 C C . LEU A 1 388 ? 9.790 -5.648 18.580 1.00 75.38 388 LEU A C 1
ATOM 2994 O O . LEU A 1 388 ? 8.686 -5.484 19.097 1.00 75.38 388 LEU A O 1
ATOM 2998 N N . THR A 1 389 ? 10.931 -5.700 19.270 1.00 76.38 389 THR A N 1
ATOM 2999 C CA . THR A 1 389 ? 11.035 -5.424 20.710 1.00 76.38 389 THR A CA 1
ATOM 3000 C C . THR A 1 389 ? 12.000 -4.254 20.917 1.00 76.38 389 THR A C 1
ATOM 3002 O O . THR A 1 389 ? 13.209 -4.430 20.762 1.00 76.38 389 THR A O 1
ATOM 3005 N N . PRO A 1 390 ? 11.516 -3.051 21.263 1.00 65.06 390 PRO A N 1
ATOM 3006 C CA . PRO A 1 390 ? 12.351 -1.856 21.411 1.00 65.06 390 PRO A CA 1
ATOM 3007 C C . PRO A 1 390 ? 13.212 -1.803 22.688 1.00 65.06 390 PRO A C 1
ATOM 3009 O O . PRO A 1 390 ? 13.905 -0.817 22.924 1.00 65.06 390 PRO A O 1
ATOM 3012 N N . GLY A 1 391 ? 13.181 -2.838 23.533 1.00 66.94 391 GLY A N 1
ATOM 3013 C CA . GLY A 1 391 ? 13.913 -2.908 24.806 1.00 66.94 391 GLY A CA 1
ATOM 3014 C C . GLY A 1 391 ? 13.200 -2.222 25.979 1.00 66.94 391 GLY A C 1
ATOM 3015 O O . GLY A 1 391 ? 13.284 -2.706 27.105 1.00 66.94 391 GLY A O 1
ATOM 3016 N N . THR A 1 392 ? 12.445 -1.154 25.718 1.00 73.31 392 THR A N 1
ATOM 3017 C CA . THR A 1 392 ? 11.505 -0.512 26.656 1.00 73.31 392 THR A CA 1
ATOM 3018 C C . THR A 1 392 ? 10.230 -0.117 25.927 1.00 73.31 392 THR A C 1
ATOM 3020 O O . THR A 1 392 ? 10.305 0.216 24.746 1.00 73.31 392 THR A O 1
ATOM 3023 N N . ALA A 1 393 ? 9.089 -0.101 26.623 1.00 82.75 393 ALA A N 1
ATOM 3024 C CA . ALA A 1 393 ? 7.829 0.362 26.046 1.00 82.75 393 ALA A CA 1
ATOM 3025 C C . ALA A 1 393 ? 7.996 1.743 25.390 1.00 82.75 393 ALA A C 1
ATOM 3027 O O . ALA A 1 393 ? 8.546 2.662 26.000 1.00 82.75 393 ALA A O 1
ATOM 3028 N N . GLN A 1 394 ? 7.564 1.865 24.137 1.00 81.75 394 GLN A N 1
ATOM 3029 C CA . GLN A 1 394 ? 7.621 3.118 23.387 1.00 81.75 394 GLN A CA 1
ATOM 3030 C C . GLN A 1 394 ? 6.568 3.144 22.282 1.00 81.75 394 GLN A C 1
ATOM 3032 O O . GLN A 1 394 ? 5.929 2.129 21.996 1.00 81.75 394 GLN A O 1
ATOM 3037 N N . ALA A 1 395 ? 6.423 4.301 21.639 1.00 82.81 395 ALA A N 1
ATOM 3038 C CA . ALA A 1 395 ? 5.575 4.433 20.469 1.00 82.81 395 ALA A CA 1
ATOM 3039 C C . ALA A 1 395 ? 6.095 3.549 19.336 1.00 82.81 395 ALA A C 1
ATOM 3041 O O . ALA A 1 395 ? 7.281 3.578 18.997 1.00 82.81 395 ALA A O 1
ATOM 3042 N N . MET A 1 396 ? 5.198 2.769 18.748 1.00 77.38 396 MET A N 1
ATOM 3043 C CA . MET A 1 396 ? 5.493 1.929 17.598 1.00 77.38 396 MET A CA 1
ATOM 3044 C C . MET A 1 396 ? 4.377 2.057 16.573 1.00 77.38 396 MET A C 1
ATOM 3046 O O . MET A 1 396 ? 3.211 2.264 16.904 1.00 77.38 396 MET A O 1
ATOM 3050 N N . SER A 1 397 ? 4.753 1.955 15.308 1.00 81.31 397 SER A N 1
ATOM 3051 C CA . SER A 1 397 ? 3.828 1.928 14.188 1.00 81.31 397 SER A CA 1
ATOM 3052 C C . SER A 1 397 ? 4.471 1.075 13.112 1.00 81.31 397 SER A C 1
ATOM 3054 O O . SER A 1 397 ? 5.579 1.375 12.680 1.00 81.31 397 SER A O 1
ATOM 3056 N N . MET A 1 398 ? 3.830 -0.017 12.727 1.00 77.31 398 MET A N 1
ATOM 3057 C CA . MET A 1 398 ? 4.407 -1.013 11.831 1.00 77.31 398 MET A CA 1
ATOM 3058 C C . MET A 1 398 ? 3.357 -1.538 10.873 1.00 77.31 398 MET A C 1
ATOM 3060 O O . MET A 1 398 ? 2.191 -1.649 11.237 1.00 77.31 398 MET A O 1
ATOM 3064 N N . SER A 1 399 ? 3.775 -1.887 9.660 1.00 79.81 399 SER A N 1
ATOM 3065 C CA . SER A 1 399 ? 2.969 -2.662 8.720 1.00 79.81 399 SER A CA 1
ATOM 3066 C C . SER A 1 399 ? 3.730 -3.892 8.231 1.00 79.81 399 SER A C 1
ATOM 3068 O O . SER A 1 399 ? 4.958 -3.900 8.129 1.00 79.81 399 SER A O 1
ATOM 3070 N N . MET A 1 400 ? 2.989 -4.941 7.911 1.00 78.69 400 MET A N 1
ATOM 3071 C CA . MET A 1 400 ? 3.500 -6.218 7.444 1.00 78.69 400 MET A CA 1
ATOM 3072 C C . MET A 1 400 ? 2.645 -6.730 6.288 1.00 78.69 400 MET A C 1
ATOM 3074 O O . MET A 1 400 ? 1.424 -6.790 6.394 1.00 78.69 400 MET A O 1
ATOM 3078 N N . GLU A 1 401 ? 3.293 -7.119 5.197 1.00 80.88 401 GLU A N 1
ATOM 3079 C CA . GLU A 1 401 ? 2.662 -7.647 3.990 1.00 80.88 401 GLU A CA 1
ATOM 3080 C C . GLU A 1 401 ? 3.065 -9.112 3.768 1.00 80.88 401 GLU A C 1
ATOM 3082 O O . GLU A 1 401 ? 4.208 -9.408 3.397 1.00 80.88 401 GLU A O 1
ATOM 3087 N N . TYR A 1 402 ? 2.101 -10.011 3.954 1.00 81.38 402 TYR A N 1
ATOM 3088 C CA . TYR A 1 402 ? 2.142 -11.419 3.555 1.00 81.38 402 TYR A CA 1
ATOM 3089 C C . TYR A 1 402 ? 1.344 -11.630 2.260 1.00 81.38 402 TYR A C 1
ATOM 3091 O O . TYR A 1 402 ? 0.739 -10.697 1.737 1.00 81.38 402 TYR A O 1
ATOM 3099 N N . GLU A 1 403 ? 1.331 -12.860 1.741 1.00 81.12 403 GLU A N 1
ATOM 3100 C CA . GLU A 1 403 ? 0.717 -13.182 0.446 1.00 81.12 403 GLU A CA 1
ATOM 3101 C C . GLU A 1 403 ? -0.735 -12.708 0.315 1.00 81.12 403 GLU A C 1
ATOM 3103 O O . GLU A 1 403 ? -1.084 -12.161 -0.725 1.00 81.12 403 GLU A O 1
ATOM 3108 N N . HIS A 1 404 ? -1.557 -12.857 1.357 1.00 87.12 404 HIS A N 1
ATOM 3109 C CA . HIS A 1 404 ? -2.980 -12.484 1.332 1.00 87.12 404 HIS A CA 1
ATOM 3110 C C . HIS A 1 404 ? -3.355 -11.370 2.311 1.00 87.12 404 HIS A C 1
ATOM 3112 O O . HIS A 1 404 ? -4.529 -11.006 2.409 1.00 87.12 404 HIS A O 1
ATOM 3118 N N . TYR A 1 405 ? -2.379 -10.850 3.057 1.00 89.31 405 TYR A N 1
ATOM 3119 C CA . TYR A 1 405 ? -2.639 -9.988 4.203 1.00 89.31 405 TYR A CA 1
ATOM 3120 C C . TYR A 1 405 ? -1.723 -8.776 4.191 1.00 89.31 405 TYR A C 1
ATOM 3122 O O . TYR A 1 405 ? -0.500 -8.911 4.156 1.00 89.31 405 TYR A O 1
ATOM 3130 N N . LEU A 1 406 ? -2.318 -7.594 4.301 1.00 89.94 406 LEU A N 1
ATOM 3131 C CA . LEU A 1 406 ? -1.613 -6.379 4.683 1.00 89.94 406 LEU A CA 1
ATOM 3132 C C . LEU A 1 406 ? -2.104 -5.984 6.071 1.00 89.94 406 LEU A C 1
ATOM 3134 O O . LEU A 1 406 ? -3.240 -5.557 6.248 1.00 89.94 406 LEU A O 1
ATOM 3138 N N . MET A 1 407 ? -1.234 -6.152 7.053 1.00 91.00 407 MET A N 1
ATOM 3139 C CA . MET A 1 407 ? -1.503 -5.879 8.455 1.00 91.00 407 MET A CA 1
ATOM 3140 C C . MET A 1 407 ? -0.775 -4.620 8.887 1.00 91.00 407 MET A C 1
ATOM 3142 O O . MET A 1 407 ? 0.342 -4.369 8.438 1.00 91.00 407 MET A O 1
ATOM 3146 N N . SER A 1 408 ? -1.363 -3.844 9.785 1.00 90.88 408 SER A N 1
ATOM 3147 C CA . SER A 1 408 ? -0.659 -2.752 10.444 1.00 90.88 408 SER A CA 1
ATOM 3148 C C . SER A 1 408 ? -1.110 -2.564 11.883 1.00 90.88 408 SER A C 1
ATOM 3150 O O . SER A 1 408 ? -2.227 -2.914 12.255 1.00 90.88 408 SER A O 1
ATOM 3152 N N . ALA A 1 409 ? -0.209 -2.048 12.709 1.00 91.31 409 ALA A N 1
ATOM 3153 C CA . ALA A 1 409 ? -0.472 -1.738 14.101 1.00 91.31 409 ALA A CA 1
ATOM 3154 C C . ALA A 1 409 ? 0.231 -0.443 14.485 1.00 91.31 409 ALA A C 1
ATOM 3156 O O . ALA A 1 409 ? 1.395 -0.235 14.143 1.00 91.31 409 ALA A O 1
ATOM 3157 N N . LYS A 1 410 ? -0.462 0.399 15.241 1.00 91.00 410 LYS A N 1
ATOM 3158 C CA . LYS A 1 410 ? 0.058 1.612 15.861 1.00 91.00 410 LYS A CA 1
ATOM 3159 C C . LYS A 1 410 ? -0.285 1.584 17.340 1.00 91.00 410 LYS A C 1
ATOM 3161 O O . LYS A 1 410 ? -1.414 1.282 17.707 1.00 91.00 410 LYS A O 1
ATOM 3166 N N . ALA A 1 411 ? 0.679 1.913 18.187 1.00 90.56 411 ALA A N 1
ATOM 3167 C CA . ALA A 1 411 ? 0.484 2.041 19.623 1.00 90.56 411 ALA A CA 1
ATOM 3168 C C . ALA A 1 411 ? 1.337 3.189 20.162 1.00 90.56 411 ALA A C 1
ATOM 3170 O O . ALA A 1 411 ? 2.517 3.293 19.820 1.00 90.56 411 ALA A O 1
ATOM 3171 N N . ASP A 1 412 ? 0.760 4.017 21.032 1.00 88.25 412 ASP A N 1
ATOM 3172 C CA . ASP A 1 412 ? 1.478 5.106 21.705 1.00 88.25 412 ASP A CA 1
ATOM 3173 C C . ASP A 1 412 ? 2.588 4.572 22.609 1.00 88.25 412 ASP A C 1
ATOM 3175 O O . ASP A 1 412 ? 3.643 5.193 22.716 1.00 88.25 412 ASP A O 1
ATOM 3179 N N . GLN A 1 413 ? 2.357 3.428 23.256 1.00 88.88 413 GLN A N 1
ATOM 3180 C CA . GLN A 1 413 ? 3.332 2.683 24.045 1.00 88.88 413 GLN A CA 1
ATOM 3181 C C . GLN A 1 413 ? 3.079 1.189 23.867 1.00 88.88 413 GLN A C 1
ATOM 3183 O O . GLN A 1 413 ? 1.966 0.725 24.103 1.00 88.88 413 GLN A O 1
ATOM 3188 N N . SER A 1 414 ? 4.100 0.424 23.491 1.00 88.88 414 SER A N 1
ATOM 3189 C CA . SER A 1 414 ? 4.070 -1.039 23.518 1.00 88.88 414 SER A CA 1
ATOM 3190 C C . SER A 1 414 ? 5.485 -1.607 23.672 1.00 88.88 414 SER A C 1
ATOM 3192 O O . SER A 1 414 ? 6.469 -0.975 23.284 1.00 88.88 414 SER A O 1
ATOM 3194 N N . GLU A 1 415 ? 5.595 -2.789 24.275 1.00 88.31 415 GLU A N 1
ATOM 3195 C CA . GLU A 1 415 ? 6.869 -3.494 24.480 1.00 88.31 415 GLU A CA 1
ATOM 3196 C C . GLU A 1 415 ? 7.203 -4.479 23.358 1.00 88.31 415 GLU A C 1
ATOM 3198 O O . GLU A 1 415 ? 8.349 -4.913 23.247 1.00 88.31 415 GLU A O 1
ATOM 3203 N N . LYS A 1 416 ? 6.214 -4.857 22.543 1.00 85.62 416 LYS A N 1
ATOM 3204 C CA . LYS A 1 416 ? 6.383 -5.783 21.421 1.00 85.62 416 LYS A CA 1
ATOM 3205 C C . LYS A 1 416 ? 5.266 -5.576 20.409 1.00 85.62 416 LYS A C 1
ATOM 3207 O O . LYS A 1 416 ? 4.113 -5.511 20.818 1.00 85.62 416 LYS A O 1
ATOM 3212 N N . MET A 1 417 ? 5.597 -5.573 19.122 1.00 87.31 417 MET A N 1
ATOM 3213 C CA . MET A 1 417 ? 4.637 -5.768 18.028 1.00 87.31 417 MET A CA 1
ATOM 3214 C C . MET A 1 417 ? 5.021 -7.012 17.239 1.00 87.31 417 MET A C 1
ATOM 3216 O O . MET A 1 417 ? 6.158 -7.078 16.788 1.00 87.31 417 MET A O 1
ATOM 3220 N N . LEU A 1 418 ? 4.114 -7.977 17.087 1.00 86.38 418 LEU A N 1
ATOM 3221 C CA . LEU A 1 418 ? 4.282 -9.214 16.316 1.00 86.38 418 LEU A CA 1
ATOM 3222 C C . LEU A 1 418 ? 3.268 -9.256 15.173 1.00 86.38 418 LEU A C 1
ATOM 3224 O O . LEU A 1 418 ? 2.110 -8.898 15.360 1.00 86.38 418 LEU A O 1
ATOM 3228 N N . PHE A 1 419 ? 3.718 -9.760 14.028 1.00 87.00 419 PHE A N 1
ATOM 3229 C CA . PHE A 1 419 ? 2.898 -10.092 12.871 1.00 87.00 419 PHE A CA 1
ATOM 3230 C C . PHE A 1 419 ? 3.223 -11.507 12.405 1.00 87.00 419 PHE A C 1
ATOM 3232 O O . PHE A 1 419 ? 4.398 -11.893 12.416 1.00 87.00 419 PHE A O 1
ATOM 3239 N N . THR A 1 420 ? 2.223 -12.267 11.966 1.00 86.00 420 THR A N 1
ATOM 3240 C CA . THR A 1 420 ? 2.421 -13.656 11.522 1.00 86.00 420 THR A CA 1
ATOM 3241 C C . THR A 1 420 ? 1.757 -13.961 10.169 1.00 86.00 420 THR A C 1
ATOM 3243 O O . THR A 1 420 ? 0.814 -13.274 9.768 1.00 86.00 420 THR A O 1
ATOM 3246 N N . PRO A 1 421 ? 2.217 -15.006 9.448 1.00 83.44 421 PRO A N 1
ATOM 3247 C CA . PRO A 1 421 ? 1.641 -15.395 8.158 1.00 83.44 421 PRO A CA 1
ATOM 3248 C C . PRO A 1 421 ? 0.191 -15.887 8.239 1.00 83.44 421 PRO A C 1
ATOM 3250 O O . PRO A 1 421 ? -0.514 -15.870 7.236 1.00 83.44 421 PRO A O 1
ATOM 3253 N N . ASP A 1 422 ? -0.269 -16.324 9.412 1.00 86.81 422 ASP A N 1
ATOM 3254 C CA . ASP A 1 422 ? -1.645 -16.754 9.683 1.00 86.81 422 ASP A CA 1
ATOM 3255 C C . ASP A 1 422 ? -2.569 -15.598 10.094 1.00 86.81 422 ASP A C 1
ATOM 3257 O O . ASP A 1 422 ? -3.625 -15.830 10.678 1.00 86.81 422 ASP A O 1
ATOM 3261 N N . ALA A 1 423 ? -2.207 -14.364 9.726 1.00 92.19 423 ALA A N 1
ATOM 3262 C CA . ALA A 1 423 ? -2.988 -13.153 9.958 1.00 92.19 423 ALA A CA 1
ATOM 3263 C C . ALA A 1 423 ? -3.224 -12.860 11.452 1.00 92.19 423 ALA A C 1
ATOM 3265 O O . ALA A 1 423 ? -4.352 -12.597 11.879 1.00 92.19 423 ALA A O 1
ATOM 3266 N N . GLU A 1 424 ? -2.140 -12.888 12.233 1.00 94.56 424 GLU A N 1
ATOM 3267 C CA . GLU A 1 424 ? -2.097 -12.404 13.615 1.00 94.56 424 GLU A CA 1
ATOM 3268 C C . GLU A 1 424 ? -1.372 -11.061 13.705 1.00 94.56 424 GLU A C 1
ATOM 3270 O O . GLU A 1 424 ? -0.311 -10.862 13.106 1.00 94.56 424 GLU A O 1
ATOM 3275 N N . ILE A 1 425 ? -1.908 -10.180 14.545 1.00 95.31 425 ILE A N 1
ATOM 3276 C CA . ILE A 1 425 ? -1.242 -8.990 15.068 1.00 95.31 425 ILE A CA 1
ATOM 3277 C C . ILE A 1 425 ? -1.262 -9.094 16.594 1.00 95.31 425 ILE A C 1
ATOM 3279 O O . ILE A 1 425 ? -2.330 -9.267 17.177 1.00 95.31 425 ILE A O 1
ATOM 3283 N N . GLU A 1 426 ? -0.117 -8.951 17.257 1.00 95.19 426 GLU A N 1
ATOM 3284 C CA . GLU A 1 426 ? -0.029 -8.887 18.725 1.00 95.19 426 GLU A CA 1
ATOM 3285 C C . GLU A 1 426 ? 0.752 -7.639 19.154 1.00 95.19 426 GLU A C 1
ATOM 3287 O O . GLU A 1 426 ? 1.873 -7.414 18.698 1.00 95.19 426 GLU A O 1
ATOM 3292 N N . CYS A 1 427 ? 0.184 -6.860 20.078 1.00 93.50 427 CYS A N 1
ATOM 3293 C CA . CYS A 1 427 ? 0.838 -5.732 20.740 1.00 93.50 427 CYS A CA 1
ATOM 3294 C C . CYS A 1 427 ? 0.901 -5.996 22.252 1.00 93.50 427 CYS A C 1
ATOM 3296 O O . CYS A 1 427 ? -0.134 -6.121 22.907 1.00 93.50 427 CYS A O 1
ATOM 3298 N N . LYS A 1 428 ? 2.105 -6.077 22.834 1.00 92.94 428 LYS A N 1
ATOM 3299 C CA . LYS A 1 428 ? 2.259 -6.356 24.276 1.00 92.94 428 LYS A CA 1
ATOM 3300 C C . LYS A 1 428 ? 2.313 -5.104 25.124 1.00 92.94 428 LYS A C 1
ATOM 3302 O O . LYS A 1 428 ? 2.979 -4.133 24.751 1.00 92.94 428 LYS A O 1
ATOM 3307 N N . ASN A 1 429 ? 1.694 -5.203 26.303 1.00 92.62 429 ASN A N 1
ATOM 3308 C CA . ASN A 1 429 ? 1.698 -4.178 27.347 1.00 92.62 429 ASN A CA 1
ATOM 3309 C C . ASN A 1 429 ? 1.366 -2.783 26.794 1.00 92.62 429 ASN A C 1
ATOM 3311 O O . ASN A 1 429 ? 2.036 -1.792 27.086 1.00 92.62 429 ASN A O 1
ATOM 3315 N N . THR A 1 430 ? 0.340 -2.725 25.948 1.00 92.25 430 THR A N 1
ATOM 3316 C CA . THR A 1 430 ? -0.068 -1.514 25.252 1.00 92.25 430 THR A CA 1
ATOM 3317 C C . THR A 1 430 ? -0.784 -0.543 26.183 1.00 92.25 430 THR A C 1
ATOM 3319 O O . THR A 1 430 ? -1.803 -0.873 26.795 1.00 92.25 430 THR A O 1
ATOM 3322 N N . SER A 1 431 ? -0.275 0.687 26.243 1.00 91.25 431 SER A N 1
ATOM 3323 C CA . SER A 1 431 ? -0.903 1.816 26.940 1.00 91.25 431 SER A CA 1
ATOM 3324 C C . SER A 1 431 ? -0.980 3.046 26.034 1.00 91.25 431 SER A C 1
ATOM 3326 O O . SER A 1 431 ? -0.269 3.138 25.032 1.00 91.25 431 SER A O 1
ATOM 3328 N N . GLY A 1 432 ? -1.883 3.975 26.351 1.00 89.81 432 GLY A N 1
ATOM 3329 C CA . GLY A 1 432 ? -2.248 5.061 25.438 1.00 89.81 432 GLY A CA 1
ATOM 3330 C C . GLY A 1 432 ? -3.109 4.569 24.272 1.00 89.81 432 GLY A C 1
ATOM 3331 O O . GLY A 1 432 ? -3.760 3.527 24.383 1.00 89.81 432 GLY A O 1
ATOM 3332 N N . ALA A 1 433 ? -3.161 5.335 23.182 1.00 91.56 433 ALA A N 1
ATOM 3333 C CA . ALA A 1 433 ? -3.941 4.982 22.000 1.00 91.56 433 ALA A CA 1
ATOM 3334 C C . ALA A 1 433 ? -3.327 3.804 21.240 1.00 91.56 433 ALA A C 1
ATOM 3336 O O . ALA A 1 433 ? -2.103 3.670 21.151 1.00 91.56 433 ALA A O 1
ATOM 3337 N N . TYR A 1 434 ? -4.190 2.986 20.643 1.00 95.25 434 TYR A N 1
ATOM 3338 C CA . TYR A 1 434 ? -3.793 1.955 19.698 1.00 95.25 434 TYR A CA 1
ATOM 3339 C C . TYR A 1 434 ? -4.754 1.869 18.513 1.00 95.25 434 TYR A C 1
ATOM 3341 O O . TYR A 1 434 ? -5.936 2.202 18.618 1.00 95.25 434 TYR A O 1
ATOM 3349 N N . GLU A 1 435 ? -4.234 1.375 17.396 1.00 97.38 435 GLU A N 1
ATOM 3350 C CA . GLU A 1 435 ? -4.981 1.003 16.200 1.00 97.38 435 GLU A CA 1
ATOM 3351 C C . GLU A 1 435 ? -4.353 -0.265 15.608 1.00 97.38 435 GLU A C 1
ATOM 3353 O O . GLU A 1 435 ? -3.130 -0.361 15.517 1.00 97.38 435 GLU A O 1
ATOM 3358 N N . MET A 1 436 ? -5.167 -1.249 15.235 1.00 97.81 436 MET A N 1
ATOM 3359 C CA . MET A 1 436 ? -4.750 -2.432 14.479 1.00 97.81 436 MET A CA 1
ATOM 3360 C C . MET A 1 436 ? -5.641 -2.550 13.245 1.00 97.81 436 MET A C 1
ATOM 3362 O O . MET A 1 436 ? -6.859 -2.416 13.341 1.00 97.81 436 MET A O 1
ATOM 3366 N N . GLU A 1 437 ? -5.041 -2.777 12.084 1.00 97.00 437 GLU A N 1
ATOM 3367 C CA . GLU A 1 437 ? -5.718 -2.861 10.791 1.00 97.00 437 GLU A CA 1
ATOM 3368 C C . GLU A 1 437 ? -5.276 -4.123 10.054 1.00 97.00 437 GLU A C 1
ATOM 3370 O O . GLU A 1 437 ? -4.096 -4.473 10.038 1.00 97.00 437 GLU A O 1
ATOM 3375 N N . MET A 1 438 ? -6.228 -4.780 9.400 1.00 96.38 438 MET A N 1
ATOM 3376 C CA . MET A 1 438 ? -5.982 -5.922 8.533 1.00 96.38 438 MET A CA 1
ATOM 3377 C C . MET A 1 438 ? -6.755 -5.752 7.230 1.00 96.38 438 MET A C 1
ATOM 3379 O O . MET A 1 438 ? -7.981 -5.642 7.236 1.00 96.38 438 MET A O 1
ATOM 3383 N N . VAL A 1 439 ? -6.029 -5.752 6.116 1.00 95.75 439 VAL A N 1
ATOM 3384 C CA . VAL A 1 439 ? -6.572 -5.883 4.764 1.00 95.75 439 VAL A CA 1
ATOM 3385 C C . VAL A 1 439 ? -6.377 -7.322 4.315 1.00 95.75 439 VAL A C 1
ATOM 3387 O O . VAL A 1 439 ? -5.272 -7.856 4.423 1.00 95.75 439 VAL A O 1
ATOM 3390 N N . ILE A 1 440 ? -7.448 -7.939 3.829 1.00 94.56 440 ILE A N 1
ATOM 3391 C CA . ILE A 1 440 ? -7.513 -9.366 3.528 1.00 94.56 440 ILE A CA 1
ATOM 3392 C C . ILE A 1 440 ? -7.946 -9.537 2.075 1.00 94.56 440 ILE A C 1
ATOM 3394 O O . ILE A 1 440 ? -9.008 -9.057 1.669 1.00 94.56 440 ILE A O 1
ATOM 3398 N N . ASP A 1 441 ? -7.131 -10.243 1.300 1.00 92.81 441 ASP A N 1
ATOM 3399 C CA . ASP A 1 441 ? -7.470 -10.611 -0.070 1.00 92.81 441 ASP A CA 1
ATOM 3400 C C . ASP A 1 441 ? -8.705 -11.523 -0.120 1.00 92.81 441 ASP A C 1
ATOM 3402 O O . ASP A 1 441 ? -8.969 -12.320 0.785 1.00 92.81 441 ASP A O 1
ATOM 3406 N N . ARG A 1 442 ? -9.476 -11.413 -1.207 1.00 90.81 442 ARG A N 1
ATOM 3407 C CA . ARG A 1 442 ? -10.731 -12.150 -1.412 1.00 90.81 442 ARG A CA 1
ATOM 3408 C C . ARG A 1 442 ? -10.584 -13.662 -1.225 1.00 90.81 442 ARG A C 1
ATOM 3410 O O . ARG A 1 442 ? -11.510 -14.303 -0.744 1.00 90.81 442 ARG A O 1
ATOM 3417 N N . GLU A 1 443 ? -9.446 -14.226 -1.609 1.00 89.12 443 GLU A N 1
ATOM 3418 C CA . GLU A 1 443 ? -9.148 -15.655 -1.515 1.00 89.12 443 GLU A CA 1
ATOM 3419 C C . GLU A 1 443 ? -9.048 -16.158 -0.060 1.00 89.12 443 GLU A C 1
ATOM 3421 O O . GLU A 1 443 ? -9.270 -17.342 0.190 1.00 89.12 443 GLU A O 1
ATOM 3426 N N . ALA A 1 444 ? -8.759 -15.270 0.899 1.00 90.25 444 ALA A N 1
ATOM 3427 C CA . ALA A 1 444 ? -8.535 -15.606 2.307 1.00 90.25 444 ALA A CA 1
ATOM 3428 C C . ALA A 1 444 ? -9.700 -15.222 3.243 1.00 90.25 444 ALA A C 1
ATOM 3430 O O . ALA A 1 444 ? -9.621 -15.450 4.452 1.00 90.25 444 ALA A O 1
ATOM 3431 N N . ARG A 1 445 ? -10.797 -14.665 2.710 1.00 92.00 445 ARG A N 1
ATOM 3432 C CA . ARG A 1 445 ? -11.966 -14.223 3.491 1.00 92.00 445 ARG A CA 1
ATOM 3433 C C . ARG A 1 445 ? -13.277 -14.825 2.999 1.00 92.00 445 ARG A C 1
ATOM 3435 O O . ARG A 1 445 ? -13.463 -15.086 1.815 1.00 92.00 445 ARG A O 1
ATOM 3442 N N . ALA A 1 446 ? -14.205 -15.003 3.932 1.00 89.69 446 ALA A N 1
ATOM 3443 C CA . ALA A 1 446 ? -15.579 -15.441 3.686 1.00 89.69 446 ALA A CA 1
ATOM 3444 C C . ALA A 1 446 ? -16.612 -14.319 3.912 1.00 89.69 446 ALA A C 1
ATOM 3446 O O . ALA A 1 446 ? -17.810 -14.590 3.870 1.00 89.69 446 ALA A O 1
ATOM 3447 N N . VAL A 1 447 ? -16.137 -13.095 4.163 1.00 89.44 447 VAL A N 1
ATOM 3448 C CA . VAL A 1 447 ? -16.923 -11.874 4.404 1.00 89.44 447 VAL A CA 1
ATOM 3449 C C . VAL A 1 447 ? -16.692 -10.850 3.288 1.00 89.44 447 VAL A C 1
ATOM 3451 O O . VAL A 1 447 ? -15.630 -10.859 2.651 1.00 89.44 447 VAL A O 1
ATOM 3454 N N . ASP A 1 448 ? -17.644 -9.941 3.067 1.00 92.38 448 ASP A N 1
ATOM 3455 C CA . ASP A 1 448 ? -17.568 -8.912 2.018 1.00 92.38 448 ASP A CA 1
ATOM 3456 C C . ASP A 1 448 ? -16.606 -7.770 2.372 1.00 92.38 448 ASP A C 1
ATOM 3458 O O . ASP A 1 448 ? -16.084 -7.090 1.476 1.00 92.38 448 ASP A O 1
ATOM 3462 N N . TRP A 1 449 ? -16.260 -7.598 3.649 1.00 94.50 449 TRP A N 1
ATOM 3463 C CA . TRP A 1 449 ? -15.269 -6.610 4.081 1.00 94.50 449 TRP A CA 1
ATOM 3464 C C . TRP A 1 449 ? -13.842 -7.013 3.726 1.00 94.50 449 TRP A C 1
ATOM 3466 O O . TRP A 1 449 ? -13.374 -8.088 4.096 1.00 94.50 449 TRP A O 1
ATOM 3476 N N . HIS A 1 450 ? -13.137 -6.129 3.026 1.00 94.88 450 HIS A N 1
ATOM 3477 C CA . HIS A 1 450 ? -11.738 -6.325 2.635 1.00 94.88 450 HIS A CA 1
ATOM 3478 C C . HIS A 1 450 ? -10.757 -5.722 3.635 1.00 94.88 450 HIS A C 1
ATOM 3480 O O . HIS A 1 450 ? -9.584 -6.073 3.612 1.00 94.88 450 HIS A O 1
ATOM 3486 N N . LYS A 1 451 ? -11.220 -4.807 4.491 1.00 96.62 451 LYS A N 1
ATOM 3487 C CA . LYS A 1 451 ? -10.406 -4.117 5.488 1.00 96.62 451 LYS A CA 1
ATOM 3488 C C . LYS A 1 451 ? -11.165 -4.010 6.799 1.00 96.62 451 LYS A C 1
ATOM 3490 O O . LYS A 1 451 ? -12.338 -3.646 6.792 1.00 96.62 451 LYS A O 1
ATOM 3495 N N . ILE A 1 452 ? -10.493 -4.323 7.901 1.00 97.69 452 ILE A N 1
ATOM 3496 C CA . ILE A 1 452 ? -11.028 -4.211 9.258 1.00 97.69 452 ILE A CA 1
ATOM 3497 C C . ILE A 1 452 ? -10.009 -3.455 10.103 1.00 97.69 452 ILE A C 1
ATOM 3499 O O . ILE A 1 452 ? -8.837 -3.824 10.137 1.00 97.69 452 ILE A O 1
ATOM 3503 N N . THR A 1 453 ? -10.465 -2.421 10.800 1.00 98.00 453 THR A N 1
ATOM 3504 C CA . THR A 1 453 ? -9.665 -1.602 11.709 1.00 98.00 453 THR A CA 1
ATOM 3505 C C . THR A 1 453 ? -10.308 -1.611 13.088 1.00 98.00 453 THR A C 1
ATOM 3507 O O . THR A 1 453 ? -11.508 -1.367 13.219 1.00 98.00 453 THR A O 1
ATOM 3510 N N . VAL A 1 454 ? -9.510 -1.851 14.122 1.00 98.00 454 VAL A N 1
ATOM 3511 C CA . VAL A 1 454 ? -9.913 -1.730 15.525 1.00 98.00 454 VAL A CA 1
ATOM 3512 C C . VAL A 1 454 ? -9.043 -0.689 16.211 1.00 98.00 454 VAL A C 1
ATOM 3514 O O . VAL A 1 454 ? -7.828 -0.667 16.027 1.00 98.00 454 VAL A O 1
ATOM 3517 N N . SER A 1 455 ? -9.651 0.183 17.005 1.00 96.75 455 SER A N 1
ATOM 3518 C CA . SER A 1 455 ? -8.934 1.234 17.726 1.00 96.75 455 SER A CA 1
ATOM 3519 C C . SER A 1 455 ? -9.506 1.435 19.119 1.00 96.75 455 SER A C 1
ATOM 3521 O O . SER A 1 455 ? -10.717 1.341 19.316 1.00 96.75 455 SER A O 1
ATOM 3523 N N . GLY A 1 456 ? -8.641 1.762 20.070 1.00 94.06 456 GLY A N 1
ATOM 3524 C CA . GLY A 1 456 ? -9.024 2.008 21.454 1.00 94.06 456 GLY A CA 1
ATOM 3525 C C . GLY A 1 456 ? -7.869 2.592 22.255 1.00 94.06 456 GLY A C 1
ATOM 3526 O O . GLY A 1 456 ? -6.896 3.110 21.696 1.00 94.06 456 GLY A O 1
ATOM 3527 N N . ARG A 1 457 ? -7.969 2.517 23.584 1.00 92.81 457 ARG A N 1
ATOM 3528 C CA . ARG A 1 457 ? -6.920 2.974 24.503 1.00 92.81 457 ARG A CA 1
ATOM 3529 C C . ARG A 1 457 ? -6.653 1.928 25.576 1.00 92.81 457 ARG A C 1
ATOM 3531 O O . ARG A 1 457 ? -7.555 1.202 25.971 1.00 92.81 457 ARG A O 1
ATOM 3538 N N . ASN A 1 458 ? -5.411 1.865 26.053 1.00 92.75 458 ASN A N 1
ATOM 3539 C CA . ASN A 1 458 ? -5.019 1.073 27.226 1.00 92.75 458 ASN A CA 1
ATOM 3540 C C . ASN A 1 458 ? -5.453 -0.407 27.177 1.00 92.75 458 ASN A C 1
ATOM 3542 O O . ASN A 1 458 ? -5.926 -0.946 28.176 1.00 92.75 458 ASN A O 1
ATOM 3546 N N . GLY A 1 459 ? -5.294 -1.054 26.018 1.00 92.25 459 GLY A N 1
ATOM 3547 C CA . GLY A 1 459 ? -5.749 -2.430 25.792 1.00 92.25 459 GLY A CA 1
ATOM 3548 C C . GLY A 1 459 ? -4.895 -3.527 26.442 1.00 92.25 459 GLY A C 1
ATOM 3549 O O . GLY A 1 459 ? -5.296 -4.690 26.432 1.00 92.25 459 GLY A O 1
ATOM 3550 N N . GLY A 1 460 ? -3.726 -3.185 27.001 1.00 94.88 460 GLY A N 1
ATOM 3551 C CA . GLY A 1 460 ? -2.815 -4.153 27.614 1.00 94.88 460 GLY A CA 1
ATOM 3552 C C . GLY A 1 460 ? -2.224 -5.112 26.581 1.00 94.88 460 GLY A C 1
ATOM 3553 O O . GLY A 1 460 ? -1.621 -4.675 25.602 1.00 94.88 460 GLY A O 1
ATOM 3554 N N . ASN A 1 461 ? -2.355 -6.418 26.797 1.00 96.62 461 ASN A N 1
ATOM 3555 C CA . ASN A 1 461 ? -1.917 -7.453 25.859 1.00 96.62 461 ASN A CA 1
ATOM 3556 C C . ASN A 1 461 ? -2.935 -7.657 24.732 1.00 96.62 461 ASN A C 1
ATOM 3558 O O . ASN A 1 461 ? -3.793 -8.532 24.804 1.00 96.62 461 ASN A O 1
ATOM 3562 N N . LEU A 1 462 ? -2.816 -6.851 23.682 1.00 97.88 462 LEU A N 1
ATOM 3563 C CA . LEU A 1 462 ? -3.711 -6.880 22.533 1.00 97.88 462 LEU A CA 1
ATOM 3564 C C . LEU A 1 462 ? -3.312 -7.959 21.531 1.00 97.88 462 LEU A C 1
ATOM 3566 O O . LEU A 1 462 ? -2.137 -8.098 21.188 1.00 97.88 462 LEU A O 1
ATOM 3570 N N . LYS A 1 463 ? -4.312 -8.655 20.993 1.00 97.88 463 LYS A N 1
ATOM 3571 C CA . LYS A 1 463 ? -4.161 -9.553 19.849 1.00 97.88 463 LYS A CA 1
ATOM 3572 C C . LYS A 1 463 ? -5.374 -9.466 18.930 1.00 97.88 463 LYS A C 1
ATOM 3574 O O . LYS A 1 463 ? -6.505 -9.557 19.397 1.00 97.88 463 LYS A O 1
ATOM 3579 N N . MET A 1 464 ? -5.125 -9.312 17.635 1.00 98.12 464 MET A N 1
ATOM 3580 C CA . MET A 1 464 ? -6.115 -9.333 16.560 1.00 98.12 464 MET A CA 1
ATOM 3581 C C . MET A 1 464 ? -5.782 -10.490 15.617 1.00 98.12 464 MET A C 1
ATOM 3583 O O . MET A 1 464 ? -4.677 -10.551 15.088 1.00 98.12 464 MET A O 1
ATOM 3587 N N . GLN A 1 465 ? -6.729 -11.403 15.418 1.00 96.75 465 GLN A N 1
ATOM 3588 C CA . GLN A 1 465 ? -6.514 -12.648 14.683 1.00 96.75 465 GLN A CA 1
ATOM 3589 C C . GLN A 1 465 ? -7.648 -12.902 13.694 1.00 96.75 465 GLN A C 1
ATOM 3591 O O . GLN A 1 465 ? -8.820 -12.845 14.072 1.00 96.75 465 GLN A O 1
ATOM 3596 N N . LEU A 1 466 ? -7.315 -13.259 12.452 1.00 95.81 466 LEU A N 1
ATOM 3597 C CA . LEU A 1 466 ? -8.305 -13.765 11.501 1.00 95.81 466 LEU A CA 1
ATOM 3598 C C . LEU A 1 466 ? -8.881 -15.101 11.982 1.00 95.81 466 LEU A C 1
ATOM 3600 O O . LEU A 1 466 ? -8.141 -16.048 12.257 1.00 95.81 466 LEU A O 1
ATOM 3604 N N . GLU A 1 467 ? -10.207 -15.186 12.074 1.00 94.31 467 GLU A N 1
ATOM 3605 C CA . GLU A 1 467 ? -10.901 -16.420 12.439 1.00 94.31 467 GLU A CA 1
ATOM 3606 C C . GLU A 1 467 ? -10.686 -17.499 11.369 1.00 94.31 467 GLU A C 1
ATOM 3608 O O . GLU A 1 467 ? -10.662 -17.221 10.166 1.00 94.31 467 GLU A O 1
ATOM 3613 N N . GLN A 1 468 ? -10.596 -18.762 11.793 1.00 88.19 468 GLN A N 1
ATOM 3614 C CA . GLN A 1 468 ? -10.477 -19.886 10.871 1.00 88.19 468 GLN A CA 1
ATOM 3615 C C . GLN A 1 468 ? -11.601 -19.876 9.819 1.00 88.19 468 GLN A C 1
ATOM 3617 O O . GLN A 1 468 ? -12.792 -19.837 10.130 1.00 88.19 468 GLN A O 1
ATOM 3622 N N . GLY A 1 469 ? -11.210 -19.958 8.545 1.00 86.69 469 GLY A N 1
ATOM 3623 C CA . GLY A 1 469 ? -12.141 -19.883 7.418 1.00 86.69 469 GLY A CA 1
ATOM 3624 C C . GLY A 1 469 ? -12.580 -18.462 7.054 1.00 86.69 469 GLY A C 1
ATOM 3625 O O . GLY A 1 469 ? -13.487 -18.324 6.239 1.00 86.69 469 GLY A O 1
ATOM 3626 N N . GLY A 1 470 ? -11.967 -17.426 7.639 1.00 88.69 470 GLY A N 1
ATOM 3627 C CA . GLY A 1 470 ? -12.092 -16.035 7.200 1.00 88.69 470 GLY A CA 1
ATOM 3628 C C . GLY A 1 470 ? -13.460 -15.400 7.459 1.00 88.69 470 GLY A C 1
ATOM 3629 O O . GLY A 1 470 ? -13.877 -14.529 6.701 1.00 88.69 470 GLY A O 1
ATOM 3630 N N . LYS A 1 471 ? -14.190 -15.864 8.481 1.00 91.62 471 LYS A N 1
ATOM 3631 C CA . LYS A 1 471 ? -15.578 -15.448 8.779 1.00 91.62 471 LYS A CA 1
ATOM 3632 C C . LYS A 1 471 ? -15.697 -14.246 9.723 1.00 91.62 471 LYS A C 1
ATOM 3634 O O . LYS A 1 471 ? -16.809 -13.808 10.022 1.00 91.62 471 LYS A O 1
ATOM 3639 N N . GLY A 1 472 ? -14.574 -13.745 10.218 1.00 93.94 472 GLY A N 1
ATOM 3640 C CA . GLY A 1 472 ? -14.525 -12.692 11.218 1.00 93.94 472 GLY A CA 1
ATOM 3641 C C . GLY A 1 472 ? -13.128 -12.540 11.804 1.00 93.94 472 GLY A C 1
ATOM 3642 O O . GLY A 1 472 ? -12.175 -13.172 11.348 1.00 93.94 472 GLY A O 1
ATOM 3643 N N . ILE A 1 473 ? -13.022 -11.706 12.829 1.00 96.94 473 ILE A N 1
ATOM 3644 C CA . ILE A 1 473 ? -11.801 -11.426 13.579 1.00 96.94 473 ILE A CA 1
ATOM 3645 C C . ILE A 1 473 ? -12.049 -11.744 15.050 1.00 96.94 473 ILE A C 1
ATOM 3647 O O . ILE A 1 473 ? -13.102 -11.409 15.592 1.00 96.94 473 ILE A O 1
ATOM 3651 N N . ILE A 1 474 ? -11.062 -12.337 15.711 1.00 97.38 474 ILE A N 1
ATOM 3652 C CA . ILE A 1 474 ? -11.003 -12.417 17.169 1.00 97.38 474 ILE A CA 1
ATOM 3653 C C . ILE A 1 474 ? -10.090 -11.301 17.671 1.00 97.38 474 ILE A C 1
ATOM 3655 O O . ILE A 1 474 ? -8.938 -11.200 17.245 1.00 97.38 474 ILE A O 1
ATOM 3659 N N . LEU A 1 475 ? -10.612 -10.466 18.565 1.00 97.94 475 LEU A N 1
ATOM 3660 C CA . LEU A 1 475 ? -9.870 -9.418 19.255 1.00 97.94 475 LEU A CA 1
ATOM 3661 C C . LEU A 1 475 ? -9.819 -9.755 20.744 1.00 97.94 475 LEU A C 1
ATOM 3663 O O . LEU A 1 475 ? -10.864 -9.832 21.382 1.00 97.94 475 LEU A O 1
ATOM 3667 N N . SER A 1 476 ? -8.621 -9.893 21.302 1.00 97.06 476 SER A N 1
ATOM 3668 C CA . SER A 1 476 ? -8.401 -10.103 22.736 1.00 97.06 476 SER A CA 1
ATOM 3669 C C . SER A 1 476 ? -7.514 -9.016 23.335 1.00 97.06 476 SER A C 1
ATOM 3671 O O . SER A 1 476 ? -6.664 -8.455 22.640 1.00 97.06 476 SER A O 1
ATOM 3673 N N . GLY A 1 477 ? -7.706 -8.732 24.621 1.00 96.69 477 GLY A N 1
ATOM 3674 C CA . GLY A 1 477 ? -6.989 -7.705 25.373 1.00 96.69 477 GLY A CA 1
ATOM 3675 C C . GLY A 1 477 ? -7.155 -7.884 26.878 1.00 96.69 477 GLY A C 1
ATOM 3676 O O . GLY A 1 477 ? -8.029 -8.619 27.326 1.00 96.69 477 GLY A O 1
ATOM 3677 N N . ASP A 1 478 ? -6.342 -7.183 27.667 1.00 95.75 478 ASP A N 1
ATOM 3678 C CA . ASP A 1 478 ? -6.519 -7.174 29.128 1.00 95.75 478 ASP A CA 1
ATOM 3679 C C . ASP A 1 478 ? -7.653 -6.231 29.563 1.00 95.75 478 ASP A C 1
ATOM 3681 O O . ASP A 1 478 ? -8.178 -6.372 30.664 1.00 95.75 478 ASP A O 1
ATOM 3685 N N . ASN A 1 479 ? -7.973 -5.240 28.724 1.00 89.25 479 ASN A N 1
ATOM 3686 C CA . ASN A 1 479 ? -8.978 -4.210 28.978 1.00 89.25 479 ASN A CA 1
ATOM 3687 C C . ASN A 1 479 ? -9.546 -3.694 27.641 1.00 89.25 479 ASN A C 1
ATOM 3689 O O . ASN A 1 479 ? -9.136 -2.640 27.139 1.00 89.25 479 ASN A O 1
ATOM 3693 N N . LEU A 1 480 ? -10.439 -4.462 27.008 1.00 92.88 480 LEU A N 1
ATOM 3694 C CA . LEU A 1 480 ? -11.112 -4.035 25.776 1.00 92.88 480 LEU A CA 1
ATOM 3695 C C . LEU A 1 480 ? -12.335 -3.197 26.127 1.00 92.88 480 LEU A C 1
ATOM 3697 O O . LEU A 1 480 ? -13.466 -3.671 26.082 1.00 92.88 480 LEU A O 1
ATOM 3701 N N . LYS A 1 481 ? -12.099 -1.931 26.455 1.00 89.25 481 LYS A N 1
ATOM 3702 C CA . LYS A 1 481 ? -13.141 -0.955 26.772 1.00 89.25 481 LYS A CA 1
ATOM 3703 C C . LYS A 1 481 ? -13.147 0.174 25.743 1.00 89.25 481 LYS A C 1
ATOM 3705 O O . LYS A 1 481 ? -12.083 0.614 25.315 1.00 89.25 481 LYS A O 1
ATOM 3710 N N . ASN A 1 482 ? -14.335 0.668 25.385 1.00 87.50 482 ASN A N 1
ATOM 3711 C CA . ASN A 1 482 ? -14.525 1.767 24.424 1.00 87.50 482 ASN A CA 1
ATOM 3712 C C . ASN A 1 482 ? -13.837 1.513 23.069 1.00 87.50 482 ASN A C 1
ATOM 3714 O O . ASN A 1 482 ? -13.211 2.404 22.494 1.00 87.50 482 ASN A O 1
ATOM 3718 N N . VAL A 1 483 ? -13.918 0.283 22.566 1.00 93.12 483 VAL A N 1
ATOM 3719 C CA . VAL A 1 483 ? -13.232 -0.108 21.333 1.00 93.12 483 VAL A CA 1
ATOM 3720 C C . VAL A 1 483 ? -14.118 0.197 20.135 1.00 93.12 483 VAL A C 1
ATOM 3722 O O . VAL A 1 483 ? -15.258 -0.268 20.055 1.00 93.12 483 VAL A O 1
ATOM 3725 N N . ALA A 1 484 ? -13.571 0.958 19.192 1.00 93.94 484 ALA A N 1
ATOM 3726 C CA . ALA A 1 484 ? -14.195 1.250 17.913 1.00 93.94 484 ALA A CA 1
ATOM 3727 C C . ALA A 1 484 ? -13.719 0.260 16.845 1.00 93.94 484 ALA A C 1
ATOM 3729 O O . ALA A 1 484 ? -12.529 -0.038 16.735 1.00 93.94 484 ALA A O 1
ATOM 3730 N N . VAL A 1 485 ? -14.661 -0.211 16.037 1.00 96.75 485 VAL A N 1
ATOM 3731 C CA . VAL A 1 485 ? -14.462 -1.124 14.914 1.00 96.75 485 VAL A CA 1
ATOM 3732 C C . VAL A 1 485 ? -14.954 -0.443 13.644 1.00 96.75 485 VAL A C 1
ATOM 3734 O O . VAL A 1 485 ? -16.082 0.055 13.591 1.00 96.75 485 VAL A O 1
ATOM 3737 N N . ARG A 1 486 ? -14.118 -0.449 12.608 1.00 96.62 486 ARG A N 1
ATOM 3738 C CA . ARG A 1 486 ? -14.470 -0.053 11.241 1.00 96.62 486 ARG A CA 1
ATOM 3739 C C . ARG A 1 486 ? -14.228 -1.234 10.318 1.00 96.62 486 ARG A C 1
ATOM 3741 O O . ARG A 1 486 ? -13.180 -1.867 10.403 1.00 96.62 486 ARG A O 1
ATOM 3748 N N . ALA A 1 487 ? -15.179 -1.524 9.446 1.00 96.62 487 ALA A N 1
ATOM 3749 C CA . ALA A 1 487 ? -15.037 -2.547 8.425 1.00 96.62 487 ALA A CA 1
ATOM 3750 C C . ALA A 1 487 ? -15.461 -1.983 7.070 1.00 96.62 487 ALA A C 1
ATOM 3752 O O . ALA A 1 487 ? -16.527 -1.382 6.942 1.00 96.62 487 ALA A O 1
ATOM 3753 N N . ASN A 1 488 ? -14.617 -2.142 6.056 1.00 95.50 488 ASN A N 1
ATOM 3754 C CA . ASN A 1 488 ? -14.811 -1.519 4.755 1.00 95.50 488 ASN A CA 1
ATOM 3755 C C . ASN A 1 488 ? -15.039 -2.576 3.674 1.00 95.50 488 ASN A C 1
ATOM 3757 O O . ASN A 1 488 ? -14.257 -3.517 3.502 1.00 95.50 488 ASN A O 1
ATOM 3761 N N . THR A 1 489 ? -16.068 -2.354 2.865 1.00 92.56 489 THR A N 1
ATOM 3762 C CA . THR A 1 489 ? -16.107 -2.816 1.471 1.00 92.56 489 THR A CA 1
ATOM 3763 C C . THR A 1 489 ? -15.520 -1.710 0.581 1.00 92.56 489 THR A C 1
ATOM 3765 O O . THR A 1 489 ? -15.002 -0.714 1.087 1.00 92.56 489 THR A O 1
ATOM 3768 N N . TYR A 1 490 ? -15.561 -1.864 -0.742 1.00 85.12 490 TYR A N 1
ATOM 3769 C CA . TYR A 1 490 ? -15.155 -0.778 -1.642 1.00 85.12 490 TYR A CA 1
ATOM 3770 C C . TYR A 1 490 ? -16.147 0.383 -1.679 1.00 85.12 490 TYR A C 1
ATOM 3772 O O . TYR A 1 490 ? -15.734 1.519 -1.897 1.00 85.12 490 TYR A O 1
ATOM 3780 N N . ASP A 1 491 ? -17.421 0.095 -1.423 1.00 87.94 491 ASP A N 1
ATOM 3781 C CA . ASP A 1 491 ? -18.517 1.049 -1.593 1.00 87.94 491 ASP A CA 1
ATOM 3782 C C . ASP A 1 491 ? -19.116 1.511 -0.258 1.00 87.94 491 ASP A C 1
ATOM 3784 O O . ASP A 1 491 ? -19.839 2.505 -0.208 1.00 87.94 491 ASP A O 1
ATOM 3788 N N . ASN A 1 492 ? -18.828 0.798 0.834 1.00 91.56 492 ASN A N 1
ATOM 3789 C CA . ASN A 1 492 ? -19.424 1.031 2.144 1.00 91.56 492 ASN A CA 1
ATOM 3790 C C . ASN A 1 492 ? -18.394 0.936 3.273 1.00 91.56 492 ASN A C 1
ATOM 3792 O O . ASN A 1 492 ? -17.437 0.160 3.215 1.00 91.56 492 ASN A O 1
ATOM 3796 N N . GLU A 1 493 ? -18.671 1.667 4.347 1.00 94.88 493 GLU A N 1
ATOM 3797 C CA . GLU A 1 493 ? -17.992 1.559 5.632 1.00 94.88 493 GLU A CA 1
ATOM 3798 C C . GLU A 1 493 ? -19.027 1.248 6.716 1.00 94.88 493 GLU A C 1
ATOM 3800 O O . GLU A 1 493 ? -19.976 2.006 6.917 1.00 94.88 493 GLU A O 1
ATOM 3805 N N . ALA A 1 494 ? -18.833 0.131 7.408 1.00 94.38 494 ALA A N 1
ATOM 3806 C CA . ALA A 1 494 ? -19.596 -0.267 8.577 1.00 94.38 494 ALA A CA 1
ATOM 3807 C C . ALA A 1 494 ? -18.817 0.125 9.842 1.00 94.38 494 ALA A C 1
ATOM 3809 O O . ALA A 1 494 ? -17.611 -0.112 9.939 1.00 94.38 494 ALA A O 1
ATOM 3810 N N . LYS A 1 495 ? -19.500 0.721 10.823 1.00 93.50 495 LYS A N 1
ATOM 3811 C CA . LYS A 1 495 ? -18.905 1.150 12.099 1.00 93.50 495 LYS A CA 1
ATOM 3812 C C . LYS A 1 495 ? -19.652 0.538 13.268 1.00 93.50 495 LYS A C 1
ATOM 3814 O O . LYS A 1 495 ? -20.880 0.461 13.240 1.00 93.50 495 LYS A O 1
ATOM 3819 N N . ARG A 1 496 ? -18.928 0.160 14.318 1.00 92.06 496 ARG A N 1
ATOM 3820 C CA . ARG A 1 496 ? -19.521 -0.247 15.596 1.00 92.06 496 ARG A CA 1
ATOM 3821 C C . ARG A 1 496 ? -18.552 -0.001 16.739 1.00 92.06 496 ARG A C 1
ATOM 3823 O O . ARG A 1 496 ? -17.360 -0.232 16.593 1.00 92.06 496 ARG A O 1
ATOM 3830 N N . THR A 1 497 ? -19.085 0.409 17.882 1.00 90.38 497 THR A N 1
ATOM 3831 C CA . THR A 1 497 ? -18.323 0.594 19.120 1.00 90.38 497 THR A CA 1
ATOM 3832 C C . THR A 1 497 ? -18.955 -0.241 20.221 1.00 90.38 497 THR A C 1
ATOM 3834 O O . THR A 1 497 ? -20.184 -0.336 20.296 1.00 90.38 497 THR A O 1
ATOM 3837 N N . PHE A 1 498 ? -18.125 -0.835 21.075 1.00 88.81 498 PHE A N 1
ATOM 3838 C CA . PHE A 1 498 ? -18.566 -1.442 22.328 1.00 88.81 498 PHE A CA 1
ATOM 3839 C C . PHE A 1 498 ? -17.851 -0.798 23.517 1.00 88.81 498 PHE A C 1
ATOM 3841 O O . PHE A 1 498 ? -16.694 -0.388 23.427 1.00 88.81 498 PHE A O 1
ATOM 3848 N N . THR A 1 499 ? -18.573 -0.662 24.627 1.00 83.75 499 THR A N 1
ATOM 3849 C CA . THR A 1 499 ? -18.185 0.216 25.745 1.00 83.75 499 THR A CA 1
ATOM 3850 C C . THR A 1 499 ? -17.868 -0.533 27.029 1.00 83.75 499 THR A C 1
ATOM 3852 O O . THR A 1 499 ? -17.082 -0.047 27.838 1.00 83.75 499 THR A O 1
ATOM 3855 N N . ALA A 1 500 ? -18.470 -1.705 27.228 1.00 83.62 500 ALA A N 1
ATOM 3856 C CA . ALA A 1 500 ? -18.129 -2.583 28.335 1.00 83.62 500 ALA A CA 1
ATOM 3857 C C . ALA A 1 500 ? -16.757 -3.226 28.105 1.00 83.62 500 ALA A C 1
ATOM 3859 O O . ALA A 1 500 ? -16.329 -3.386 26.965 1.00 83.62 500 ALA A O 1
ATOM 3860 N N . ASP A 1 501 ? -16.087 -3.558 29.206 1.00 89.56 501 ASP A N 1
ATOM 3861 C CA . ASP A 1 501 ? -14.790 -4.223 29.185 1.00 89.56 501 ASP A CA 1
ATOM 3862 C C . ASP A 1 501 ? -14.962 -5.733 28.964 1.00 89.56 501 ASP A C 1
ATOM 3864 O O . ASP A 1 501 ? -15.734 -6.387 29.675 1.00 89.56 501 ASP A O 1
ATOM 3868 N N . TYR A 1 502 ? -14.242 -6.271 27.982 1.00 91.62 502 TYR A N 1
ATOM 3869 C CA . TYR A 1 502 ? -14.211 -7.690 27.642 1.00 91.62 502 TYR A CA 1
ATOM 3870 C C . TYR A 1 502 ? -12.761 -8.167 27.504 1.00 91.62 502 TYR A C 1
ATOM 3872 O O . TYR A 1 502 ? -11.909 -7.456 26.982 1.00 91.62 502 TYR A O 1
ATOM 3880 N N . GLY A 1 503 ? -12.475 -9.407 27.909 1.00 92.00 503 GLY A N 1
ATOM 3881 C CA . GLY A 1 503 ? -11.153 -10.007 27.670 1.00 92.00 503 GLY A CA 1
ATOM 3882 C C . GLY A 1 503 ? -10.955 -10.463 26.219 1.00 92.00 503 GLY A C 1
ATOM 3883 O O . GLY A 1 503 ? -9.838 -10.491 25.705 1.00 92.00 503 GLY A O 1
ATOM 3884 N N . SER A 1 504 ? -12.048 -10.825 25.543 1.00 95.56 504 SER A N 1
ATOM 3885 C CA . SER A 1 504 ? -12.040 -11.223 24.139 1.00 95.56 504 SER A CA 1
ATOM 3886 C C . SER A 1 504 ? -13.411 -11.035 23.501 1.00 95.56 504 SER A C 1
ATOM 3888 O O . SER A 1 504 ? -14.437 -11.258 24.147 1.00 95.56 504 SER A O 1
ATOM 3890 N N . VAL A 1 505 ? -13.428 -10.661 22.223 1.00 97.12 505 VAL A N 1
ATOM 3891 C CA . VAL A 1 505 ? -14.634 -10.518 21.403 1.00 97.12 505 VAL A CA 1
ATOM 3892 C C . VAL A 1 505 ? -14.412 -11.068 19.994 1.00 97.12 505 VAL A C 1
ATOM 3894 O O . VAL A 1 505 ? -13.314 -10.999 19.439 1.00 97.12 505 VAL A O 1
ATOM 3897 N N . ARG A 1 506 ? -15.485 -11.568 19.384 1.00 97.50 506 ARG A N 1
ATOM 3898 C CA . ARG A 1 506 ? -15.563 -11.926 17.968 1.00 97.50 506 ARG A CA 1
ATOM 3899 C C . ARG A 1 506 ? -16.261 -10.809 17.210 1.00 97.50 506 ARG A C 1
ATOM 3901 O O . ARG A 1 506 ? -17.413 -10.493 17.493 1.00 97.50 506 ARG A O 1
ATOM 3908 N N . ILE A 1 507 ? -15.573 -10.257 16.221 1.00 97.44 507 ILE A N 1
ATOM 3909 C CA . ILE A 1 507 ? -16.073 -9.259 15.276 1.00 97.44 507 ILE A CA 1
ATOM 3910 C C . ILE A 1 507 ? -16.420 -9.990 13.982 1.00 97.44 507 ILE A C 1
ATOM 3912 O O . ILE A 1 507 ? -15.580 -10.698 13.429 1.00 97.44 507 ILE A O 1
ATOM 3916 N N . TYR A 1 508 ? -17.643 -9.846 13.485 1.00 96.31 508 TYR A N 1
ATOM 3917 C CA . TYR A 1 508 ? -18.111 -10.628 12.341 1.00 96.31 508 TYR A CA 1
ATOM 3918 C C . TYR A 1 508 ? -19.127 -9.870 11.497 1.00 96.31 508 TYR A C 1
ATOM 3920 O O . TYR A 1 508 ? -19.762 -8.936 11.974 1.00 96.31 508 TYR A O 1
ATOM 3928 N N . GLU A 1 509 ? -19.300 -10.287 10.248 1.00 95.88 509 GLU A N 1
ATOM 3929 C CA . GLU A 1 509 ? -20.255 -9.668 9.333 1.00 95.88 509 GLU A CA 1
ATOM 3930 C C . GLU A 1 509 ? -21.687 -10.148 9.573 1.00 95.88 509 GLU A C 1
ATOM 3932 O O . GLU A 1 509 ? -21.963 -11.349 9.551 1.00 95.88 509 GLU A O 1
ATOM 3937 N N . ILE A 1 510 ? -22.599 -9.195 9.792 1.00 93.94 510 ILE A N 1
ATOM 3938 C CA . ILE A 1 510 ? -24.045 -9.433 9.696 1.00 93.94 510 ILE A CA 1
ATOM 3939 C C . ILE A 1 510 ? -24.486 -9.196 8.246 1.00 93.94 510 ILE A C 1
ATOM 3941 O O . ILE A 1 510 ? -25.174 -10.033 7.663 1.00 93.94 510 ILE A O 1
ATOM 3945 N N . ASP A 1 511 ? -24.062 -8.065 7.679 1.00 92.31 511 ASP A N 1
ATOM 3946 C CA . ASP A 1 511 ? -24.184 -7.691 6.269 1.00 92.31 511 ASP A CA 1
ATOM 3947 C C . ASP A 1 511 ? -23.113 -6.642 5.898 1.00 92.31 511 ASP A C 1
ATOM 3949 O O . ASP A 1 511 ? -22.398 -6.144 6.773 1.00 92.31 511 ASP A O 1
ATOM 3953 N N . GLU A 1 512 ? -23.059 -6.247 4.619 1.00 90.12 512 GLU A N 1
ATOM 3954 C CA . GLU A 1 512 ? -22.082 -5.289 4.067 1.00 90.12 512 GLU A CA 1
ATOM 3955 C C . GLU A 1 512 ? -21.978 -3.946 4.824 1.00 90.12 512 GLU A C 1
ATOM 3957 O O . GLU A 1 512 ? -20.979 -3.236 4.680 1.00 90.12 512 GLU A O 1
ATOM 3962 N N . LYS A 1 513 ? -22.996 -3.572 5.611 1.00 93.12 513 LYS A N 1
ATOM 3963 C CA . LYS A 1 513 ? -23.114 -2.287 6.322 1.00 93.12 513 LYS A CA 1
ATOM 3964 C C . LYS A 1 513 ? -23.167 -2.431 7.838 1.00 93.12 513 LYS A C 1
ATOM 3966 O O . LYS A 1 513 ? -23.128 -1.418 8.538 1.00 93.12 513 LYS A O 1
ATOM 3971 N N . THR A 1 514 ? -23.231 -3.654 8.355 1.00 93.00 514 THR A N 1
ATOM 3972 C CA . THR A 1 514 ? -23.521 -3.905 9.765 1.00 93.00 514 THR A CA 1
ATOM 3973 C C . THR A 1 514 ? -22.481 -4.826 10.381 1.00 93.00 514 THR A C 1
ATOM 3975 O O . THR A 1 514 ? -22.405 -6.017 10.073 1.00 93.00 514 THR A O 1
ATOM 3978 N N . VAL A 1 515 ? -21.712 -4.278 11.324 1.00 96.06 515 VAL A N 1
ATOM 3979 C CA . VAL A 1 515 ? -20.763 -5.064 12.115 1.00 96.06 515 VAL A CA 1
ATOM 3980 C C . VAL A 1 515 ? -21.490 -5.810 13.220 1.00 96.06 515 VAL A C 1
ATOM 3982 O O . VAL A 1 515 ? -22.267 -5.179 13.924 1.00 96.06 515 VAL A O 1
ATOM 3985 N N . GLY A 1 516 ? -21.220 -7.106 13.389 1.00 96.06 516 GLY A N 1
ATOM 3986 C CA . GLY A 1 516 ? -21.557 -8.004 14.502 1.00 96.06 516 GLY A CA 1
ATOM 3987 C C . GLY A 1 516 ? -20.448 -8.055 15.563 1.00 96.06 516 GLY A C 1
ATOM 3988 O O . GLY A 1 516 ? -19.276 -8.073 15.192 1.00 96.06 516 GLY A O 1
ATOM 3989 N N . ILE A 1 517 ? -20.783 -8.077 16.862 1.00 96.75 517 ILE A N 1
ATOM 3990 C CA . ILE A 1 517 ? -19.805 -8.258 17.953 1.00 96.75 517 ILE A CA 1
ATOM 3991 C C . ILE A 1 517 ? -20.404 -9.168 19.024 1.00 96.75 517 ILE A C 1
ATOM 3993 O O . ILE A 1 517 ? -21.443 -8.835 19.595 1.00 96.75 517 ILE A O 1
ATOM 3997 N N . ALA A 1 518 ? -19.724 -10.271 19.322 1.00 96.62 518 ALA A N 1
ATOM 3998 C CA . ALA A 1 518 ? -20.115 -11.216 20.363 1.00 96.62 518 ALA A CA 1
ATOM 3999 C C . ALA A 1 518 ? -18.954 -11.511 21.322 1.00 96.62 518 ALA A C 1
ATOM 4001 O O . ALA A 1 518 ? -17.791 -11.420 20.934 1.00 96.62 518 ALA A O 1
ATOM 4002 N N . ALA A 1 519 ? -19.266 -11.860 22.567 1.00 95.00 519 ALA A N 1
ATOM 4003 C CA . ALA A 1 519 ? -18.315 -12.256 23.602 1.00 95.00 519 ALA A CA 1
ATOM 4004 C C . ALA A 1 519 ? -18.459 -13.745 23.943 1.00 95.00 519 ALA A C 1
ATOM 4006 O O . ALA A 1 519 ? -19.563 -14.291 23.906 1.00 95.00 519 ALA A O 1
ATOM 4007 N N . ASP A 1 520 ? -17.338 -14.352 24.321 1.00 91.88 520 ASP A N 1
ATOM 4008 C CA . ASP A 1 520 ? -17.276 -15.656 24.980 1.00 91.88 520 ASP A CA 1
ATOM 4009 C C . ASP A 1 520 ? -17.357 -15.419 26.496 1.00 91.88 520 ASP A C 1
ATOM 4011 O O . ASP A 1 520 ? -16.393 -14.978 27.130 1.00 91.88 520 ASP A O 1
ATOM 4015 N N . THR A 1 521 ? -18.545 -15.602 27.073 1.00 88.12 521 THR A N 1
ATOM 4016 C CA . THR A 1 521 ? -18.777 -15.297 28.497 1.00 88.12 521 THR A CA 1
ATOM 4017 C C . THR A 1 521 ? -18.572 -16.486 29.425 1.00 88.12 521 THR A C 1
ATOM 4019 O O . THR A 1 521 ? -18.454 -16.282 30.636 1.00 88.12 521 THR A O 1
ATOM 4022 N N . ASP A 1 522 ? -18.552 -17.709 28.893 1.00 87.44 522 ASP A N 1
ATOM 4023 C CA . ASP A 1 522 ? -18.399 -18.934 29.682 1.00 87.44 522 ASP A CA 1
ATOM 4024 C C . ASP A 1 522 ? -17.028 -19.615 29.506 1.00 87.44 522 ASP A C 1
ATOM 4026 O O . ASP A 1 522 ? -16.675 -20.499 30.295 1.00 87.44 522 ASP A O 1
ATOM 4030 N N . GLY A 1 523 ? -16.209 -19.112 28.580 1.00 86.19 523 GLY A N 1
ATOM 4031 C CA . GLY A 1 523 ? -14.832 -19.520 28.339 1.00 86.19 523 GLY A CA 1
ATOM 4032 C C . GLY A 1 523 ? -14.711 -20.833 27.572 1.00 86.19 523 GLY A C 1
ATOM 4033 O O . GLY A 1 523 ? -13.681 -21.506 27.707 1.00 86.19 523 GLY A O 1
ATOM 4034 N N . ASP A 1 524 ? -15.744 -21.244 26.833 1.00 88.56 524 ASP A N 1
ATOM 4035 C CA . ASP A 1 524 ? -15.740 -22.488 26.059 1.00 88.56 524 ASP A CA 1
ATOM 4036 C C . ASP A 1 524 ? -15.109 -22.343 24.655 1.00 88.56 524 ASP A C 1
ATOM 4038 O O . ASP A 1 524 ? -14.857 -23.350 23.978 1.00 88.56 524 ASP A O 1
ATOM 4042 N N . GLY A 1 525 ? -14.765 -21.111 24.258 1.00 86.31 525 GLY A N 1
ATOM 4043 C CA . GLY A 1 525 ? -14.185 -20.762 22.963 1.00 86.31 525 GLY A CA 1
ATOM 4044 C C . GLY A 1 525 ? -15.213 -20.423 21.881 1.00 86.31 525 GLY A C 1
ATOM 4045 O O . GLY A 1 525 ? -14.821 -20.197 20.729 1.00 86.31 525 GLY A O 1
ATOM 4046 N N . VAL A 1 526 ? -16.502 -20.393 22.215 1.00 91.19 526 VAL A N 1
ATOM 4047 C CA . VAL A 1 526 ? -17.603 -19.962 21.352 1.00 91.19 526 VAL A CA 1
ATOM 4048 C C . VAL A 1 526 ? -18.028 -18.544 21.757 1.00 91.19 526 VAL A C 1
ATOM 4050 O O . VAL A 1 526 ? -17.956 -18.142 22.908 1.00 91.19 526 VAL A O 1
ATOM 4053 N N . TYR A 1 527 ? -18.377 -17.718 20.766 1.00 94.69 527 TYR A N 1
ATOM 4054 C CA . TYR A 1 527 ? -18.762 -16.319 20.975 1.00 94.69 527 TYR A CA 1
ATOM 4055 C C . TYR A 1 527 ? -20.248 -16.145 20.658 1.00 94.69 527 TYR A C 1
ATOM 4057 O O . TYR A 1 527 ? -20.611 -15.690 19.571 1.00 94.69 527 TYR A O 1
ATOM 4065 N N . GLU A 1 528 ? -21.112 -16.555 21.583 1.00 92.50 528 GLU A N 1
ATOM 4066 C CA . GLU A 1 528 ? -22.576 -16.560 21.423 1.00 92.50 528 GLU A CA 1
ATOM 4067 C C . GLU A 1 528 ? -23.301 -15.419 22.144 1.00 92.50 528 GLU A C 1
ATOM 4069 O O . GLU A 1 528 ? -24.498 -15.212 21.917 1.00 92.50 528 GLU A O 1
ATOM 4074 N N . THR A 1 529 ? -22.609 -14.652 22.990 1.00 93.75 529 THR A N 1
ATOM 4075 C CA . THR A 1 529 ? -23.225 -13.513 23.681 1.00 93.75 529 THR A CA 1
ATOM 4076 C C . THR A 1 529 ? -23.079 -12.241 22.859 1.00 93.75 529 THR A C 1
ATOM 4078 O O . THR A 1 529 ? -22.046 -11.579 22.897 1.00 93.75 529 THR A O 1
ATOM 4081 N N . GLU A 1 530 ? -24.134 -11.868 22.138 1.00 95.12 530 GLU A N 1
ATOM 4082 C CA . GLU A 1 530 ? -24.189 -10.608 21.389 1.00 95.12 530 GLU A CA 1
ATOM 4083 C C . GLU A 1 530 ? -24.018 -9.384 22.299 1.00 95.12 530 GLU A C 1
ATOM 4085 O O . GLU A 1 530 ? -24.767 -9.186 23.260 1.00 95.12 530 GLU A O 1
ATOM 4090 N N . ILE A 1 531 ? -23.054 -8.527 21.964 1.00 90.62 531 ILE A N 1
ATOM 4091 C CA . ILE A 1 531 ? -22.774 -7.284 22.688 1.00 90.62 531 ILE A CA 1
ATOM 4092 C C . ILE A 1 531 ? -23.617 -6.177 22.065 1.00 90.62 531 ILE A C 1
ATOM 4094 O O . ILE A 1 531 ? -23.393 -5.877 20.905 1.00 90.62 531 ILE A O 1
ATOM 4098 N N . PRO A 1 532 ? -24.561 -5.520 22.751 1.00 79.94 532 PRO A N 1
ATOM 4099 C CA . PRO A 1 532 ? -25.411 -4.505 22.125 1.00 79.94 532 PRO A CA 1
ATOM 4100 C C . PRO A 1 532 ? -24.601 -3.333 21.542 1.00 79.94 532 PRO A C 1
ATOM 4102 O O . PRO A 1 532 ? -23.543 -2.973 22.054 1.00 79.94 532 PRO A O 1
ATOM 4105 N N . ALA A 1 533 ? -25.100 -2.742 20.453 1.00 73.25 533 ALA A N 1
ATOM 4106 C CA . ALA A 1 533 ? -24.501 -1.541 19.876 1.00 73.25 533 ALA A CA 1
ATOM 4107 C C . ALA A 1 533 ? -24.682 -0.334 20.810 1.00 73.25 533 ALA A C 1
ATOM 4109 O O . ALA A 1 533 ? -25.749 -0.167 21.404 1.00 73.25 533 ALA A O 1
ATOM 4110 N N . ASP A 1 534 ? -23.663 0.522 20.892 1.00 75.75 534 ASP A N 1
ATOM 4111 C CA . ASP A 1 534 ? -23.768 1.826 21.548 1.00 75.75 534 ASP A CA 1
ATOM 4112 C C . ASP A 1 534 ? -24.525 2.803 20.632 1.00 75.75 534 ASP A C 1
ATOM 4114 O O . ASP A 1 534 ? -23.992 3.266 19.623 1.00 75.75 534 ASP A O 1
ATOM 4118 N N . THR A 1 535 ? -25.807 3.035 20.918 1.00 71.38 535 THR A N 1
ATOM 4119 C CA . THR A 1 535 ? -26.693 3.901 20.121 1.00 71.38 535 THR A CA 1
ATOM 4120 C C . THR A 1 535 ? -26.558 5.375 20.506 1.00 71.38 535 THR A C 1
ATOM 4122 O O . THR A 1 535 ? -26.056 5.687 21.582 1.00 71.38 535 THR A O 1
ATOM 4125 N N . GLU A 1 536 ? -27.058 6.292 19.665 1.00 70.69 536 GLU A N 1
ATOM 4126 C CA . GLU A 1 536 ? -27.146 7.721 20.008 1.00 70.69 536 GLU A CA 1
ATOM 4127 C C . GLU A 1 536 ? -27.810 7.939 21.378 1.00 70.69 536 GLU A C 1
ATOM 4129 O O . GLU A 1 536 ? -28.857 7.360 21.684 1.00 70.69 536 GLU A O 1
ATOM 4134 N N . ARG A 1 537 ? -27.183 8.793 22.192 1.00 86.12 537 ARG A N 1
ATOM 4135 C CA . ARG A 1 537 ? -27.602 9.126 23.556 1.00 86.12 537 ARG A CA 1
ATOM 4136 C C . ARG A 1 537 ? -28.185 10.533 23.589 1.00 86.12 537 ARG A C 1
ATOM 4138 O O . ARG A 1 537 ? -27.822 11.388 22.781 1.00 86.12 537 ARG A O 1
ATOM 4145 N N . GLN A 1 538 ? -29.101 10.790 24.520 1.00 91.69 538 GLN A N 1
ATOM 4146 C CA . GLN A 1 538 ? -29.616 12.147 24.714 1.00 91.69 538 GLN A CA 1
ATOM 4147 C C . GLN A 1 538 ? -28.513 13.066 25.261 1.00 91.69 538 GLN A C 1
ATOM 4149 O O . GLN A 1 538 ? -27.626 12.636 25.994 1.00 91.69 538 GLN A O 1
ATOM 4154 N N . LYS A 1 539 ? -28.593 14.359 24.945 1.00 94.06 539 LYS A N 1
ATOM 4155 C CA . LYS A 1 539 ? -27.661 15.365 25.462 1.00 94.06 539 LYS A CA 1
ATOM 4156 C C . LYS A 1 539 ? -27.647 15.352 26.999 1.00 94.06 539 LYS A C 1
ATOM 4158 O O . LYS A 1 539 ? -28.705 15.475 27.618 1.00 94.06 539 LYS A O 1
ATOM 4163 N N . GLY A 1 540 ? -26.462 15.200 27.586 1.00 94.12 540 GLY A N 1
ATOM 4164 C CA . GLY A 1 540 ? -26.198 15.076 29.022 1.00 94.12 540 GLY A CA 1
ATOM 4165 C C . GLY A 1 540 ? -26.249 13.657 29.605 1.00 94.12 540 GLY A C 1
ATOM 4166 O O . GLY A 1 540 ? -25.936 13.501 30.780 1.00 94.12 540 GLY A O 1
ATOM 4167 N N . ASP A 1 541 ? -26.628 12.641 28.827 1.00 94.44 541 ASP A N 1
ATOM 4168 C CA . ASP A 1 541 ? -26.680 11.224 29.233 1.00 94.44 541 ASP A CA 1
ATOM 4169 C C . ASP A 1 541 ? -25.396 10.517 28.792 1.00 94.44 541 ASP A C 1
ATOM 4171 O O . ASP A 1 541 ? -25.309 9.843 27.760 1.00 94.44 541 ASP A O 1
ATOM 4175 N N . ALA A 1 542 ? -24.337 10.801 29.541 1.00 91.62 542 ALA A N 1
ATOM 4176 C CA . ALA A 1 542 ? -22.993 10.352 29.237 1.00 91.62 542 ALA A CA 1
ATOM 4177 C C . ALA A 1 542 ? -22.775 8.876 29.583 1.00 91.62 542 ALA A C 1
ATOM 4179 O O . ALA A 1 542 ? -21.858 8.281 29.018 1.00 91.62 542 ALA A O 1
ATOM 4180 N N . ASP A 1 543 ? -23.579 8.268 30.462 1.00 88.75 543 ASP A N 1
ATOM 4181 C CA . ASP A 1 543 ? -23.475 6.840 30.795 1.00 88.75 543 ASP A CA 1
ATOM 4182 C C . ASP A 1 543 ? -24.403 5.932 29.963 1.00 88.75 543 ASP A C 1
ATOM 4184 O O . ASP A 1 543 ? -24.140 4.731 29.857 1.00 88.75 543 ASP A O 1
ATOM 4188 N N . GLY A 1 544 ? -25.383 6.512 29.260 1.00 87.00 544 GLY A N 1
ATOM 4189 C CA . GLY A 1 544 ? -26.263 5.813 28.325 1.00 87.00 544 GLY A CA 1
ATOM 4190 C C . GLY A 1 544 ? -27.414 5.063 28.996 1.00 87.00 544 GLY A C 1
ATOM 4191 O O . GLY A 1 544 ? -28.008 4.187 28.361 1.00 87.00 544 GLY A O 1
ATOM 4192 N N . ASP A 1 545 ? -27.739 5.362 30.260 1.00 87.75 545 ASP A N 1
ATOM 4193 C CA . ASP A 1 545 ? -28.828 4.701 30.993 1.00 87.75 545 ASP A CA 1
ATOM 4194 C C . ASP A 1 545 ? -30.237 5.229 30.644 1.00 87.75 545 ASP A C 1
ATOM 4196 O O . ASP A 1 545 ? -31.254 4.703 31.124 1.00 87.75 545 ASP A O 1
ATOM 4200 N N . GLY A 1 546 ? -30.311 6.237 29.769 1.00 89.12 546 GLY A N 1
ATOM 4201 C CA . GLY A 1 546 ? -31.547 6.875 29.331 1.00 89.12 546 GLY A CA 1
ATOM 4202 C C . GLY A 1 546 ? -31.984 8.035 30.227 1.00 89.12 546 GLY A C 1
ATOM 4203 O O . GLY A 1 546 ? -33.101 8.544 30.052 1.00 89.12 546 GLY A O 1
ATOM 4204 N N . LYS A 1 547 ? -31.168 8.468 31.199 1.00 93.31 547 LYS A N 1
ATOM 4205 C CA . LYS A 1 547 ? -31.474 9.577 32.116 1.00 93.31 547 LYS A CA 1
ATOM 4206 C C . LYS A 1 547 ? -30.261 10.473 32.335 1.00 93.31 547 LYS A C 1
ATOM 4208 O O . LYS A 1 547 ? -29.165 10.010 32.573 1.00 93.31 547 LYS A O 1
ATOM 4213 N N . VAL A 1 548 ? -30.502 11.782 32.410 1.00 96.06 548 VAL A N 1
ATOM 4214 C CA . VAL A 1 548 ? -29.475 12.751 32.820 1.00 96.06 548 VAL A CA 1
ATOM 4215 C C . VAL A 1 548 ? -29.430 12.842 34.345 1.00 96.06 548 VAL A C 1
ATOM 4217 O O . VAL A 1 548 ? -30.353 13.370 34.977 1.00 96.06 548 VAL A O 1
ATOM 4220 N N . THR A 1 549 ? -28.364 12.327 34.951 1.00 96.88 549 THR A N 1
ATOM 4221 C CA . THR A 1 549 ? -28.171 12.241 36.402 1.00 96.88 549 THR A CA 1
ATOM 4222 C C . THR A 1 549 ? -26.817 12.790 36.861 1.00 96.88 549 THR A C 1
ATOM 4224 O O . THR A 1 549 ? -25.980 13.250 36.088 1.00 96.88 549 THR A O 1
ATOM 4227 N N . ASN A 1 550 ? -26.560 12.751 38.172 1.00 95.81 550 ASN A N 1
ATOM 4228 C CA . ASN A 1 550 ? -25.239 13.083 38.706 1.00 95.81 550 ASN A CA 1
ATOM 4229 C C . ASN A 1 550 ? -24.153 12.059 38.326 1.00 95.81 550 ASN A C 1
ATOM 4231 O O . ASN A 1 550 ? -22.973 12.377 38.479 1.00 95.81 550 ASN A O 1
ATOM 4235 N N . LYS A 1 551 ? -24.523 10.843 37.894 1.00 96.81 551 LYS A N 1
ATOM 4236 C CA . LYS A 1 551 ? -23.554 9.840 37.432 1.00 96.81 551 LYS A CA 1
ATOM 4237 C C . LYS A 1 551 ? -22.937 10.243 36.102 1.00 96.81 551 LYS A C 1
ATOM 4239 O O . LYS A 1 551 ? -21.727 10.112 35.963 1.00 96.81 551 LYS A O 1
ATOM 4244 N N . ASP A 1 552 ? -23.726 10.829 35.208 1.00 96.56 552 ASP A N 1
ATOM 4245 C CA . ASP A 1 552 ? -23.256 11.378 33.937 1.00 96.56 552 ASP A CA 1
ATOM 4246 C C . ASP A 1 552 ? -22.230 12.481 34.170 1.00 96.56 552 ASP A C 1
ATOM 4248 O O . ASP A 1 552 ? -21.099 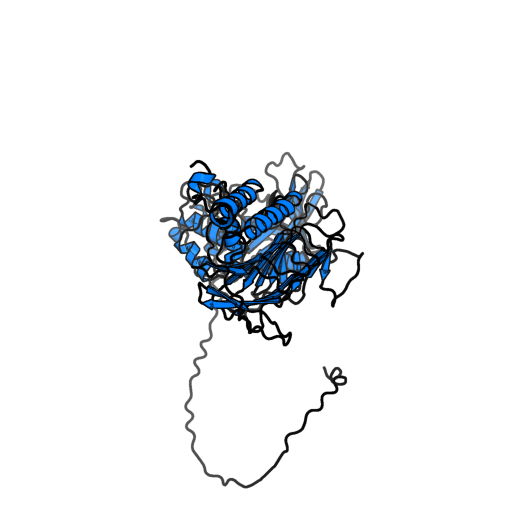12.399 33.700 1.00 96.56 552 ASP A O 1
ATOM 4252 N N . ALA A 1 553 ? -22.574 13.460 35.014 1.00 96.94 553 ALA A N 1
ATOM 4253 C CA . ALA A 1 553 ? -21.651 14.525 35.399 1.00 96.94 553 ALA A CA 1
ATOM 4254 C C . ALA A 1 553 ? -20.351 13.973 36.011 1.00 96.94 553 ALA A C 1
ATOM 4256 O O . ALA A 1 553 ? -19.261 14.471 35.728 1.00 96.94 553 ALA A O 1
ATOM 4257 N N . GLN A 1 554 ? -20.453 12.935 36.849 1.00 96.25 554 GLN A N 1
ATOM 4258 C CA . GLN A 1 554 ? -19.287 12.284 37.438 1.00 96.25 554 GLN A CA 1
ATOM 4259 C C . GLN A 1 554 ? -18.444 11.561 36.381 1.00 96.25 554 GLN A C 1
ATOM 4261 O O . GLN A 1 554 ? -17.224 11.693 36.407 1.00 96.25 554 GLN A O 1
ATOM 4266 N N . MET A 1 555 ? -19.066 10.822 35.461 1.00 93.62 555 MET A N 1
ATOM 4267 C CA . MET A 1 555 ? -18.383 10.124 34.371 1.00 93.62 555 MET A CA 1
ATOM 4268 C C . MET A 1 555 ? -17.636 11.106 33.469 1.00 93.62 555 MET A C 1
ATOM 4270 O O . MET A 1 555 ? -16.459 10.886 33.188 1.00 93.62 555 MET A O 1
ATOM 4274 N N . VAL A 1 556 ? -18.272 12.220 33.096 1.00 95.88 556 VAL A N 1
ATOM 4275 C CA . VAL A 1 556 ? -17.649 13.290 32.304 1.00 95.88 556 VAL A CA 1
ATOM 4276 C C . VAL A 1 556 ? -16.465 13.910 33.042 1.00 95.88 556 VAL A C 1
ATOM 4278 O O . VAL A 1 556 ? -15.387 14.065 32.472 1.00 95.88 556 VAL A O 1
ATOM 4281 N N . LEU A 1 557 ? -16.618 14.202 34.337 1.00 95.38 557 LEU A N 1
ATOM 4282 C CA . LEU A 1 557 ? -15.533 14.769 35.135 1.00 95.38 557 LEU A CA 1
ATOM 4283 C C . LEU A 1 557 ? -14.355 13.799 35.290 1.00 95.38 557 LEU A C 1
ATOM 4285 O O . LEU A 1 557 ? -13.204 14.232 35.242 1.00 95.38 557 LEU A O 1
ATOM 4289 N N . VAL A 1 558 ? -14.627 12.505 35.481 1.00 91.50 558 VAL A N 1
ATOM 4290 C CA . VAL A 1 558 ? -13.593 11.461 35.556 1.00 91.50 558 VAL A CA 1
ATOM 4291 C C . VAL A 1 558 ? -12.872 11.348 34.217 1.00 91.50 558 VAL A C 1
ATOM 4293 O O . VAL A 1 558 ? -11.653 11.471 34.200 1.00 91.50 558 VAL A O 1
ATOM 4296 N N . ALA A 1 559 ? -13.600 11.243 33.103 1.00 89.94 559 ALA A N 1
ATOM 4297 C CA . ALA A 1 559 ? -13.008 11.166 31.769 1.00 89.94 559 ALA A CA 1
ATOM 4298 C C . ALA A 1 559 ? -12.143 12.397 31.444 1.00 89.94 559 ALA A C 1
ATOM 4300 O O . ALA A 1 559 ? -11.028 12.263 30.938 1.00 89.94 559 ALA A O 1
ATOM 4301 N N . TYR A 1 560 ? -12.604 13.599 31.804 1.00 92.69 560 TYR A N 1
ATOM 4302 C CA . TYR A 1 560 ? -11.801 14.817 31.704 1.00 92.69 560 TYR A CA 1
ATOM 4303 C C . TYR A 1 560 ? -10.561 14.761 32.604 1.00 92.69 560 TYR A C 1
ATOM 4305 O O . TYR A 1 560 ? -9.466 15.104 32.162 1.00 92.69 560 TYR A O 1
ATOM 4313 N N . THR A 1 561 ? -10.693 14.311 33.852 1.00 89.94 561 THR A N 1
ATOM 4314 C CA . THR A 1 561 ? -9.563 14.237 34.791 1.00 89.94 561 THR A CA 1
ATOM 4315 C C . THR A 1 561 ? -8.498 13.257 34.302 1.00 89.94 561 THR A C 1
ATOM 4317 O O . THR A 1 561 ? -7.312 13.588 34.327 1.00 89.94 561 THR A O 1
ATOM 4320 N N . ASP A 1 562 ? -8.912 12.102 33.786 1.00 83.31 562 ASP A N 1
ATOM 4321 C CA . ASP A 1 562 ? -8.022 11.107 33.182 1.00 83.31 562 ASP A CA 1
ATOM 4322 C C . ASP A 1 562 ? -7.352 11.649 31.905 1.00 83.31 562 ASP A C 1
ATOM 4324 O O . ASP A 1 562 ? -6.180 11.367 31.630 1.00 83.31 562 ASP A O 1
ATOM 4328 N N . SER A 1 563 ? -8.048 12.514 31.157 1.00 84.69 563 SER A N 1
ATOM 4329 C CA . SER A 1 563 ? -7.488 13.184 29.980 1.00 84.69 563 SER A CA 1
ATOM 4330 C C . SER A 1 563 ? -6.344 14.142 30.313 1.00 84.69 563 SER A C 1
ATOM 4332 O O . SER A 1 563 ? -5.464 14.324 29.477 1.00 84.69 563 SER A O 1
ATOM 4334 N N . LEU A 1 564 ? -6.272 14.715 31.523 1.00 85.12 564 LEU A N 1
ATOM 4335 C CA . LEU A 1 564 ? -5.261 15.729 31.869 1.00 85.12 564 LEU A CA 1
ATOM 4336 C C . LEU A 1 564 ? -3.820 15.217 31.735 1.00 85.12 564 LEU A C 1
ATOM 4338 O O . LEU A 1 564 ? -2.911 16.009 31.487 1.00 85.12 564 LEU A O 1
ATOM 4342 N N . GLY A 1 565 ? -3.606 13.907 31.886 1.00 73.44 565 GLY A N 1
ATOM 4343 C CA . GLY A 1 565 ? -2.298 13.284 31.678 1.00 73.44 565 GLY A CA 1
ATOM 4344 C C . GLY A 1 565 ? -1.981 12.959 30.215 1.00 73.44 565 GLY A C 1
ATOM 4345 O O . GLY A 1 565 ? -0.811 12.928 29.848 1.00 73.44 565 GLY A O 1
ATOM 4346 N N . SER A 1 566 ? -2.998 12.721 29.380 1.00 68.19 566 SER A N 1
ATOM 4347 C CA . SER A 1 566 ? -2.831 12.221 28.003 1.00 68.19 566 SER A CA 1
ATOM 4348 C C . SER A 1 566 ? -3.234 13.211 26.904 1.00 68.19 566 SER A C 1
ATOM 4350 O O . SER A 1 566 ? -2.957 12.972 25.733 1.00 68.19 566 SER A O 1
ATOM 4352 N N . GLY A 1 567 ? -3.889 14.315 27.265 1.00 74.88 567 GLY A N 1
ATOM 4353 C CA . GLY A 1 567 ? -4.454 15.302 26.346 1.00 74.88 567 GLY A CA 1
ATOM 4354 C C . GLY A 1 567 ? -5.691 14.829 25.573 1.00 74.88 567 GLY A C 1
ATOM 4355 O O . GLY A 1 567 ? -6.171 15.570 24.721 1.00 74.88 567 GLY A O 1
ATOM 4356 N N . VAL A 1 568 ? -6.202 13.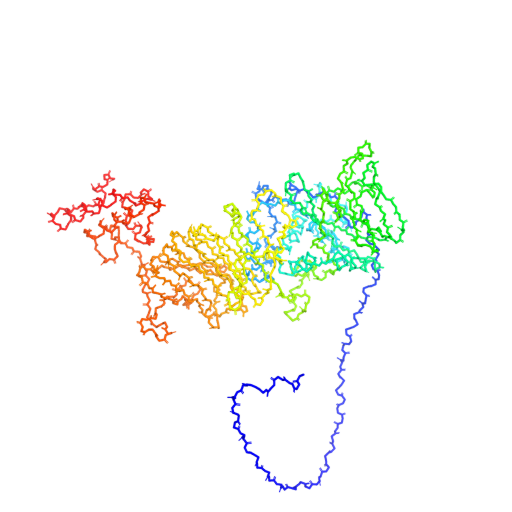620 25.836 1.00 76.75 568 VAL A N 1
ATOM 4357 C CA . VAL A 1 568 ? -7.306 13.003 25.082 1.00 76.75 568 VAL A CA 1
ATOM 4358 C C . VAL A 1 568 ? -8.350 12.438 26.040 1.00 76.75 568 VAL A C 1
ATOM 4360 O O . VAL A 1 568 ? -8.009 11.693 26.958 1.00 76.75 568 VAL A O 1
ATOM 4363 N N . VAL A 1 569 ? -9.619 12.783 25.816 1.00 83.69 569 VAL A N 1
ATOM 4364 C CA . VAL A 1 569 ? -10.764 12.246 26.566 1.00 83.69 569 VAL A CA 1
ATOM 4365 C C . VAL A 1 569 ? -11.128 10.870 26.010 1.00 83.69 569 VAL A C 1
ATOM 4367 O O . VAL A 1 569 ? -11.366 10.727 24.814 1.00 83.69 569 VAL A O 1
ATOM 4370 N N . ASP A 1 570 ? -11.157 9.858 26.877 1.00 82.12 570 ASP A N 1
ATOM 4371 C CA . ASP A 1 570 ? -11.465 8.468 26.521 1.00 82.12 570 ASP A CA 1
ATOM 4372 C C . ASP A 1 570 ? -12.956 8.167 26.725 1.00 82.12 570 ASP A C 1
ATOM 4374 O O . ASP A 1 570 ? -13.374 7.614 27.746 1.00 82.12 570 ASP A O 1
ATOM 4378 N N . LEU A 1 571 ? -13.770 8.595 25.758 1.00 85.31 571 LEU A N 1
ATOM 4379 C CA . LEU A 1 571 ? -15.203 8.324 25.710 1.00 85.31 571 LEU A CA 1
ATOM 4380 C C . LEU A 1 571 ? -15.592 7.743 24.340 1.00 85.31 571 LEU A C 1
ATOM 4382 O O . LEU A 1 571 ? -15.084 8.213 23.321 1.00 85.31 571 LEU A O 1
ATOM 4386 N N . PRO A 1 572 ? -16.520 6.768 24.293 1.00 81.56 572 PRO A N 1
ATOM 4387 C CA . PRO A 1 572 ? -17.188 6.365 23.056 1.00 81.56 572 PRO A CA 1
ATOM 4388 C C . PRO A 1 572 ? -17.836 7.564 22.363 1.00 81.56 572 PRO A C 1
ATOM 4390 O O . PRO A 1 572 ? -18.295 8.477 23.041 1.00 81.56 572 PRO A O 1
ATOM 4393 N N . GLU A 1 573 ? -17.958 7.538 21.036 1.00 83.94 573 GLU A N 1
ATOM 4394 C CA . GLU A 1 573 ? -18.517 8.654 20.254 1.00 83.94 573 GLU A CA 1
ATOM 4395 C C . GLU A 1 573 ? -19.904 9.102 20.752 1.00 83.94 573 GLU A C 1
ATOM 4397 O O . GLU A 1 573 ? -20.125 10.290 20.974 1.00 83.94 573 GLU A O 1
ATOM 4402 N N . ALA A 1 574 ? -20.819 8.164 21.024 1.00 86.19 574 ALA A N 1
ATOM 4403 C CA . ALA A 1 574 ? -22.148 8.493 21.543 1.00 86.19 574 ALA A CA 1
ATOM 4404 C C . ALA A 1 574 ? -22.096 9.136 22.942 1.00 86.19 574 ALA A C 1
ATOM 4406 O O . ALA A 1 574 ? -22.845 10.071 23.223 1.00 86.19 574 ALA A O 1
ATOM 4407 N N . ALA A 1 575 ? -21.187 8.670 23.805 1.00 89.81 575 ALA A N 1
ATOM 4408 C CA . ALA A 1 575 ? -20.957 9.245 25.129 1.00 89.81 575 ALA A CA 1
ATOM 4409 C C . ALA A 1 575 ? -20.316 10.634 25.039 1.00 89.81 575 ALA A C 1
ATOM 4411 O O . ALA A 1 575 ? -20.708 11.533 25.773 1.00 89.81 575 ALA A O 1
ATOM 4412 N N . PHE A 1 576 ? -19.350 10.811 24.135 1.00 90.81 576 PHE A N 1
ATOM 4413 C CA . PHE A 1 576 ? -18.673 12.078 23.884 1.00 90.81 576 PHE A CA 1
ATOM 4414 C C . PHE A 1 576 ? -19.670 13.127 23.390 1.00 90.81 576 PHE A C 1
ATOM 4416 O O . PHE A 1 576 ? -19.750 14.203 23.968 1.00 90.81 576 PHE A O 1
ATOM 4423 N N . ASN A 1 577 ? -20.493 12.786 22.395 1.00 91.25 577 ASN A N 1
ATOM 4424 C CA . ASN A 1 577 ? -21.509 13.686 21.846 1.00 91.25 577 ASN A CA 1
ATOM 4425 C C . ASN A 1 577 ? -22.598 14.040 22.870 1.00 91.25 577 ASN A C 1
ATOM 4427 O O . ASN A 1 577 ? -23.132 15.146 22.849 1.00 91.25 577 ASN A O 1
ATOM 4431 N N . ALA A 1 578 ? -22.946 13.114 23.768 1.00 93.88 578 ALA A N 1
ATOM 4432 C CA . ALA A 1 578 ? -23.850 13.410 24.875 1.00 93.88 578 ALA A CA 1
ATOM 4433 C C . ALA A 1 578 ? -23.185 14.261 25.966 1.00 93.88 578 ALA A C 1
ATOM 4435 O O . ALA A 1 578 ? -23.866 15.069 26.598 1.00 93.88 578 ALA A O 1
ATOM 4436 N N . ALA A 1 579 ? -21.885 14.075 26.193 1.00 95.75 579 ALA A N 1
ATOM 4437 C CA . ALA A 1 579 ? -21.109 14.794 27.191 1.00 95.75 579 ALA A CA 1
ATOM 4438 C C . ALA A 1 579 ? -20.767 16.227 26.771 1.00 95.75 579 ALA A C 1
ATOM 4440 O O . ALA A 1 579 ? -20.788 17.083 27.642 1.00 95.75 579 ALA A O 1
ATOM 4441 N N . ASP A 1 580 ? -20.476 16.490 25.494 1.00 95.31 580 ASP A N 1
ATOM 4442 C CA . ASP A 1 580 ? -20.215 17.828 24.934 1.00 95.31 580 ASP A CA 1
ATOM 4443 C C . ASP A 1 580 ? -21.524 18.633 24.892 1.00 95.31 580 ASP A C 1
ATOM 4445 O O . ASP A 1 580 ? -22.259 18.686 23.896 1.00 95.31 580 ASP A O 1
ATOM 4449 N N . VAL A 1 581 ? -21.896 19.187 26.048 1.00 95.94 581 VAL A N 1
ATOM 4450 C CA . VAL A 1 581 ? -23.190 19.844 26.220 1.00 95.94 581 VAL A CA 1
ATOM 4451 C C . VAL A 1 581 ? -23.146 21.302 25.794 1.00 95.94 581 VAL A C 1
ATOM 4453 O O . VAL A 1 581 ? -24.199 21.845 25.449 1.00 95.94 581 VAL A O 1
ATOM 4456 N N . ASP A 1 582 ? -21.986 21.949 25.769 1.00 93.19 582 ASP A N 1
ATOM 4457 C CA . ASP A 1 582 ? -21.867 23.316 25.255 1.00 93.19 582 ASP A CA 1
ATOM 4458 C C . ASP A 1 582 ? -21.597 23.387 23.739 1.00 93.19 582 ASP A C 1
ATOM 4460 O O . ASP A 1 582 ? -21.864 24.429 23.126 1.00 93.19 582 ASP A O 1
ATOM 4464 N N . GLY A 1 583 ? -21.235 22.261 23.115 1.00 91.81 583 GLY A N 1
ATOM 4465 C CA . GLY A 1 583 ? -21.048 22.116 21.674 1.00 91.81 583 GLY A CA 1
ATOM 4466 C C . GLY A 1 583 ? -19.736 22.716 21.176 1.00 91.81 583 GLY A C 1
ATOM 4467 O O . GLY A 1 583 ? -19.649 23.076 19.995 1.00 91.81 583 GLY A O 1
ATOM 4468 N N . ASP A 1 584 ? -18.741 22.889 22.050 1.00 91.69 584 ASP A N 1
ATOM 4469 C CA . ASP A 1 584 ? -17.440 23.456 21.690 1.00 91.69 584 ASP A CA 1
ATOM 4470 C C . ASP A 1 584 ? -16.495 22.442 21.009 1.00 91.69 584 ASP A C 1
ATOM 4472 O O . ASP A 1 584 ? -15.398 22.809 20.556 1.00 91.69 584 ASP A O 1
ATOM 4476 N N . GLY A 1 585 ? -16.943 21.188 20.871 1.00 90.12 585 GLY A N 1
ATOM 4477 C CA . GLY A 1 585 ? -16.198 20.084 20.276 1.00 90.12 585 GLY A CA 1
ATOM 4478 C C . GLY A 1 585 ? -15.210 19.430 21.241 1.00 90.12 585 GLY A C 1
ATOM 4479 O O . GLY A 1 585 ? -14.326 18.686 20.798 1.00 90.12 585 GLY A O 1
ATOM 4480 N N . LYS A 1 586 ? -15.287 19.735 22.539 1.00 91.81 586 LYS A N 1
ATOM 4481 C CA . LYS A 1 586 ? -14.446 19.183 23.601 1.00 91.81 586 LYS A CA 1
ATOM 4482 C C . LYS A 1 586 ? -15.328 18.751 24.764 1.00 91.81 586 LYS A C 1
ATOM 4484 O O . LYS A 1 586 ? -16.454 19.179 24.926 1.00 91.81 586 LYS A O 1
ATOM 4489 N N . VAL A 1 587 ? -14.769 17.879 25.595 1.00 93.62 587 VAL A N 1
ATOM 4490 C CA . VAL A 1 587 ? -15.412 17.443 26.833 1.00 93.62 587 VAL A CA 1
ATOM 4491 C C . VAL A 1 587 ? -14.526 17.862 27.997 1.00 93.62 587 VAL A C 1
ATOM 4493 O O . VAL A 1 587 ? -13.371 17.437 28.105 1.00 93.62 587 VAL A O 1
ATOM 4496 N N . GLY A 1 588 ? -15.052 18.727 28.856 1.00 94.00 588 GLY A N 1
ATOM 4497 C CA . GLY A 1 588 ? -14.318 19.344 29.951 1.00 94.00 588 GLY A CA 1
ATOM 4498 C C . GLY A 1 588 ? -15.065 19.367 31.281 1.00 94.00 588 GLY A C 1
ATOM 4499 O O . GLY A 1 588 ? -16.177 18.871 31.447 1.00 94.00 588 GLY A O 1
ATOM 4500 N N . ALA A 1 589 ? -14.445 20.005 32.277 1.00 94.88 589 ALA A N 1
ATOM 4501 C CA . ALA A 1 589 ? -15.096 20.242 33.567 1.00 94.88 589 ALA A CA 1
ATOM 4502 C C . ALA A 1 589 ? -16.337 21.154 33.456 1.00 94.88 589 ALA A C 1
ATOM 4504 O O . ALA A 1 589 ? -17.212 21.082 34.319 1.00 94.88 589 ALA A O 1
ATOM 4505 N N . GLY A 1 590 ? -16.406 21.999 32.417 1.00 95.94 590 GLY A N 1
ATOM 4506 C CA . GLY A 1 590 ? -17.574 22.832 32.115 1.00 95.94 590 GLY A CA 1
ATOM 4507 C C . GLY A 1 590 ? -18.801 21.981 31.802 1.00 95.94 590 GLY A C 1
ATOM 4508 O O . GLY A 1 590 ? -19.838 22.148 32.441 1.00 95.94 590 GLY A O 1
ATOM 4509 N N . ASP A 1 591 ? -18.649 20.987 30.932 1.00 97.56 591 ASP A N 1
ATOM 4510 C CA . ASP A 1 591 ? -19.710 20.040 30.596 1.00 97.56 591 ASP A CA 1
ATOM 4511 C C . ASP A 1 591 ? -20.228 19.274 31.806 1.00 97.56 591 ASP A C 1
ATOM 4513 O O . ASP A 1 591 ? -21.430 19.247 32.077 1.00 97.56 591 ASP A O 1
ATOM 4517 N N . ALA A 1 592 ? -19.312 18.718 32.606 1.00 97.62 592 ALA A N 1
ATOM 4518 C CA . ALA A 1 592 ? -19.670 18.031 33.843 1.00 97.62 592 ALA A CA 1
ATOM 4519 C C . ALA A 1 592 ? -20.485 18.938 34.781 1.00 97.62 592 ALA A C 1
ATOM 4521 O O . ALA A 1 592 ? -21.452 18.495 35.407 1.00 97.62 592 ALA A O 1
ATOM 4522 N N . GLN A 1 593 ? -20.112 20.218 34.875 1.00 97.38 593 GLN A N 1
ATOM 4523 C CA . GLN A 1 593 ? -20.843 21.199 35.668 1.00 97.38 593 GLN A CA 1
ATOM 4524 C C . GLN A 1 593 ? -22.240 21.464 35.093 1.00 97.38 593 GLN A C 1
ATOM 4526 O O . GLN A 1 593 ? -23.208 21.466 35.857 1.00 97.38 593 GLN A O 1
ATOM 4531 N N . TYR A 1 594 ? -22.367 21.670 33.782 1.00 97.56 594 TYR A N 1
ATOM 4532 C CA . TYR A 1 594 ? -23.658 21.895 33.131 1.00 97.56 594 TYR A CA 1
ATOM 4533 C C . TYR A 1 594 ? -24.603 20.707 33.309 1.00 97.56 594 TYR A C 1
ATOM 4535 O O . TYR A 1 594 ? -25.758 20.909 33.687 1.00 97.56 594 TYR A O 1
ATOM 4543 N N . ILE A 1 595 ? -24.108 19.478 33.144 1.00 97.88 595 ILE A N 1
ATOM 4544 C CA . ILE A 1 595 ? -24.877 18.248 33.381 1.00 97.88 595 ILE A CA 1
ATOM 4545 C C . ILE A 1 595 ? -25.350 18.174 34.836 1.00 97.88 595 ILE A C 1
ATOM 4547 O O . ILE A 1 595 ? -26.526 17.911 35.104 1.00 97.88 595 ILE A O 1
ATOM 4551 N N . LEU A 1 596 ? -24.469 18.475 35.795 1.00 97.62 596 LEU A N 1
ATOM 4552 C CA . LEU A 1 596 ? -24.824 18.452 37.212 1.00 97.62 596 LEU A CA 1
ATOM 4553 C C . LEU A 1 596 ? -25.885 19.504 37.563 1.00 97.62 596 LEU A C 1
ATOM 4555 O O . LEU A 1 596 ? -26.799 19.216 38.344 1.00 97.62 596 LEU A O 1
ATOM 4559 N N . ILE A 1 597 ? -25.780 20.712 37.000 1.00 96.44 597 ILE A N 1
ATOM 4560 C CA . ILE A 1 597 ? -26.773 21.776 37.193 1.00 96.44 597 ILE A CA 1
ATOM 4561 C C . ILE A 1 597 ? -28.103 21.363 36.564 1.00 96.44 597 ILE A C 1
ATOM 4563 O O . ILE A 1 597 ? -29.132 21.466 37.231 1.00 96.44 597 ILE A O 1
ATOM 4567 N N . TYR A 1 598 ? -28.091 20.838 35.336 1.00 97.00 598 TYR A N 1
ATOM 4568 C CA . TYR A 1 598 ? -29.292 20.355 34.658 1.00 97.00 598 TYR A CA 1
ATOM 4569 C C . TYR A 1 598 ? -30.027 19.309 35.495 1.00 97.00 598 TYR A C 1
ATOM 4571 O O . TYR A 1 598 ? -31.223 19.461 35.755 1.00 97.00 598 TYR A O 1
ATOM 4579 N N . TYR A 1 599 ? -29.311 18.288 35.973 1.00 96.81 599 TYR A N 1
ATOM 4580 C CA . TYR A 1 599 ? -29.869 17.264 36.854 1.00 96.81 599 TYR A CA 1
ATOM 4581 C C . TYR A 1 599 ? -30.435 17.871 38.144 1.00 96.81 599 TYR A C 1
ATOM 4583 O O . TYR A 1 599 ? -31.559 17.554 38.545 1.00 96.81 599 TYR A O 1
ATOM 4591 N N . THR A 1 600 ? -29.680 18.764 38.787 1.00 96.38 600 THR A N 1
ATOM 4592 C CA . THR A 1 600 ? -30.079 19.375 40.060 1.00 96.38 600 THR A CA 1
ATOM 4593 C C . THR A 1 600 ? -31.343 20.218 39.905 1.00 96.38 600 THR A C 1
ATOM 4595 O O . THR A 1 600 ? -32.271 20.054 40.693 1.00 96.38 600 THR A O 1
ATOM 4598 N N . GLU A 1 601 ? -31.425 21.075 38.889 1.00 95.81 601 GLU A N 1
ATOM 4599 C CA . GLU A 1 601 ? -32.589 21.937 38.657 1.00 95.81 601 GLU A CA 1
ATOM 4600 C C . GLU A 1 601 ? -33.825 21.116 38.260 1.00 95.81 601 GLU A C 1
ATOM 4602 O O . GLU A 1 601 ? -34.873 21.217 38.905 1.00 95.81 601 GLU A O 1
ATOM 4607 N N . ASN A 1 602 ? -33.693 20.231 37.266 1.00 93.25 602 ASN A N 1
ATOM 4608 C CA . ASN A 1 602 ? -34.829 19.495 36.710 1.00 93.25 602 ASN A CA 1
ATOM 4609 C C . ASN A 1 602 ? -35.329 18.359 37.615 1.00 93.25 602 ASN A C 1
ATOM 4611 O O . ASN A 1 602 ? -36.532 18.106 37.661 1.00 93.25 602 ASN A O 1
ATOM 4615 N N . THR A 1 603 ? -34.434 17.675 38.336 1.00 91.94 603 THR A N 1
ATOM 4616 C CA . THR A 1 603 ? -34.786 16.455 39.088 1.00 91.94 603 THR A CA 1
ATOM 4617 C C . THR A 1 603 ? -34.864 16.685 40.593 1.00 91.94 603 THR A C 1
ATOM 4619 O O . THR A 1 603 ? -35.755 16.142 41.245 1.00 91.94 603 THR A O 1
ATOM 4622 N N . ILE A 1 604 ? -33.950 17.477 41.166 1.00 92.31 604 ILE A N 1
ATOM 4623 C CA . ILE A 1 604 ? -33.863 17.663 42.625 1.00 92.31 604 ILE A CA 1
ATOM 4624 C C . ILE A 1 604 ? -34.653 18.889 43.091 1.00 92.31 604 ILE A C 1
ATOM 4626 O O . ILE A 1 604 ? -35.429 18.793 44.041 1.00 92.31 604 ILE A O 1
ATOM 4630 N N . ALA A 1 605 ? -34.462 20.038 42.442 1.00 91.50 605 ALA A N 1
ATOM 4631 C CA . ALA A 1 605 ? -35.102 21.297 42.816 1.00 91.50 605 ALA A CA 1
ATOM 4632 C C . ALA A 1 605 ? -36.527 21.432 42.258 1.00 91.50 605 ALA A C 1
ATOM 4634 O O . ALA A 1 605 ? -37.327 22.187 42.810 1.00 91.50 605 ALA A O 1
ATOM 4635 N N . GLY A 1 606 ? -36.853 20.699 41.188 1.00 88.31 606 GLY A N 1
ATOM 4636 C CA . GLY A 1 606 ? -38.153 20.779 40.521 1.00 88.31 606 GLY A CA 1
ATOM 4637 C C . GLY A 1 606 ? -38.362 22.091 39.761 1.00 88.31 606 GLY A C 1
ATOM 4638 O O . GLY A 1 606 ? -39.501 22.531 39.608 1.00 88.31 606 GLY A O 1
ATOM 4639 N N . ASN A 1 607 ? -37.274 22.711 39.301 1.00 91.38 607 ASN A N 1
ATOM 4640 C CA . ASN A 1 607 ? -37.259 23.914 38.480 1.00 91.38 607 ASN A CA 1
ATOM 4641 C C . ASN A 1 607 ? -36.850 23.519 37.052 1.00 91.38 607 ASN A C 1
ATOM 4643 O O . ASN A 1 607 ? -35.655 23.414 36.778 1.00 91.38 607 ASN A O 1
ATOM 4647 N N . PRO A 1 608 ? -37.797 23.285 36.128 1.00 88.94 608 PRO A N 1
ATOM 4648 C CA . PRO A 1 608 ? -37.446 22.837 34.789 1.00 88.94 608 PRO A CA 1
ATOM 4649 C C . PRO A 1 608 ? -36.532 23.845 34.083 1.00 88.94 608 PRO A C 1
ATOM 4651 O O . PRO A 1 608 ? -36.862 25.032 34.001 1.00 88.94 608 PRO A O 1
ATOM 4654 N N . LYS A 1 609 ? -35.392 23.365 33.586 1.00 92.00 609 LYS A N 1
ATOM 4655 C CA . LYS A 1 609 ? -34.392 24.131 32.837 1.00 92.00 609 LYS A CA 1
ATOM 4656 C C . LYS A 1 609 ? -34.064 23.406 31.547 1.00 92.00 609 LYS A C 1
ATOM 4658 O O . LYS A 1 609 ? -33.777 22.211 31.567 1.00 92.00 609 LYS A O 1
ATOM 4663 N N . THR A 1 610 ? -34.098 24.134 30.441 1.00 93.25 610 THR A N 1
ATOM 4664 C CA . THR A 1 610 ? -33.597 23.659 29.148 1.00 93.25 610 THR A CA 1
ATOM 4665 C C . THR A 1 610 ? -32.072 23.784 29.085 1.00 93.25 610 THR A C 1
ATOM 4667 O O . THR A 1 610 ? -31.465 24.442 29.934 1.00 93.25 610 THR A O 1
ATOM 4670 N N . TRP A 1 611 ? -31.430 23.145 28.103 1.00 93.75 611 TRP A N 1
ATOM 4671 C CA . TRP A 1 611 ? -29.988 23.321 27.895 1.00 93.75 611 TRP A CA 1
ATOM 4672 C C . TRP A 1 611 ? -29.674 24.764 27.489 1.00 93.75 611 TRP A C 1
ATOM 4674 O O . TRP A 1 611 ? -28.710 25.343 27.978 1.00 93.75 611 TRP A O 1
ATOM 4684 N N . GLU A 1 612 ? -30.543 25.375 26.689 1.00 91.94 612 GLU A N 1
ATOM 4685 C CA . GLU A 1 612 ? -30.479 26.775 26.270 1.00 91.94 612 GLU A CA 1
ATOM 4686 C C . GLU A 1 612 ? -30.493 27.725 27.482 1.00 91.94 612 GLU A C 1
ATOM 4688 O O . GLU A 1 612 ? -29.650 28.619 27.581 1.00 91.94 612 GLU A O 1
ATOM 4693 N N . ASP A 1 613 ? -31.363 27.469 28.472 1.00 91.56 613 ASP A N 1
ATOM 4694 C CA . ASP A 1 613 ? -31.422 28.257 29.714 1.00 91.56 613 ASP A CA 1
ATOM 4695 C C . ASP A 1 613 ? -30.108 28.222 30.512 1.00 91.56 613 ASP A C 1
ATOM 4697 O O . ASP A 1 613 ? -29.777 29.191 31.201 1.00 91.56 613 ASP A O 1
ATOM 4701 N N . LEU A 1 614 ? -29.400 27.089 30.487 1.00 91.69 614 LEU A N 1
ATOM 4702 C CA . LEU A 1 614 ? -28.164 26.879 31.249 1.00 91.69 614 LEU A CA 1
ATOM 4703 C C . LEU A 1 614 ? -26.932 27.412 30.519 1.00 91.69 614 LEU A C 1
ATOM 4705 O O . LEU A 1 614 ? -26.021 27.936 31.161 1.00 91.69 614 LEU A O 1
ATOM 4709 N N . LEU A 1 615 ? -26.917 27.288 29.194 1.00 90.56 615 LEU A N 1
ATOM 4710 C CA . LEU A 1 615 ? -25.816 27.711 28.330 1.00 90.56 615 LEU A CA 1
ATOM 4711 C C . LEU A 1 615 ? -25.902 29.200 27.962 1.00 90.56 615 LEU A C 1
ATOM 4713 O O . LEU A 1 615 ? -24.917 29.778 27.509 1.00 90.56 615 LEU A O 1
ATOM 4717 N N . GLY A 1 616 ? -27.056 29.837 28.190 1.00 81.19 616 GLY A N 1
ATOM 4718 C CA . GLY A 1 616 ? -27.279 31.247 27.874 1.00 81.19 616 GLY A CA 1
ATOM 4719 C C . GLY A 1 616 ? -27.345 31.519 26.370 1.00 81.19 616 GLY A C 1
ATOM 4720 O O . GLY A 1 616 ? -26.886 32.579 25.935 1.00 81.19 616 GLY A O 1
ATOM 4721 N N . GLN A 1 617 ? -27.872 30.558 25.605 1.00 63.84 617 GLN A N 1
ATOM 4722 C CA . GLN A 1 617 ? -27.992 30.590 24.141 1.00 63.84 617 GLN A CA 1
ATOM 4723 C C . GLN A 1 617 ? -29.416 30.902 23.678 1.00 63.84 617 GLN A C 1
ATOM 4725 O O . GLN A 1 617 ? -30.374 30.498 24.376 1.00 63.84 617 GLN A O 1
#